Protein 6JKZ (pdb70)

Solvent-accessible surface area: 16838 Å² total; per-residue (Å²): 120,46,12,131,75,10,75,99,77,72,28,155,56,17,37,65,114,110,56,116,0,63,0,2,0,15,42,0,65,12,94,40,38,34,88,3,30,26,63,67,90,29,0,56,50,115,124,37,56,133,18,55,2,94,1,1,60,32,46,80,172,50,6,0,0,2,122,38,42,24,106,58,0,66,82,34,0,82,91,30,31,49,41,138,59,110,24,21,24,19,22,41,33,0,0,74,50,129,202,23,80,8,36,50,5,0,23,11,12,81,120,166,41,61,93,68,2,28,3,0,0,0,1,0,2,3,8,0,0,22,10,53,1,4,42,31,0,98,60,125,2,0,28,42,86,3,3,2,6,0,3,1,0,0,0,15,0,3,1,15,18,1,6,87,58,57,96,22,29,40,2,22,29,0,42,2,6,3,36,22,1,82,136,37,59,80,64,68,15,0,75,47,11,1,40,21,0,16,5,12,9,76,0,9,66,61,40,59,28,49,1,0,0,0,1,2,0,6,0,14,6,3,3,37,49,47,75,67,90,10,99,62,0,55,82,12,2,24,52,1,1,108,49,2,16,114,33,28,1,110,8,0,4,2,4,1,0,5,6,9,7,88,3,4,40,15,118,106,37,87,113,70,66,21,100,94,4,70,59,18,1,79,86,0,6,93,41,0,78,58,26,2,52,98,12,85,144,106,64,64,59,2,8,67,39,66,0,41,19,11,9,44,86,0,27,130,76,22,137,132,39,43,9,52,25,8,67,50,9,0,2,82,13,106,122,51,42,54,33,12,20,69,110,65,38,86,39,25,126,101,0,60,113,89,40,0,61,80,6,0,4,2,3,18,22,6,5,0,0,20,0,1,92,45,3,0,88,84,3,33,42,136,66,38,5,7,115,109,8,79,38,86,178,88,174,166

Secondary structure (DSSP, 8-state):
--GGG--HHHHHHHHT--EEEEEEEEEESSSSTT---EEEEE-B-TTSSBPEEEEEEE----EEEESS-HHHHHHHHHHHH---STT---EEEEESSTTS--BPEEEPPPS---SS--EEEEE-STTT-SSHHHHHTTT-SS-TTTSSTTSSSSS--HHHHHHHHHT--EEE------TTGGGTS----HHHHHHHHHHHHTTSSS--GGGEEEEE---HHHHHTS---HHHHHHHHHHHHHHHHHTT--EEEEEPPP-GGGSGGGGGS-HHHHHHHHHHHHHHHHHHHHHHHHHHHTT-EEEEE-HHHHHHHHHH-GGGGT-SEEEEESBS--S--GGGGGS--PBPHHHHHH-GGGEEESSSSSBPHHHHHHHHHHHHSTTSSGGGS-PPP---

B-factor: mean 29.91, std 10.77, range [15.75, 110.84]

Foldseek 3Di:
DALVVQDPVNLCVQFPAWDKFWKWKKWFPDQALQWQAIDTDIFADPVRHGDMFIAGWDDCLIATEGQDDPVVVVVSSCSNVVDDGHRRQMDMATDRDPPDDGHHYHNFDDLDDDQA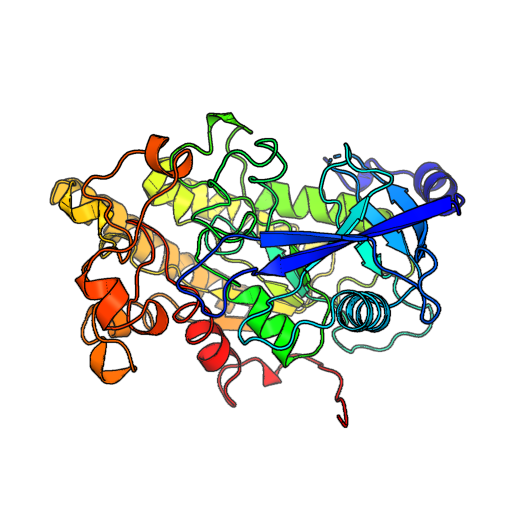AAAEEEEEALLAWPPDLCVLVVNQFQPRRQDHHRHNASHHFQVVLLCVVQVHYYHYLYYYLAQPSCVRDHDDFSLVSLRNVSNVVSSGPNDQQSNYAYEDDYDLSCCPPVVDALVVNLVSVVNSVVSSVVVPHFHYEYEQDALQCLFQQVVAPDPVSSVRSNVSSVVNRVSSVVVQVVVVVVPGQYAYYYVRVVNCCCSVPVVVPQADEERAAQWPDNHDHSCNSSDHTHGDPVCVVVDLLRYQHHHRTHGHVNVSNVSNCCCPDPPSRCVSHRGDDDPD

Nearest PDB structures (foldseek):
  6jkz-assembly1_A  TM=1.003E+00  e=2.327E-88  Vibrio vulnificus
  6jl0-assembly1_A  TM=1.002E+00  e=2.094E-84  Vibrio vulnificus
  6jl1-assembly1_A  TM=1.001E+00  e=1.743E-81  Vibrio vulnificus
  6jl2-assembly1_A  TM=9.863E-01  e=1.367E-78  Vibrio vulnificus
  8h0c-assembly1_A  TM=9.867E-01  e=1.509E-66  Vibrio alginolyticus

Structure (mmCIF, N/CA/C/O backbone):
data_6JKZ
#
_entry.id   6JKZ
#
_cell.length_a   54.158
_cell.length_b   54.158
_cell.length_c   233.143
_cell.angle_alpha   90.00
_cell.angle_beta   90.00
_cell.angle_gamma   120.00
#
_symmetry.space_group_name_H-M   'P 31 2 1'
#
loop_
_entity.id
_entity.type
_entity.pdbx_description
1 polymer 'Thermolabile hemolysin'
2 non-polymer 'CHLORIDE ION'
3 non-polymer 3-PYRIDINIUM-1-YLPROPANE-1-SULFONATE
4 water water
#
loop_
_atom_site.group_PDB
_atom_site.id
_atom_site.type_symbol
_atom_site.label_atom_id
_atom_site.label_alt_id
_atom_site.label_comp_id
_atom_site.label_asym_id
_atom_si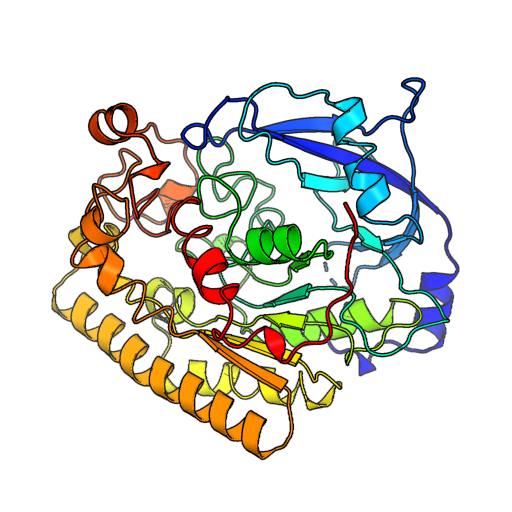te.label_entity_id
_atom_site.label_seq_id
_atom_site.pdbx_PDB_ins_code
_atom_site.Cartn_x
_atom_site.Cartn_y
_atom_site.Cartn_z
_atom_site.occupancy
_atom_site.B_iso_or_equiv
_atom_site.auth_seq_id
_atom_site.auth_comp_id
_atom_site.auth_asym_id
_atom_site.auth_atom_id
_atom_site.pdbx_PDB_model_num
ATOM 1 N N . LEU A 1 25 ? 2.918 2.496 104.484 1.00 69.22 24 LEU A N 1
ATOM 2 C CA . LEU A 1 25 ? 3.708 2.689 103.271 1.00 56.55 24 LEU A CA 1
ATOM 3 C C . LEU A 1 25 ? 5.116 3.181 103.607 1.00 52.33 24 LEU A C 1
ATOM 4 O O . LEU A 1 25 ? 5.313 3.970 104.535 1.00 51.20 24 LEU A O 1
ATOM 9 N N . SER A 1 26 ? 6.104 2.717 102.845 1.00 42.41 25 SER A N 1
ATOM 10 C CA . SER A 1 26 ? 7.473 3.150 103.060 1.00 36.07 25 SER A CA 1
ATOM 11 C C . SER A 1 26 ? 8.178 3.242 101.713 1.00 36.96 25 SER A C 1
ATOM 12 O O . SER A 1 26 ? 8.125 2.271 100.936 1.00 31.96 25 SER A O 1
ATOM 15 N N . PRO A 1 27 ? 8.831 4.366 101.396 1.00 32.02 26 PRO A N 1
ATOM 16 C CA . PRO A 1 27 ? 9.597 4.414 100.140 1.00 39.53 26 PRO A CA 1
ATOM 17 C C . PRO A 1 27 ? 10.723 3.403 100.102 1.00 38.58 26 PRO A C 1
ATOM 18 O O . PRO A 1 27 ? 11.081 2.921 99.020 1.00 35.97 26 PRO A O 1
ATOM 22 N N . GLU A 1 28 ? 11.280 3.048 101.264 1.00 35.41 27 GLU A N 1
ATOM 23 C CA . GLU A 1 28 ? 12.372 2.084 101.309 1.00 39.81 27 GLU A CA 1
ATOM 24 C C . GLU A 1 28 ? 11.937 0.690 100.889 1.00 36.56 27 GLU A C 1
ATOM 25 O O . GLU A 1 28 ? 12.789 -0.130 100.534 1.00 40.21 27 GLU A O 1
ATOM 31 N N . ALA A 1 29 ? 10.645 0.383 100.944 1.00 31.95 28 ALA A N 1
ATOM 32 C CA . ALA A 1 29 ? 10.197 -0.942 100.556 1.00 29.20 28 ALA A CA 1
ATOM 33 C C . ALA A 1 29 ? 10.198 -1.119 99.049 1.00 32.44 28 ALA A C 1
ATOM 34 O O . ALA A 1 29 ? 10.073 -2.250 98.578 1.00 36.22 28 ALA A O 1
ATOM 36 N N . ILE A 1 30 ? 10.343 -0.037 98.296 1.00 30.61 29 ILE A N 1
ATOM 37 C CA . ILE A 1 30 ? 10.327 -0.106 96.843 1.00 34.35 29 ILE A CA 1
ATOM 38 C C . ILE A 1 30 ? 11.741 -0.385 96.361 1.00 28.97 29 ILE A C 1
ATOM 39 O O . ILE A 1 30 ? 12.672 0.379 96.636 1.00 32.89 29 ILE A O 1
ATOM 44 N N . THR A 1 31 ? 11.895 -1.474 95.631 1.00 29.53 30 THR A N 1
ATOM 45 C CA . THR A 1 31 ? 13.204 -1.905 95.170 1.00 29.82 30 THR A CA 1
ATOM 46 C C . THR A 1 31 ? 13.525 -1.324 93.794 1.00 29.57 30 THR A C 1
ATOM 47 O O . THR A 1 31 ? 12.642 -0.896 93.043 1.00 29.32 30 THR A O 1
ATOM 51 N N . SER A 1 32 ? 14.822 -1.304 93.478 1.00 30.97 31 SER A N 1
ATOM 52 C CA . SER A 1 32 ? 15.273 -0.910 92.140 1.00 30.01 31 SER A CA 1
ATOM 53 C C . SER A 1 32 ? 14.582 -1.715 91.060 1.00 33.79 31 SER A C 1
ATOM 54 O O . SER A 1 32 ? 14.216 -1.174 90.013 1.00 31.32 31 SER A O 1
ATOM 57 N N . ALA A 1 33 ? 14.437 -3.020 91.272 1.00 30.72 32 ALA A N 1
ATOM 58 C CA . ALA A 1 33 ? 13.771 -3.858 90.283 1.00 33.86 32 ALA A CA 1
ATOM 59 C C . ALA A 1 33 ? 12.326 -3.426 90.089 1.00 33.68 32 ALA A C 1
ATOM 60 O O . ALA A 1 33 ? 11.822 -3.403 88.960 1.00 31.70 32 ALA A O 1
ATOM 62 N N . GLN A 1 34 ? 11.641 -3.090 91.186 1.00 33.03 33 GLN A N 1
ATOM 63 C CA . GLN A 1 34 ? 10.270 -2.600 91.115 1.00 30.42 33 GLN A CA 1
ATOM 64 C C . GLN A 1 34 ? 10.191 -1.306 90.327 1.00 29.49 33 GLN A C 1
ATOM 65 O O . GLN A 1 34 ? 9.271 -1.113 89.518 1.00 30.75 33 GLN A O 1
ATOM 71 N N . VAL A 1 35 ? 11.120 -0.382 90.585 1.00 29.06 34 VAL A N 1
ATOM 72 C CA . VAL A 1 35 ? 11.130 0.887 89.855 1.00 28.46 34 VAL A CA 1
ATOM 73 C C . VAL A 1 35 ? 11.298 0.633 88.365 1.00 29.77 34 VAL A C 1
ATOM 74 O O . VAL A 1 35 ? 10.564 1.185 87.536 1.00 29.36 34 VAL A O 1
ATOM 78 N N . PHE A 1 36 ? 12.282 -0.190 87.999 1.00 29.13 35 PHE A N 1
ATOM 79 C CA . PHE A 1 36 ? 12.521 -0.461 86.588 1.00 29.36 35 PHE A CA 1
ATOM 80 C C . PHE A 1 36 ? 11.300 -1.102 85.943 1.00 29.66 35 PHE A C 1
ATOM 81 O O . PHE A 1 36 ? 10.910 -0.729 84.831 1.00 29.54 35 PHE A O 1
ATOM 89 N N . SER A 1 37 ? 10.716 -2.103 86.599 1.00 30.10 36 SER A N 1
ATOM 90 C CA . SER A 1 37 ? 9.551 -2.790 86.054 1.00 33.28 36 SER A CA 1
ATOM 91 C C . SER A 1 37 ? 8.381 -1.829 85.857 1.00 29.93 36 SER A C 1
ATOM 92 O O . SER A 1 37 ? 7.727 -1.829 84.804 1.00 30.50 36 SER A O 1
ATOM 95 N N . THR A 1 38 ? 8.127 -0.987 86.847 1.00 29.43 37 THR A N 1
ATOM 96 C CA . THR A 1 38 ? 7.013 -0.048 86.773 1.00 29.58 37 THR A CA 1
ATOM 97 C C . THR A 1 38 ? 7.222 0.967 85.660 1.00 28.51 37 THR A C 1
ATOM 98 O O . THR A 1 38 ? 6.296 1.247 84.885 1.00 28.41 37 THR A O 1
ATOM 102 N N . GLN A 1 39 ? 8.430 1.510 85.542 1.00 28.77 38 GLN A N 1
ATOM 103 C CA . GLN A 1 39 ? 8.714 2.539 84.554 1.00 28.65 38 GLN A CA 1
ATOM 104 C C . GLN A 1 39 ? 8.846 1.987 83.149 1.00 30.86 38 GLN A C 1
ATOM 105 O O . GLN A 1 39 ? 8.801 2.770 82.193 1.00 34.19 38 GLN A O 1
ATOM 111 N N . SER A 1 40 ? 9.000 0.673 83.002 1.00 28.92 39 SER A N 1
ATOM 112 C CA . SER A 1 40 ? 9.151 0.065 81.686 1.00 29.34 39 SER A CA 1
ATOM 113 C C . SER A 1 40 ? 7.832 -0.083 80.960 1.00 37.71 39 SER A C 1
ATOM 114 O O . SER A 1 40 ? 7.835 -0.352 79.757 1.00 31.98 39 SER A O 1
ATOM 117 N N . LYS A 1 41 ? 6.702 0.073 81.634 1.00 35.50 40 LYS A N 1
ATOM 118 C CA . LYS A 1 41 ? 5.461 0.108 80.882 1.00 41.91 40 LYS A CA 1
ATOM 119 C C . LYS A 1 41 ? 5.348 1.419 80.123 1.00 38.49 40 LYS A C 1
ATOM 120 O O . LYS A 1 41 ? 5.745 2.491 80.600 1.00 40.96 40 LYS A O 1
ATOM 126 N N . GLU A 1 42 ? 4.820 1.340 78.953 1.00 38.63 41 GLU A N 1
ATOM 127 C CA . GLU A 1 42 ? 4.494 2.534 78.224 1.00 37.98 41 GLU A CA 1
ATOM 128 C C . GLU A 1 42 ? 3.162 2.252 77.557 1.00 47.69 41 GLU A C 1
ATOM 129 O O . GLU A 1 42 ? 3.054 1.948 76.363 1.00 54.14 41 GLU A O 1
ATOM 135 N N . THR A 1 43 ? 2.142 2.327 78.388 1.00 28.76 42 THR A N 1
ATOM 136 C CA . THR A 1 43 ? 0.767 2.160 77.985 1.00 28.12 42 THR A CA 1
ATOM 137 C C . THR A 1 43 ? 0.216 3.545 77.662 1.00 25.90 42 THR A C 1
ATOM 138 O O . THR A 1 43 ? 0.966 4.517 77.492 1.00 28.26 42 THR A O 1
ATOM 142 N N . TYR A 1 44 ? -1.092 3.633 77.511 1.00 29.45 43 TYR A N 1
ATOM 143 C CA . TYR A 1 44 ? -1.723 4.913 77.273 1.00 25.99 43 TYR A CA 1
ATOM 144 C C . TYR A 1 44 ? -3.026 4.918 78.047 1.00 31.83 43 TYR A C 1
ATOM 145 O O . TYR A 1 44 ? -3.552 3.870 78.429 1.00 28.10 43 TYR A O 1
ATOM 154 N N . THR A 1 45 ? -3.538 6.115 78.293 1.00 26.25 44 THR A N 1
ATOM 155 C CA . THR A 1 45 ? -4.859 6.261 78.881 1.00 26.40 44 THR A CA 1
ATOM 156 C C . THR A 1 45 ? -5.493 7.511 78.300 1.00 22.03 44 THR A C 1
ATOM 157 O O . THR A 1 45 ? -4.906 8.188 77.450 1.00 24.92 44 THR A O 1
ATOM 161 N N . TYR A 1 46 ? -6.733 7.749 78.691 1.00 24.46 45 TYR A N 1
ATOM 162 C CA . TYR A 1 46 ? -7.513 8.897 78.250 1.00 22.25 45 TYR A CA 1
ATOM 163 C C . TYR A 1 46 ? -7.551 9.932 79.353 1.00 20.17 45 TYR A C 1
ATOM 164 O O . TYR A 1 46 ? -7.120 9.682 80.468 1.00 22.30 45 TYR A O 1
ATOM 173 N N . VAL A 1 47 ? -8.082 11.105 79.028 1.00 23.19 46 VAL A N 1
ATOM 174 C CA . VAL A 1 47 ? -8.127 12.229 79.957 1.00 20.33 46 VAL A CA 1
ATOM 175 C C . VAL A 1 47 ? -9.572 12.673 80.097 1.00 20.96 46 VAL A C 1
ATOM 176 O O . VAL A 1 47 ? -10.218 13.050 79.116 1.00 21.58 46 VAL A O 1
ATOM 180 N N . ARG A 1 48 ? -10.071 12.633 81.316 1.00 20.54 47 ARG A N 1
ATOM 181 C CA . ARG A 1 48 ? -11.381 13.164 81.636 1.00 22.58 47 ARG A CA 1
ATOM 182 C C . ARG A 1 48 ? -11.231 14.643 81.994 1.00 19.87 47 ARG A C 1
ATOM 183 O O . ARG A 1 48 ? -10.513 14.986 82.942 1.00 20.42 47 ARG A O 1
ATOM 191 N N . CYS A 1 49 ? -11.916 15.497 81.246 1.00 20.17 48 CYS A N 1
ATOM 192 C CA . CYS A 1 49 ? -11.896 16.946 81.454 1.00 21.02 48 CYS A CA 1
ATOM 193 C C . CYS A 1 49 ? -13.187 17.354 82.155 1.00 19.73 48 CYS A C 1
ATOM 194 O O . CYS A 1 49 ? -14.268 17.219 81.575 1.00 22.61 48 CYS A O 1
ATOM 197 N N . TRP A 1 50 ? -13.078 17.850 83.378 1.00 19.08 49 TRP A N 1
ATOM 198 C CA . TRP A 1 50 ? -14.219 18.326 84.150 1.00 17.61 49 TRP A CA 1
ATOM 199 C C . TRP A 1 50 ? -14.334 19.833 84.043 1.00 17.27 49 TRP A C 1
ATOM 200 O O . TRP A 1 50 ? -13.333 20.544 83.937 1.00 18.79 49 TRP A O 1
ATOM 211 N N . TYR A 1 51 ? -15.567 20.317 84.122 1.00 17.76 50 TYR A N 1
ATOM 212 C CA . TYR A 1 51 ? -15.846 21.748 84.097 1.00 18.14 50 TYR A CA 1
ATOM 213 C C . TYR A 1 51 ? -17.112 22.055 84.887 1.00 18.56 50 TYR A C 1
ATOM 214 O O . TYR A 1 51 ? -18.014 21.219 85.035 1.00 18.54 50 TYR A O 1
ATOM 223 N N . ARG A 1 52 ? -17.183 23.296 85.350 1.00 17.68 51 ARG A N 1
ATOM 224 C CA . ARG A 1 52 ? -18.367 23.809 86.022 1.00 18.69 51 ARG A CA 1
ATOM 225 C C . ARG A 1 52 ? -19.431 24.094 84.974 1.00 18.60 51 ARG A C 1
ATOM 226 O O . ARG A 1 52 ? -19.167 24.786 83.986 1.00 19.52 51 ARG A O 1
ATOM 234 N N . THR A 1 53 ? -20.641 23.559 85.179 1.00 19.09 52 THR A N 1
ATOM 235 C CA . THR A 1 53 ? -21.696 23.730 84.181 1.00 19.92 52 THR A CA 1
ATOM 236 C C . THR A 1 53 ? -22.369 25.087 84.275 1.00 20.63 52 THR A C 1
ATOM 237 O O . THR A 1 53 ? -22.755 25.644 83.235 1.00 22.80 52 THR A O 1
ATOM 241 N N . GLY A 1 54 ? -22.519 25.611 85.481 1.00 19.87 53 GLY A N 1
ATOM 242 C CA . GLY A 1 54 ? -23.102 26.923 85.685 1.00 20.90 53 GLY A CA 1
ATOM 243 C C . GLY A 1 54 ? -22.091 28.040 85.506 1.00 20.90 53 GLY A C 1
ATOM 244 O O . GLY A 1 54 ? -20.897 27.800 85.349 1.00 20.97 53 GLY A O 1
ATOM 245 N N . ASN A 1 55 ? -22.573 29.288 85.574 1.00 23.34 54 ASN A N 1
ATOM 246 C CA . ASN A 1 55 ? -21.751 30.410 85.128 1.00 23.65 54 ASN A CA 1
ATOM 247 C C . ASN A 1 55 ? -21.245 31.280 86.262 1.00 20.74 54 ASN A C 1
ATOM 248 O O . ASN A 1 55 ? -20.778 32.401 86.017 1.00 24.61 54 ASN A O 1
ATOM 253 N N . SER A 1 56 ? -21.297 30.778 87.491 1.00 21.57 55 SER A N 1
ATOM 254 C CA . SER A 1 56 ? -20.741 31.506 88.623 1.00 21.42 55 SER A CA 1
ATOM 255 C C . SER A 1 56 ? -20.372 30.524 89.721 1.00 19.26 55 SER A C 1
ATOM 256 O O . SER A 1 56 ? -20.746 29.346 89.693 1.00 19.39 55 SER A O 1
ATOM 259 N N . HIS A 1 57 ? -19.677 31.044 90.730 1.00 21.07 56 HIS A N 1
ATOM 260 C CA . HIS A 1 57 ? -19.310 30.219 91.873 1.00 21.05 56 HIS A CA 1
ATOM 261 C C . HIS A 1 57 ? -20.504 29.797 92.714 1.00 19.02 56 HIS A C 1
ATOM 262 O O . HIS A 1 57 ? -20.334 28.969 93.617 1.00 19.42 56 HIS A O 1
ATOM 269 N N . ASP A 1 58 ? -21.698 30.347 92.453 1.00 20.64 57 ASP A N 1
ATOM 270 C CA . ASP A 1 58 ? -22.873 29.945 93.232 1.00 19.99 57 ASP A CA 1
ATOM 271 C C . ASP A 1 58 ? -23.303 28.523 92.890 1.00 20.51 57 ASP A C 1
ATOM 272 O O . ASP A 1 58 ? -24.046 27.920 93.680 1.00 21.08 57 ASP A O 1
ATOM 277 N N . GLU A 1 59 ? -22.880 27.990 9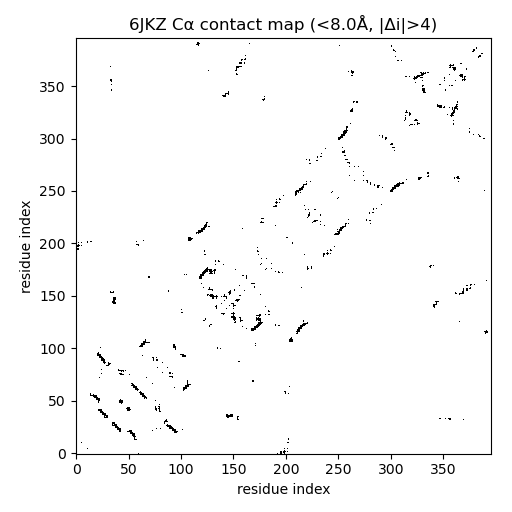1.745 1.00 19.29 58 GLU A N 1
ATOM 278 C CA . GLU A 1 59 ? -23.350 26.705 91.238 1.00 20.88 58 GLU A CA 1
ATOM 279 C C . GLU A 1 59 ? -22.162 25.754 91.144 1.00 19.43 58 GLU A C 1
ATOM 280 O O . GLU A 1 59 ? -21.315 25.884 90.253 1.00 18.81 58 GLU A O 1
ATOM 286 N N . SER A 1 60 ? -22.091 24.804 92.073 1.00 18.89 59 SER A N 1
ATOM 287 C CA . SER A 1 60 ? -20.945 23.907 92.152 1.00 17.38 59 SER A CA 1
ATOM 288 C C . SER A 1 60 ? -20.976 22.727 91.185 1.00 19.59 59 SER A C 1
ATOM 289 O O . SER A 1 60 ? -19.948 22.061 91.031 1.00 20.07 59 SER A O 1
ATOM 292 N N . ALA A 1 61 ? -22.087 22.449 90.515 1.00 20.87 60 ALA A N 1
ATOM 293 C CA . ALA A 1 61 ? -22.203 21.234 89.722 1.00 19.89 60 ALA A CA 1
ATOM 294 C C . ALA A 1 61 ? -21.201 21.223 88.575 1.00 17.13 60 ALA A C 1
ATOM 295 O O . ALA A 1 61 ? -20.883 22.252 87.979 1.00 18.45 60 ALA A O 1
ATOM 297 N N . THR A 1 62 ? -20.750 20.025 88.225 1.00 18.51 61 THR A N 1
ATOM 298 C CA . THR A 1 62 ? -19.748 19.804 87.198 1.00 19.51 61 THR A CA 1
ATOM 299 C C . THR A 1 62 ? -20.201 18.682 86.275 1.00 21.16 61 THR A C 1
ATOM 300 O O . THR A 1 62 ? -21.070 17.874 86.613 1.00 22.70 61 THR A O 1
ATOM 304 N N . ASP A 1 63 ? -19.598 18.652 85.093 1.00 18.58 62 ASP A N 1
ATOM 305 C CA . ASP A 1 63 ? -19.747 17.573 84.131 1.00 18.93 62 ASP A CA 1
ATOM 306 C C . ASP A 1 63 ? -18.395 17.402 83.459 1.00 21.10 62 ASP A C 1
ATOM 307 O O . ASP A 1 63 ? -17.433 18.106 83.777 1.00 18.79 62 ASP A O 1
ATOM 312 N N . TRP A 1 64 ? -18.308 16.476 82.512 1.00 20.51 63 TRP A N 1
ATOM 313 C CA . TRP A 1 64 ? -17.030 16.126 81.918 1.00 20.67 63 TRP A CA 1
ATOM 314 C C . TRP A 1 64 ? -17.226 15.734 80.457 1.00 21.30 63 TRP A C 1
ATOM 315 O O . TRP A 1 64 ? -18.330 15.400 80.029 1.00 23.07 63 TRP A O 1
ATOM 326 N N . GLU A 1 65 ? -16.136 15.793 79.698 1.00 21.81 64 GLU A N 1
ATOM 327 C CA . GLU A 1 65 ? -16.018 15.116 78.414 1.00 21.06 64 GLU A CA 1
ATOM 328 C C . GLU A 1 65 ? -14.603 14.564 78.327 1.00 23.06 64 GLU A C 1
ATOM 329 O O . GLU A 1 65 ? -13.695 15.015 79.033 1.00 21.17 64 GLU A O 1
ATOM 335 N N . TRP A 1 66 ? -14.410 13.579 77.459 1.00 21.57 65 TRP A N 1
ATOM 336 C CA . TRP A 1 66 ? -13.066 13.108 77.187 1.00 21.46 65 TRP A CA 1
ATOM 337 C C . TRP A 1 66 ? -12.303 14.162 76.409 1.00 20.19 65 TRP A C 1
ATOM 338 O O . TRP A 1 66 ? -12.801 14.727 75.433 1.00 21.72 65 TRP A O 1
ATOM 349 N N . ALA A 1 67 ? -11.054 14.375 76.777 1.00 20.09 66 ALA A N 1
ATOM 350 C CA . ALA A 1 67 ? -10.213 15.246 75.981 1.00 21.24 66 ALA A CA 1
ATOM 351 C C . ALA A 1 67 ? -10.087 14.728 74.558 1.00 21.26 66 ALA A C 1
ATOM 352 O O . ALA A 1 67 ? -10.031 13.516 74.310 1.00 24.00 66 ALA A O 1
ATOM 354 N N . GLU A 1 68 ? -9.992 15.670 73.621 1.00 21.04 67 GLU A N 1
ATOM 355 C CA . GLU A 1 68 ? -9.846 15.385 72.205 1.00 22.41 67 GLU A CA 1
ATOM 356 C C . GLU A 1 68 ? -8.571 16.000 71.633 1.00 26.41 67 GLU A C 1
ATOM 357 O O . GLU A 1 68 ? -8.110 17.056 72.083 1.00 23.53 67 GLU A O 1
ATOM 363 N N . ASN A 1 69 ? -8.021 15.336 70.598 1.00 25.86 68 ASN A N 1
ATOM 364 C CA . ASN A 1 69 ? -7.037 15.952 69.735 1.00 30.06 68 ASN A CA 1
ATOM 365 C C . ASN A 1 69 ? -7.689 17.092 68.960 1.00 26.21 68 ASN A C 1
ATOM 366 O O . ASN A 1 69 ? -8.919 17.206 68.919 1.00 27.25 68 ASN A O 1
ATOM 371 N N . PRO A 1 70 ? -6.893 17.932 68.294 1.00 27.55 69 PRO A N 1
ATOM 372 C CA . PRO A 1 70 ? -7.466 19.040 67.514 1.00 29.83 69 PRO A CA 1
ATOM 373 C C . PRO A 1 70 ? -8.534 18.658 66.490 1.00 30.14 69 PRO A C 1
ATOM 374 O O . PRO A 1 70 ? -9.409 19.489 66.221 1.00 31.33 69 PRO A O 1
ATOM 378 N N . ASP A 1 71 ? -8.511 17.442 65.934 1.00 29.21 70 ASP A N 1
ATOM 379 C CA . ASP A 1 71 ? -9.497 17.003 64.952 1.00 29.70 70 ASP A CA 1
ATOM 380 C C . ASP A 1 71 ? -10.724 16.331 65.568 1.00 32.11 70 ASP A C 1
ATOM 381 O O . ASP A 1 71 ? -11.585 15.839 64.835 1.00 34.21 70 ASP A O 1
ATOM 386 N N . GLY A 1 72 ? -10.841 16.319 66.896 1.00 28.80 71 GLY A N 1
ATOM 387 C CA . GLY A 1 72 ? -11.961 15.698 67.561 1.00 28.90 71 GLY A CA 1
ATOM 388 C C . GLY A 1 72 ? -11.786 14.239 67.938 1.00 29.24 71 GLY A C 1
ATOM 389 O O . GLY A 1 72 ? -12.612 13.714 68.695 1.00 31.66 71 GLY A O 1
ATOM 390 N N . SER A 1 73 ? -10.761 13.557 67.427 1.00 30.77 72 SER A N 1
ATOM 391 C CA . SER A 1 73 ? -10.492 12.206 67.897 1.00 29.65 72 SER A CA 1
ATOM 392 C C . SER A 1 73 ? -10.073 12.246 69.363 1.00 28.68 72 SER A C 1
ATOM 393 O O . SER A 1 73 ? -9.626 13.272 69.875 1.00 28.64 72 SER A O 1
ATOM 396 N N . TYR A 1 74 ? -10.245 11.119 70.051 1.00 27.24 73 TYR A N 1
ATOM 397 C CA . TYR A 1 74 ? -9.965 11.092 71.482 1.00 26.71 73 TYR A CA 1
ATOM 398 C C . TYR A 1 74 ? -8.472 11.256 71.726 1.00 28.06 73 TYR A C 1
ATOM 399 O O . TYR A 1 74 ? -7.630 10.673 71.041 1.00 29.69 73 TYR A O 1
ATOM 408 N N . PHE A 1 75 ? -8.151 12.092 72.688 1.00 26.85 74 PHE A N 1
ATOM 409 C CA . PHE A 1 75 ? -6.774 12.341 73.068 1.00 28.90 74 PHE A CA 1
ATOM 410 C C . PHE A 1 75 ? -6.302 11.240 74.004 1.00 28.50 74 PHE A C 1
ATOM 411 O O . PHE A 1 75 ? -7.014 10.833 74.927 1.00 27.64 74 PHE A O 1
ATOM 419 N N . THR A 1 76 ? -5.102 10.749 73.767 1.00 28.43 75 THR A N 1
ATOM 420 C CA . THR A 1 76 ? -4.491 9.812 74.693 1.00 25.76 75 THR A CA 1
ATOM 421 C C . THR A 1 76 ? -3.126 10.326 75.090 1.00 23.20 75 THR A C 1
ATOM 422 O O . THR A 1 76 ? -2.498 11.113 74.377 1.00 27.48 75 THR A O 1
ATOM 426 N N . ILE A 1 77 ? -2.728 9.931 76.282 1.00 21.64 76 ILE A N 1
ATOM 427 C CA . ILE A 1 77 ? -1.398 10.197 76.819 1.00 24.46 76 ILE A CA 1
ATOM 428 C C . ILE A 1 77 ? -0.705 8.869 77.100 1.00 23.80 76 ILE A C 1
ATOM 429 O O . ILE A 1 77 ? -1.340 7.903 77.539 1.00 25.38 76 ILE A O 1
ATOM 434 N N . ASP A 1 78 ? 0.601 8.845 76.845 1.00 23.83 77 ASP A N 1
ATOM 435 C CA . ASP A 1 78 ? 1.455 7.676 77.026 1.00 25.25 77 ASP A CA 1
ATOM 436 C C . ASP A 1 78 ? 2.160 7.762 78.367 1.00 24.72 77 ASP A C 1
ATOM 437 O O . ASP A 1 78 ? 2.525 8.853 78.835 1.00 23.31 77 ASP A O 1
ATOM 442 N N . GLY A 1 79 ? 2.330 6.617 79.012 1.00 23.44 78 GLY A N 1
ATOM 443 C CA . GLY A 1 79 ? 3.009 6.595 80.291 1.00 23.26 78 GLY A CA 1
ATOM 444 C C . GLY A 1 79 ? 2.780 5.284 81.012 1.00 24.47 78 GLY A C 1
ATOM 445 O O . GLY A 1 79 ? 2.465 4.270 80.396 1.00 27.21 78 GLY A O 1
ATOM 446 N N . TYR A 1 80 ? 2.929 5.336 82.329 1.00 22.85 79 TYR A N 1
ATOM 447 C CA . TYR A 1 80 ? 2.813 4.152 83.158 1.00 21.90 79 TYR A CA 1
ATOM 448 C C . TYR A 1 80 ? 2.051 4.474 84.428 1.00 21.76 79 TYR A C 1
ATOM 449 O O . TYR A 1 80 ? 2.051 5.614 84.913 1.00 22.48 79 TYR A O 1
ATOM 458 N N . TRP A 1 81 ? 1.397 3.459 84.964 1.00 22.62 80 TRP A N 1
ATOM 459 C CA . TRP A 1 81 ? 0.629 3.540 86.192 1.00 23.22 80 TRP A CA 1
ATOM 460 C C . TRP A 1 81 ? 1.460 3.067 87.381 1.00 28.95 80 TRP A C 1
ATOM 461 O O . TRP A 1 81 ? 2.307 2.179 87.257 1.00 28.70 80 TRP A O 1
ATOM 472 N N . TRP A 1 82 ? 1.178 3.629 88.548 1.00 22.45 81 TRP A N 1
ATOM 473 C CA . TRP A 1 82 ? 1.604 2.982 89.773 1.00 26.42 81 TRP A CA 1
ATOM 474 C C . TRP A 1 82 ? 0.629 3.310 90.883 1.00 30.66 81 TRP A C 1
ATOM 475 O O . TRP A 1 82 ? 0.155 4.441 90.987 1.00 26.50 81 TRP A O 1
ATOM 486 N N . SER A 1 83 ? 0.386 2.311 91.730 1.00 29.10 82 SER A N 1
ATOM 487 C CA . SER A 1 83 ? -0.476 2.406 92.895 1.00 36.40 82 SER A CA 1
ATOM 488 C C . SER A 1 83 ? 0.138 1.557 93.996 1.00 44.42 82 SER A C 1
ATOM 489 O O . SER A 1 83 ? 0.653 0.468 93.729 1.00 40.06 82 SER A O 1
ATOM 492 N N . SER A 1 84 ? 0.084 2.052 95.228 1.00 45.80 83 SER A N 1
ATOM 493 C CA . SER A 1 84 ? 0.564 1.270 96.362 1.00 54.14 83 SER A CA 1
ATOM 494 C C . SER A 1 84 ? -0.441 0.181 96.719 1.00 56.83 83 SER A C 1
ATOM 495 O O . SER A 1 84 ? -0.405 -0.364 97.822 1.00 60.43 83 SER A O 1
ATOM 498 N N . LYS A 1 88 ? -6.030 3.868 93.961 1.00 46.39 87 LYS A N 1
ATOM 499 C CA . LYS A 1 88 ? -5.272 5.082 94.251 1.00 49.00 87 LYS A CA 1
ATOM 500 C C . LYS A 1 88 ? -4.079 5.149 93.317 1.00 39.27 87 LYS A C 1
ATOM 501 O O . LYS A 1 88 ? -2.937 5.348 93.719 1.00 42.79 87 LYS A O 1
ATOM 507 N N . ASN A 1 89 ? -4.377 4.955 92.048 1.00 35.03 88 ASN A N 1
ATOM 508 C CA . ASN A 1 89 ? -3.383 4.827 91.009 1.00 30.85 88 ASN A CA 1
ATOM 509 C C . ASN A 1 89 ? -3.061 6.205 90.457 1.00 29.47 88 ASN A C 1
ATOM 510 O O . ASN A 1 89 ? -3.956 7.024 90.258 1.00 27.01 88 ASN A O 1
ATOM 515 N N . MET A 1 90 ? -1.785 6.445 90.176 1.00 23.49 89 MET A N 1
ATOM 516 C CA . MET A 1 90 ? -1.331 7.659 89.519 1.00 22.07 89 MET A CA 1
ATOM 517 C C . MET A 1 90 ? -0.739 7.289 88.166 1.00 22.60 89 MET A C 1
ATOM 518 O O . MET A 1 90 ? -0.117 6.234 88.004 1.00 23.46 89 MET A O 1
ATOM 523 N N . PHE A 1 91 ? -0.936 8.144 87.184 1.00 20.69 90 PHE A N 1
ATOM 524 C CA . PHE A 1 91 ? -0.413 7.924 85.842 1.00 19.94 90 PHE A CA 1
ATOM 525 C C . PHE A 1 91 ? 0.751 8.872 85.591 1.00 23.21 90 PHE A C 1
ATOM 526 O O . PHE A 1 91 ? 0.605 10.081 85.785 1.00 23.46 90 PHE A O 1
ATOM 534 N N . TYR A 1 92 ? 1.897 8.327 85.183 1.00 20.40 91 TYR A N 1
ATOM 535 C CA . TYR A 1 92 ? 3.131 9.093 84.999 1.00 19.70 91 TYR A CA 1
ATOM 536 C C . TYR A 1 92 ? 3.427 9.225 83.511 1.00 20.85 91 TYR A C 1
ATOM 537 O O . TYR A 1 92 ? 3.586 8.214 82.829 1.00 24.27 91 TYR A O 1
ATOM 546 N N . THR A 1 93 ? 3.535 10.461 83.008 1.00 19.46 92 THR A N 1
ATOM 547 C CA . THR A 1 93 ? 3.618 10.738 81.584 1.00 20.41 92 THR A CA 1
ATOM 548 C C . THR A 1 93 ? 4.704 11.781 81.314 1.00 24.52 92 THR A C 1
ATOM 549 O O . THR A 1 93 ? 5.048 12.578 82.191 1.00 21.93 92 THR A O 1
ATOM 553 N N . ASN A 1 94 ? 5.188 11.827 80.063 1.00 22.23 93 ASN A N 1
ATOM 554 C CA . ASN A 1 94 ? 6.038 12.930 79.634 1.00 22.70 93 ASN A CA 1
ATOM 555 C C . ASN A 1 94 ? 5.234 14.087 79.048 1.00 20.53 93 ASN A C 1
ATOM 556 O O . ASN A 1 94 ? 5.817 15.142 78.753 1.00 25.75 93 ASN A O 1
ATOM 561 N N . THR A 1 95 ? 3.929 13.912 78.831 1.00 20.65 94 THR A N 1
ATOM 562 C CA . THR A 1 95 ? 3.114 15.010 78.331 1.00 21.33 94 THR A CA 1
ATOM 563 C C . THR A 1 95 ? 2.975 16.057 79.426 1.00 18.49 94 THR A C 1
ATOM 564 O O . THR A 1 95 ? 2.676 15.738 80.575 1.00 19.98 94 THR A O 1
ATOM 568 N N . SER A 1 96 ? 3.186 17.316 79.061 1.00 21.28 95 SER A N 1
ATOM 569 C CA . SER A 1 96 ? 3.129 18.379 80.044 1.00 23.45 95 SER A CA 1
ATOM 570 C C . SER A 1 96 ? 1.700 18.657 80.514 1.00 20.41 95 SER A C 1
ATOM 571 O O . SER A 1 96 ? 0.711 18.470 79.791 1.00 22.55 95 SER A O 1
ATOM 574 N N . GLN A 1 97 ? 1.603 19.136 81.749 1.00 19.89 96 GLN A N 1
ATOM 575 C CA . GLN A 1 97 ? 0.327 19.575 82.282 1.00 20.97 96 GLN A CA 1
ATOM 576 C C . GLN A 1 97 ? -0.274 20.677 81.425 1.00 21.74 96 GLN A C 1
ATOM 577 O O . GLN A 1 97 ? -1.494 20.726 81.242 1.00 20.57 96 GLN A O 1
ATOM 583 N N . ASN A 1 98 ? 0.555 21.581 80.908 1.00 20.30 97 ASN A N 1
ATOM 584 C CA . ASN A 1 98 ? 0.038 22.686 80.105 1.00 21.30 97 ASN A CA 1
ATOM 585 C C . ASN A 1 98 ? -0.638 22.184 78.836 1.00 22.02 97 ASN A C 1
ATOM 586 O O . ASN A 1 98 ? -1.663 22.727 78.412 1.00 23.62 97 ASN A O 1
ATOM 591 N N . VAL A 1 99 ? -0.081 21.152 78.222 1.00 21.81 98 VAL A N 1
ATOM 592 C CA . VAL A 1 99 ? -0.668 20.610 77.000 1.00 20.65 98 VAL A CA 1
ATOM 593 C C . VAL A 1 99 ? -1.972 19.888 77.315 1.00 21.28 98 VAL A C 1
ATOM 594 O O . VAL A 1 99 ? -2.969 20.042 76.603 1.00 20.66 98 VAL A O 1
ATOM 598 N N . ILE A 1 100 ? -2.011 19.136 78.420 1.00 21.20 99 ILE A N 1
ATOM 599 C CA . ILE A 1 100 ? -3.247 18.454 78.787 1.00 20.67 99 ILE A CA 1
ATOM 600 C C . ILE A 1 100 ? -4.351 19.478 79.044 1.00 20.27 99 ILE A C 1
ATOM 601 O O . ILE A 1 100 ? -5.483 19.350 78.553 1.00 20.50 99 ILE A O 1
ATOM 606 N N . LYS A 1 101 ? -4.039 20.519 79.815 1.00 19.43 100 LYS A N 1
ATOM 607 C CA . LYS A 1 101 ? -5.002 21.582 80.073 1.00 19.55 100 LYS A CA 1
ATOM 608 C C . LYS A 1 101 ? -5.490 22.192 78.764 1.00 21.77 100 LYS A C 1
ATOM 609 O O . LYS A 1 101 ? -6.691 22.405 78.584 1.00 20.96 100 LYS A O 1
ATOM 615 N N . GLN A 1 102 ? -4.561 22.513 77.863 1.00 19.89 101 GLN A N 1
ATOM 616 C CA . GLN A 1 102 ? -4.921 23.087 76.568 1.00 22.15 101 GLN A CA 1
ATOM 617 C C . GLN A 1 102 ? -5.879 22.176 75.809 1.00 20.32 101 GLN A C 1
ATOM 618 O O . GLN A 1 102 ? -6.888 22.641 75.261 1.00 21.94 101 GLN A O 1
ATOM 624 N N . ARG A 1 103 ? -5.578 20.882 75.742 1.00 21.02 102 ARG A N 1
ATOM 625 C CA A ARG A 1 103 ? -6.485 19.951 75.082 0.49 22.59 102 ARG A CA 1
ATOM 626 C CA B ARG A 1 103 ? -6.487 19.956 75.080 0.51 22.60 102 ARG A CA 1
ATOM 627 C C . ARG A 1 103 ? -7.869 19.992 75.723 1.00 21.76 102 ARG A C 1
ATOM 628 O O . ARG A 1 103 ? -8.887 20.003 75.023 1.00 22.47 102 ARG A O 1
ATOM 643 N N . CYS A 1 104 ? -7.933 20.023 77.058 1.00 20.39 103 CYS A N 1
ATOM 644 C CA . CYS A 1 104 ? -9.236 20.092 77.703 1.00 19.61 103 CYS A CA 1
ATOM 645 C C . CYS A 1 104 ? -9.965 21.377 77.350 1.00 19.38 103 CYS A C 1
ATOM 646 O O . CYS A 1 104 ? -11.165 21.360 77.089 1.00 20.58 103 CYS A O 1
ATOM 649 N N . GLU A 1 105 ? -9.266 22.504 77.374 1.00 19.97 104 GLU A N 1
ATOM 650 C CA . GLU A 1 105 ? -9.913 23.774 77.077 1.00 19.50 104 GLU A CA 1
ATOM 651 C C . GLU A 1 105 ? -10.418 23.795 75.642 1.00 23.85 104 GLU A C 1
ATOM 652 O O . GLU A 1 105 ? -11.536 24.257 75.370 1.00 25.92 104 GLU A O 1
ATOM 658 N N . GLU A 1 106 ? -9.610 23.305 74.707 1.00 22.04 105 GLU A N 1
ATOM 659 C CA . GLU A 1 106 ? -10.022 23.249 73.309 1.00 23.34 105 GLU A CA 1
ATOM 660 C C . GLU A 1 106 ? -11.198 22.312 73.102 1.00 24.51 105 GLU A C 1
ATOM 661 O O . GLU A 1 106 ? -12.056 22.558 72.236 1.00 27.90 105 GLU A O 1
ATOM 667 N N . THR A 1 107 ? -11.229 21.205 73.837 1.00 20.54 106 THR A N 1
ATOM 668 C CA . THR A 1 107 ? -12.291 20.228 73.684 1.00 21.99 106 THR A CA 1
ATOM 669 C C . THR A 1 107 ? -13.609 20.787 74.180 1.00 23.90 106 THR A C 1
ATOM 670 O O . THR A 1 107 ? -14.645 20.670 73.512 1.00 25.16 106 THR A O 1
ATOM 674 N N . LEU A 1 108 ? -13.590 21.371 75.384 1.00 21.86 107 LEU A N 1
ATOM 675 C CA . LEU A 1 108 ? -14.831 21.788 76.006 1.00 22.96 107 LEU A CA 1
ATOM 676 C C . LEU A 1 108 ? -15.347 23.108 75.456 1.00 23.54 107 LEU A C 1
ATOM 677 O O . LEU A 1 108 ? -16.562 23.317 75.411 1.00 25.96 107 LEU A O 1
ATOM 682 N N . GLY A 1 109 ? -14.464 24.027 75.088 1.00 23.45 108 GLY A N 1
ATOM 683 C CA . GLY A 1 109 ? -14.885 25.307 74.542 1.00 22.70 108 GLY A CA 1
ATOM 684 C C . GLY A 1 109 ? -15.835 26.090 75.417 1.00 25.88 108 GLY A C 1
ATOM 685 O O . GLY A 1 109 ? -16.775 26.721 74.906 1.00 27.55 108 GLY A O 1
ATOM 686 N N . VAL A 1 110 ? -15.591 26.095 76.723 1.00 23.82 109 VAL A N 1
ATOM 687 C CA . VAL A 1 110 ? -16.459 26.804 77.654 1.00 23.83 109 VAL A CA 1
ATOM 688 C C . VAL A 1 110 ? -16.282 28.298 77.449 1.00 26.40 109 VAL A C 1
ATOM 689 O O . VAL A 1 110 ? -15.158 28.809 77.467 1.00 28.84 109 VAL A O 1
ATOM 693 N N . THR A 1 111 ? -17.391 29.015 77.304 1.00 24.71 110 THR A N 1
ATOM 694 C CA . THR A 1 111 ? -17.346 30.458 77.142 1.00 25.55 110 THR A CA 1
ATOM 695 C C . THR A 1 111 ? -17.915 31.203 78.338 1.00 27.40 110 THR A C 1
ATOM 696 O O . THR A 1 111 ? -17.770 32.424 78.396 1.00 28.29 110 THR A O 1
ATOM 700 N N . HIS A 1 112 ? -18.541 30.512 79.294 1.00 24.40 111 HIS A N 1
ATOM 701 C CA . HIS A 1 112 ? -19.023 31.195 80.484 1.00 26.44 111 HIS A CA 1
ATOM 702 C C . HIS A 1 112 ? -17.890 31.374 81.488 1.00 27.34 111 HIS A C 1
ATOM 703 O O . HIS A 1 112 ? -16.813 30.775 81.381 1.00 28.03 111 HIS A O 1
ATOM 710 N N . ASP A 1 113 ? -18.149 32.222 82.483 1.00 28.25 112 ASP A N 1
ATOM 711 C CA . ASP A 1 113 ? -17.184 32.453 83.544 1.00 30.30 112 ASP A CA 1
ATOM 712 C C . ASP A 1 113 ? -17.077 31.237 84.463 1.00 24.00 112 ASP A C 1
ATOM 713 O O . ASP A 1 113 ? -17.987 30.413 84.576 1.00 25.51 112 ASP A O 1
ATOM 718 N N . ALA A 1 114 ? -15.945 31.146 85.130 1.00 25.08 113 ALA A N 1
ATOM 719 C CA . ALA A 1 114 ? -15.739 30.165 86.195 1.00 21.90 113 ALA A CA 1
ATOM 720 C C . ALA A 1 114 ? -15.817 28.726 85.681 1.00 21.20 113 ALA A C 1
ATOM 721 O O . ALA A 1 114 ? -16.240 27.819 86.391 1.00 20.82 113 ALA A O 1
ATOM 723 N N . ALA A 1 115 ? -15.299 28.495 84.475 1.00 22.06 114 ALA A N 1
ATOM 724 C CA . ALA A 1 115 ? -15.251 27.132 83.947 1.00 22.64 114 ALA A CA 1
ATOM 725 C C . ALA A 1 115 ? -14.521 26.199 84.896 1.00 19.97 114 ALA A C 1
ATOM 726 O O . ALA A 1 115 ? -14.899 25.026 85.061 1.00 20.49 114 ALA A O 1
ATOM 728 N N . ASP A 1 116 ? -13.425 26.677 85.472 1.00 19.89 115 ASP A N 1
ATOM 729 C CA . ASP A 1 116 ? -12.722 25.988 86.544 1.00 18.47 115 ASP A CA 1
ATOM 730 C C . ASP A 1 116 ? -12.399 24.547 86.162 1.00 18.77 115 ASP A C 1
ATOM 731 O O . ASP A 1 116 ? -12.704 23.589 86.880 1.00 18.42 115 ASP A O 1
ATOM 736 N N . ILE A 1 117 ? -11.747 24.403 85.002 1.00 18.03 116 ILE A N 1
ATOM 737 C CA . ILE A 1 117 ? -11.481 23.093 84.435 1.00 19.17 116 ILE A CA 1
ATOM 738 C C . ILE A 1 117 ? -10.435 22.358 85.256 1.00 17.16 116 ILE A C 1
ATOM 739 O O . ILE A 1 117 ? -9.405 22.926 85.637 1.00 19.48 116 ILE A O 1
ATOM 744 N N . THR A 1 118 ? -10.667 21.059 85.477 1.00 17.50 117 THR A N 1
ATOM 745 C CA . THR A 1 118 ? -9.690 20.145 86.041 1.00 19.92 117 THR A CA 1
ATOM 746 C C . THR A 1 118 ? -9.710 18.866 85.216 1.00 19.71 117 THR A C 1
ATOM 747 O O . THR A 1 118 ? -10.633 18.631 84.429 1.00 22.52 117 THR A O 1
ATOM 751 N N . TYR A 1 119 ? -8.667 18.054 85.352 1.00 19.20 118 TYR A N 1
ATOM 752 C CA . TYR A 1 119 ? -8.546 16.890 84.501 1.00 20.05 118 TYR A CA 1
ATOM 753 C C . TYR A 1 119 ? -7.822 15.764 85.214 1.00 18.91 118 TYR A C 1
ATOM 754 O O . TYR A 1 119 ? -7.034 15.975 86.139 1.00 19.46 118 TYR A O 1
ATOM 763 N N . PHE A 1 120 ? -8.116 14.548 84.762 1.00 18.37 119 PHE A N 1
ATOM 764 C CA . PHE A 1 120 ? -7.628 13.325 85.375 1.00 18.79 119 PHE A CA 1
ATOM 765 C C . PHE A 1 120 ? -7.454 12.272 84.294 1.00 20.72 119 PHE A C 1
ATOM 766 O O . PHE A 1 120 ? -8.023 12.359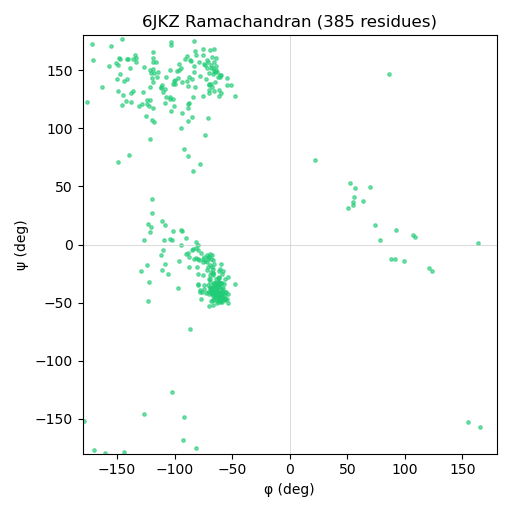 83.197 1.00 21.27 119 PHE A O 1
ATOM 774 N N . ALA A 1 121 ? -6.662 11.255 84.609 1.00 19.27 120 ALA A N 1
ATOM 775 C CA . ALA A 1 121 ? -6.516 10.090 83.753 1.00 20.96 120 ALA A CA 1
ATOM 776 C C . ALA A 1 121 ? -7.632 9.104 84.064 1.00 23.68 120 ALA A C 1
ATOM 777 O O . ALA A 1 121 ? -8.011 8.927 85.221 1.00 24.39 120 ALA A O 1
ATOM 779 N N . ALA A 1 122 ? -8.138 8.442 83.024 1.00 22.85 121 ALA A N 1
ATOM 780 C CA . ALA A 1 122 ? -9.163 7.422 83.187 1.00 25.91 121 ALA A CA 1
ATOM 781 C C . ALA A 1 122 ? -9.202 6.595 81.914 1.00 24.05 121 ALA A C 1
ATOM 782 O O . ALA A 1 122 ? -9.186 7.148 80.812 1.00 25.23 121 ALA A O 1
ATOM 784 N N . ASP A 1 123 ? -9.278 5.271 82.078 1.00 27.32 122 ASP A N 1
ATOM 785 C CA . ASP A 1 123 ? -9.383 4.378 80.925 1.00 25.68 122 ASP A CA 1
ATOM 786 C C . ASP A 1 123 ? -10.780 4.413 80.315 1.00 28.46 122 ASP A C 1
ATOM 787 O O . ASP A 1 123 ? -10.926 4.259 79.091 1.00 29.91 122 ASP A O 1
ATOM 792 N N . ASN A 1 124 ? -11.816 4.567 81.143 1.00 25.78 123 ASN A N 1
ATOM 793 C CA . ASN A 1 124 ? -13.202 4.470 80.684 1.00 27.32 123 ASN A CA 1
ATOM 794 C C . ASN A 1 124 ? -14.107 5.142 81.704 1.00 31.70 123 ASN A C 1
ATOM 795 O O . ASN A 1 124 ? -13.653 5.653 82.730 1.00 28.67 123 ASN A O 1
ATOM 800 N N . ARG A 1 125 ? -15.411 5.120 81.423 1.00 31.93 124 ARG A N 1
ATOM 801 C CA . ARG A 1 125 ? -16.346 5.885 82.243 1.00 36.32 124 ARG A CA 1
ATOM 802 C C . ARG A 1 125 ? -16.501 5.328 83.651 1.00 37.43 124 ARG A C 1
ATOM 803 O O . ARG A 1 125 ? -16.981 6.048 84.535 1.00 41.83 124 ARG A O 1
ATOM 811 N N . TRP A 1 126 ? -16.103 4.083 83.891 1.00 35.08 125 TRP A N 1
ATOM 812 C CA . TRP A 1 126 ? -16.223 3.504 85.219 1.00 43.09 125 TRP A CA 1
ATOM 813 C C . TRP A 1 126 ? -15.017 3.772 86.104 1.00 37.08 125 TRP A C 1
ATOM 814 O O . TRP A 1 126 ? -15.077 3.484 87.304 1.00 41.59 125 TRP A O 1
ATOM 825 N N . SER A 1 127 ? -13.950 4.344 85.556 1.00 33.89 126 SER A N 1
ATOM 826 C CA A SER A 1 127 ? -12.761 4.652 86.334 0.60 33.22 126 SER A CA 1
ATOM 827 C CA B SER A 1 127 ? -12.765 4.649 86.338 0.40 33.27 126 SER A CA 1
ATOM 828 C C . SER A 1 127 ? -13.006 5.872 87.213 1.00 29.59 126 SER A C 1
ATOM 829 O O . SER A 1 127 ? -13.774 6.772 86.865 1.00 31.82 126 SER A O 1
ATOM 834 N N . TYR A 1 128 ? -12.337 5.901 88.352 1.00 33.64 127 TYR A N 1
ATOM 835 C CA . TYR A 1 128 ? -12.382 7.104 89.163 1.00 42.60 127 TYR A CA 1
ATOM 836 C C . TYR A 1 128 ? -11.377 8.120 88.612 1.00 31.20 127 TYR A C 1
ATOM 837 O O . TYR A 1 128 ? -10.779 7.927 87.549 1.00 29.14 127 TYR A O 1
ATOM 846 N N . ASN A 1 129 ? -11.228 9.244 89.305 1.00 27.61 128 ASN A N 1
ATOM 847 C CA . ASN A 1 129 ? -10.387 10.342 88.827 1.00 24.76 128 ASN A CA 1
ATOM 848 C C . ASN A 1 129 ? -8.956 10.144 89.313 1.00 23.57 128 ASN A C 1
ATOM 849 O O . ASN A 1 129 ? -8.652 10.395 90.484 1.00 27.89 128 ASN A O 1
ATOM 854 N N . HIS A 1 130 ? -8.058 9.751 88.414 1.00 22.15 129 HIS A N 1
ATOM 855 C CA . HIS A 1 130 ? -6.668 9.513 88.792 1.00 20.43 129 HIS A CA 1
ATOM 856 C C . HIS A 1 130 ? -5.788 10.702 88.435 1.00 18.72 129 HIS A C 1
ATOM 857 O O . HIS A 1 130 ? -5.883 11.243 87.334 1.00 19.52 129 HIS A O 1
ATOM 864 N N . THR A 1 131 ? -4.883 11.047 89.336 1.00 19.46 130 THR A N 1
ATOM 865 C CA . THR A 1 131 ? -3.953 12.140 89.086 1.00 18.97 130 THR A CA 1
ATOM 866 C C . THR A 1 131 ? -2.965 11.790 87.984 1.00 18.62 130 THR A C 1
ATOM 867 O O . THR A 1 131 ? -2.439 10.668 87.919 1.00 20.33 130 THR A O 1
ATOM 871 N N . ILE A 1 132 ? -2.698 12.756 87.115 1.00 19.20 131 ILE A N 1
ATOM 872 C CA . ILE A 1 132 ? -1.675 12.655 86.082 1.00 18.67 131 ILE A CA 1
ATOM 873 C C . ILE A 1 132 ? -0.443 13.405 86.559 1.00 19.80 131 ILE A C 1
ATOM 874 O O . ILE A 1 132 ? -0.492 14.615 86.796 1.00 19.71 131 ILE A O 1
ATOM 879 N N . TRP A 1 133 ? 0.662 12.690 86.687 1.00 20.09 132 TRP A N 1
ATOM 880 C CA . TRP A 1 133 ? 1.957 13.243 87.062 1.00 18.60 132 TRP A CA 1
ATOM 881 C C . TRP A 1 133 ? 2.813 13.399 85.821 1.00 17.83 132 TRP A C 1
ATOM 882 O O . TRP A 1 133 ? 3.033 12.426 85.110 1.00 20.08 132 TRP A O 1
ATOM 893 N N . THR A 1 134 ? 3.324 14.605 85.572 1.00 18.57 133 THR A N 1
ATOM 894 C CA . THR A 1 134 ? 4.287 14.812 84.495 1.00 18.97 133 THR A CA 1
ATOM 895 C C . THR A 1 134 ? 5.692 14.576 85.043 1.00 21.30 133 THR A C 1
ATOM 896 O O . THR A 1 134 ? 6.119 15.247 85.989 1.00 21.56 133 THR A O 1
ATOM 900 N N . ASN A 1 135 ? 6.372 13.582 84.501 1.00 20.33 134 ASN A N 1
ATOM 901 C CA . ASN A 1 135 ? 7.737 13.309 84.919 1.00 21.28 134 ASN A CA 1
ATOM 902 C C . ASN A 1 135 ? 8.648 14.476 84.555 1.00 21.70 134 ASN A C 1
ATOM 903 O O . ASN A 1 135 ? 8.441 15.183 83.563 1.00 23.91 134 ASN A O 1
ATOM 908 N N . ASP A 1 136 ? 9.647 14.680 85.369 1.00 21.95 135 ASP A N 1
ATOM 909 C CA . ASP A 1 136 ? 10.621 15.723 85.138 1.00 21.52 135 ASP A CA 1
ATOM 910 C C . ASP A 1 136 ? 11.654 15.302 84.089 1.00 22.67 135 ASP A C 1
ATOM 911 O O . ASP A 1 136 ? 11.879 14.110 83.864 1.00 25.40 135 ASP A O 1
ATOM 916 N N . PRO A 1 137 ? 12.300 16.270 83.439 1.00 23.61 136 PRO A N 1
ATOM 917 C CA . PRO A 1 137 ? 13.367 15.960 82.484 1.00 26.26 136 PRO A CA 1
ATOM 918 C C . PRO A 1 137 ? 14.687 15.701 83.187 1.00 28.61 136 PRO A C 1
ATOM 919 O O . PRO A 1 137 ? 14.896 16.061 84.344 1.00 26.72 136 PRO A O 1
ATOM 923 N N . VAL A 1 138 ? 15.601 15.073 82.448 1.00 28.00 137 VAL A N 1
ATOM 924 C CA . VAL A 1 138 ? 16.945 14.837 82.962 1.00 30.75 137 VAL A CA 1
ATOM 925 C C . VAL A 1 138 ? 17.662 16.155 83.211 1.00 30.36 137 VAL A C 1
ATOM 926 O O . VAL A 1 138 ? 18.382 16.305 84.201 1.00 35.46 137 VAL A O 1
ATOM 930 N N . MET A 1 139 ? 17.492 17.118 82.308 1.00 32.62 138 MET A N 1
ATOM 931 C CA . MET A 1 139 ? 18.171 18.411 82.403 1.00 30.18 138 MET A CA 1
ATOM 932 C C . MET A 1 139 ? 17.355 19.322 83.311 1.00 33.00 138 MET A C 1
ATOM 933 O O . MET A 1 139 ? 16.276 19.794 82.935 1.00 30.52 138 MET A O 1
ATOM 938 N N . GLN A 1 140 ? 17.886 19.590 84.494 1.00 31.73 139 GLN A N 1
ATOM 939 C CA . GLN A 1 140 ? 17.130 20.260 85.531 1.00 32.17 139 GLN A CA 1
ATOM 940 C C . GLN A 1 140 ? 18.116 21.069 86.352 1.00 29.22 139 GLN A C 1
ATOM 941 O O . GLN A 1 140 ? 19.161 20.540 86.745 1.00 33.07 139 GLN A O 1
ATOM 947 N N . ALA A 1 141 ? 17.795 22.327 86.611 1.00 26.56 140 ALA A N 1
ATOM 948 C CA . ALA A 1 141 ? 18.580 23.166 87.514 1.00 26.28 140 ALA A CA 1
ATOM 949 C C . ALA A 1 141 ? 17.866 23.253 88.864 1.00 22.80 140 ALA A C 1
ATOM 950 O O . ALA A 1 141 ? 17.526 22.205 89.410 1.00 26.40 140 ALA A O 1
ATOM 952 N N . ASP A 1 142 ? 17.597 24.441 89.400 1.00 22.79 141 ASP A N 1
ATOM 953 C CA . ASP A 1 142 ? 17.087 24.606 90.762 1.00 23.96 141 ASP A CA 1
ATOM 954 C C . ASP A 1 142 ? 15.742 25.317 90.827 1.00 24.49 141 ASP A C 1
ATOM 955 O O . ASP A 1 142 ? 15.323 25.732 91.911 1.00 24.43 141 ASP A O 1
ATOM 960 N N . GLN A 1 143 ? 15.034 25.440 89.711 1.00 25.36 142 GLN A N 1
ATOM 961 C CA . GLN A 1 143 ? 13.737 26.091 89.713 1.00 24.08 142 GLN A CA 1
ATOM 962 C C . GLN A 1 143 ? 12.664 25.158 90.250 1.00 22.14 142 GLN A C 1
ATOM 963 O O . GLN A 1 143 ? 12.704 23.943 90.028 1.00 21.65 142 GLN A O 1
ATOM 969 N N . ILE A 1 144 ? 11.702 25.742 90.966 1.00 22.87 143 ILE A N 1
ATOM 970 C CA . ILE A 1 144 ? 10.532 24.979 91.386 1.00 20.24 143 ILE A CA 1
ATOM 971 C C . ILE A 1 144 ? 9.775 24.485 90.157 1.00 19.60 143 ILE A C 1
ATOM 972 O O . ILE A 1 144 ? 9.499 25.253 89.228 1.00 21.15 143 ILE A O 1
ATOM 977 N N . ASN A 1 145 ? 9.411 23.200 90.153 1.00 19.39 144 ASN A N 1
ATOM 978 C CA . ASN A 1 145 ? 8.738 22.614 89.008 1.00 18.62 144 ASN A CA 1
ATOM 979 C C . ASN A 1 145 ? 7.439 21.912 89.363 1.00 18.74 144 ASN A C 1
ATOM 980 O O . ASN A 1 145 ? 6.784 21.368 88.463 1.00 19.82 144 ASN A O 1
ATOM 985 N N . LYS A 1 146 ? 7.003 21.968 90.621 1.00 18.11 145 LYS A N 1
ATOM 986 C CA . LYS A 1 146 ? 5.709 21.437 91.005 1.00 17.58 145 LYS A CA 1
ATOM 987 C C . LYS A 1 146 ? 5.433 21.862 92.432 1.00 18.40 145 LYS A C 1
ATOM 988 O O . LYS A 1 146 ? 6.356 22.209 93.174 1.00 17.47 145 LYS A O 1
ATOM 994 N N . ILE A 1 147 ? 4.151 21.842 92.782 1.00 17.70 146 ILE A N 1
ATOM 995 C CA . ILE A 1 147 ? 3.685 22.030 94.147 1.00 17.20 146 ILE A CA 1
ATOM 996 C C . ILE A 1 147 ? 3.103 20.709 94.615 1.00 16.29 146 ILE A C 1
ATOM 997 O O . ILE A 1 147 ? 2.317 20.084 93.893 1.00 18.59 146 ILE A O 1
ATOM 1002 N N . VAL A 1 148 ? 3.445 20.306 95.831 1.00 17.52 147 VAL A N 1
ATOM 1003 C CA . VAL A 1 148 ? 2.892 19.113 96.456 1.00 17.96 147 VAL A CA 1
ATOM 1004 C C . VAL A 1 148 ? 2.279 19.519 97.790 1.00 19.67 147 VAL A C 1
ATOM 1005 O O . VAL A 1 148 ? 2.953 20.139 98.615 1.00 19.67 147 VAL A O 1
ATOM 1009 N N . ALA A 1 149 ? 1.001 19.212 97.980 1.00 17.94 148 ALA A N 1
ATOM 1010 C CA . ALA A 1 149 ? 0.237 19.731 99.111 1.00 19.68 148 ALA A CA 1
ATOM 1011 C C . ALA A 1 149 ? -0.130 18.642 100.100 1.00 17.62 148 ALA A C 1
ATOM 1012 O O . ALA A 1 149 ? -0.604 17.564 99.715 1.00 18.79 148 ALA A O 1
ATOM 1014 N N . PHE A 1 150 ? 0.067 18.941 101.375 1.00 17.77 149 PHE A N 1
ATOM 1015 C CA . PHE A 1 150 ? -0.356 18.094 102.471 1.00 18.01 149 PHE A CA 1
ATOM 1016 C C . PHE A 1 150 ? -1.362 18.863 103.309 1.00 18.66 149 PHE A C 1
ATOM 1017 O O . PHE A 1 150 ? -1.241 20.086 103.503 1.00 18.98 149 PHE A O 1
ATOM 1025 N N . GLY A 1 151 ? -2.314 18.152 103.891 1.00 19.26 150 GLY A N 1
ATOM 1026 C CA . GLY A 1 151 ? -3.250 18.848 104.773 1.00 20.83 150 GLY A CA 1
ATOM 1027 C C . GLY A 1 151 ? -4.582 18.133 104.872 1.00 19.27 150 GLY A C 1
ATOM 1028 O O . GLY A 1 151 ? -4.659 16.907 104.748 1.00 20.19 150 GLY A O 1
ATOM 1029 N N . ASP A 1 152 ? -5.602 18.928 105.154 1.00 19.41 151 ASP A N 1
ATOM 1030 C CA . ASP A 1 152 ? -6.905 18.382 105.488 1.00 20.41 151 ASP A CA 1
ATOM 1031 C C . ASP A 1 152 ? -7.960 19.009 104.593 1.00 20.26 151 ASP A C 1
ATOM 1032 O O . ASP A 1 152 ? -7.683 19.290 103.432 1.00 19.94 151 ASP A O 1
ATOM 1037 N N . SER A 1 153 ? -9.171 19.218 105.091 1.00 21.43 152 SER A N 1
ATOM 1038 C CA . SER A 1 153 ? -10.225 19.673 104.196 1.00 21.01 152 SER A CA 1
ATOM 1039 C C . SER A 1 153 ? -10.057 21.112 103.740 1.00 22.14 152 SER A C 1
ATOM 1040 O O . SER A 1 153 ? -10.736 21.506 102.781 1.00 22.80 152 SER A O 1
ATOM 1043 N N . LEU A 1 154 ? -9.145 21.888 104.323 1.00 22.09 153 LEU A N 1
ATOM 1044 C CA . LEU A 1 154 ? -8.829 23.193 103.758 1.00 23.43 153 LEU A CA 1
ATOM 1045 C C . LEU A 1 154 ? -7.998 23.103 102.479 1.00 26.70 153 LEU A C 1
ATOM 1046 O O . LEU A 1 154 ? -7.834 24.109 101.767 1.00 26.27 153 LEU A O 1
ATOM 1051 N N . SER A 1 155 ? -7.425 21.943 102.181 1.00 22.00 154 SER A N 1
ATOM 1052 C CA . SER A 1 155 ? -6.606 21.788 100.991 1.00 21.45 154 SER A CA 1
ATOM 1053 C C . SER A 1 155 ? -7.057 20.671 100.056 1.00 20.00 154 SER A C 1
ATOM 1054 O O . SER A 1 155 ? -6.657 20.672 98.894 1.00 20.16 154 SER A O 1
ATOM 1057 N N . ASP A 1 156 ? -7.879 19.725 100.507 1.00 19.18 155 ASP A N 1
ATOM 1058 C CA . ASP A 1 156 ? -8.124 18.554 99.672 1.00 19.11 155 ASP A CA 1
ATOM 1059 C C . ASP A 1 156 ? -8.863 18.952 98.389 1.00 20.40 155 ASP A C 1
ATOM 1060 O O . ASP A 1 156 ? -9.843 19.713 98.412 1.00 20.14 155 ASP A O 1
ATOM 1065 N N . THR A 1 157 ? -8.367 18.462 97.255 1.00 18.58 156 THR A N 1
ATOM 1066 C CA . THR A 1 157 ? -8.980 18.663 95.950 1.00 19.78 156 THR A CA 1
ATOM 1067 C C . THR A 1 157 ? -9.606 17.404 95.358 1.00 19.18 156 THR A C 1
ATOM 1068 O O . THR A 1 157 ? -10.057 17.454 94.200 1.00 20.36 156 THR A O 1
ATOM 1072 N N . GLY A 1 158 ? -9.627 16.287 96.078 1.00 19.95 157 GLY A N 1
ATOM 1073 C CA . GLY A 1 158 ? -10.326 15.119 95.587 1.00 20.96 157 GLY A CA 1
ATOM 1074 C C . GLY A 1 158 ? -10.028 13.786 96.230 1.00 20.48 157 GLY A C 1
ATOM 1075 O O . GLY A 1 158 ? -10.630 12.793 95.820 1.00 22.72 157 GLY A O 1
ATOM 1076 N N . ASN A 1 159 ? -9.163 13.713 97.240 1.00 18.97 158 ASN A N 1
ATOM 1077 C CA . ASN A 1 159 ? -8.813 12.400 97.787 1.00 21.12 158 ASN A CA 1
ATOM 1078 C C . ASN A 1 159 ? -9.952 11.742 98.557 1.00 22.61 158 ASN A C 1
ATOM 1079 O O . ASN A 1 159 ? -10.272 10.573 98.305 1.00 24.87 158 ASN A O 1
ATOM 1084 N N . ILE A 1 160 ? -10.549 12.440 99.529 1.00 20.85 159 ILE A N 1
ATOM 1085 C CA . ILE A 1 160 ? -11.644 11.809 100.257 1.00 23.25 159 ILE A CA 1
ATOM 1086 C C . ILE A 1 160 ? -12.824 11.569 99.318 1.00 22.16 159 ILE A C 1
ATOM 1087 O O . ILE A 1 160 ? -13.520 10.553 99.424 1.00 24.44 159 ILE A O 1
ATOM 1092 N N . PHE A 1 161 ? -13.017 12.458 98.336 1.00 20.56 160 PHE A N 1
ATOM 1093 C CA . PHE A 1 161 ? -14.069 12.299 97.336 1.00 20.84 160 PHE A CA 1
ATOM 1094 C C . PHE A 1 161 ? -13.905 11.002 96.551 1.00 24.19 160 PHE A C 1
ATOM 1095 O O . PHE A 1 161 ? -14.879 10.270 96.341 1.00 25.41 160 PHE A O 1
ATOM 1103 N N . ASN A 1 162 ? -12.684 10.706 96.082 1.00 25.17 161 ASN A N 1
ATOM 1104 C CA A ASN A 1 162 ? -12.469 9.423 95.411 0.57 22.61 161 ASN A CA 1
ATOM 1105 C CA B ASN A 1 162 ? -12.414 9.423 95.434 0.43 22.69 161 ASN A CA 1
ATOM 1106 C C . ASN A 1 162 ? -12.685 8.260 96.381 1.00 22.92 161 ASN A C 1
ATOM 1107 O O . ASN A 1 162 ? -13.329 7.269 96.013 1.00 28.08 161 ASN A O 1
ATOM 1116 N N . ALA A 1 163 ? -12.196 8.366 97.623 1.00 24.91 162 ALA A N 1
ATOM 1117 C CA . ALA A 1 163 ? -12.382 7.295 98.600 1.00 24.11 162 ALA A CA 1
ATOM 1118 C C . ALA A 1 163 ? -13.859 7.051 98.895 1.00 32.10 162 ALA A C 1
ATOM 1119 O O . ALA A 1 163 ? -14.240 5.932 99.260 1.00 34.49 162 ALA A O 1
ATOM 1121 N N . ALA A 1 164 ? -14.696 8.080 98.758 1.00 26.28 163 ALA A N 1
ATOM 1122 C CA . ALA A 1 164 ? -16.126 7.980 99.007 1.00 29.86 163 ALA A CA 1
ATOM 1123 C C . ALA A 1 164 ? -16.920 7.674 97.749 1.00 27.07 163 ALA A C 1
ATOM 1124 O O . ALA A 1 164 ? -18.151 7.789 97.769 1.00 30.96 163 ALA A O 1
ATOM 1126 N N . GLN A 1 165 ? -16.251 7.305 96.657 1.00 26.99 164 GLN A N 1
ATOM 1127 C CA . GLN A 1 165 ? -16.901 6.993 95.378 1.00 32.35 164 GLN A CA 1
ATOM 1128 C C . GLN A 1 165 ? -17.797 8.133 94.895 1.00 30.39 164 GLN A C 1
ATOM 1129 O O . GLN A 1 165 ? -18.871 7.919 94.324 1.00 30.99 164 GLN A O 1
ATOM 1135 N N . TRP A 1 166 ? -17.345 9.358 95.141 1.00 29.58 165 TRP A N 1
ATOM 1136 C CA . TRP A 1 166 ? -17.945 10.591 94.654 1.00 29.47 165 TRP A CA 1
ATOM 1137 C C . TRP A 1 166 ? -19.234 10.944 95.386 1.00 26.15 165 TRP A C 1
ATOM 1138 O O . TRP A 1 166 ? -19.985 11.803 94.905 1.00 28.51 165 TRP A O 1
ATOM 1149 N N . ARG A 1 167 ? -19.498 10.353 96.547 1.00 26.25 166 ARG A N 1
ATOM 1150 C CA . ARG A 1 167 ? -20.717 10.645 97.288 1.00 27.03 166 ARG A CA 1
ATOM 1151 C C . ARG A 1 167 ? -20.522 11.698 98.373 1.00 29.52 166 ARG A C 1
ATOM 1152 O O . ARG A 1 167 ? -21.517 12.236 98.865 1.00 28.75 166 ARG A O 1
ATOM 1160 N N . PHE A 1 168 ? -19.280 12.022 98.726 1.00 23.99 167 PHE A N 1
ATOM 1161 C CA . PHE A 1 168 ? -18.964 12.873 99.867 1.00 23.88 167 PHE A CA 1
ATOM 1162 C C . PHE A 1 168 ? -17.733 13.702 99.528 1.00 22.68 167 PHE A C 1
ATOM 1163 O O . PHE A 1 168 ? -16.684 13.145 99.214 1.00 24.15 167 PHE A O 1
ATOM 1171 N N . PRO A 1 169 ? -17.836 15.028 99.528 1.00 20.81 168 PRO A N 1
ATOM 1172 C CA . PRO A 1 169 ? -19.035 15.844 99.668 1.00 22.33 168 PRO A CA 1
ATOM 1173 C C . PRO A 1 169 ? -19.856 15.807 98.383 1.00 21.98 168 PRO A C 1
ATOM 1174 O O . PRO A 1 169 ? -19.324 15.585 97.294 1.00 21.37 168 PRO A O 1
ATOM 1178 N N . ASN A 1 170 ? -21.151 16.056 98.510 1.00 23.19 169 ASN A N 1
ATOM 1179 C CA . ASN A 1 170 ? -22.053 15.889 97.387 1.00 22.38 169 ASN A CA 1
ATOM 1180 C C . ASN A 1 170 ? -21.644 16.832 96.254 1.00 20.88 169 ASN A C 1
ATOM 1181 O O . ASN A 1 170 ? -21.576 18.056 96.468 1.00 20.65 169 ASN A O 1
ATOM 1186 N N . PRO A 1 171 ? -21.459 16.331 95.029 1.00 20.88 170 PRO A N 1
ATOM 1187 C CA . PRO A 1 171 ? -20.914 17.173 93.959 1.00 20.75 170 PRO A CA 1
ATOM 1188 C C . PRO A 1 171 ? -21.930 18.071 93.275 1.00 22.81 170 PRO A C 1
ATOM 1189 O O . PRO A 1 171 ? -21.563 18.798 92.345 1.00 22.23 170 PRO A O 1
ATOM 1193 N N . ASP A 1 172 ? -23.194 18.075 93.698 1.00 23.54 171 ASP A N 1
ATOM 1194 C CA . ASP A 1 172 ? -24.078 19.140 93.245 1.00 22.09 171 ASP A CA 1
ATOM 1195 C C . ASP A 1 172 ? -23.885 20.416 94.047 1.00 22.66 171 ASP A C 1
ATOM 1196 O O . ASP A 1 172 ? -24.243 21.504 93.572 1.00 23.43 171 ASP A O 1
ATOM 1201 N N . THR A 1 173 ? -23.292 20.321 95.241 1.00 21.62 172 THR A N 1
ATOM 1202 C CA . THR A 1 173 ? -23.215 21.451 96.150 1.00 21.33 172 THR A CA 1
ATOM 1203 C C . THR A 1 173 ? -21.790 21.826 96.551 1.00 19.66 172 THR A C 1
ATOM 1204 O O . THR A 1 173 ? -21.515 23.006 96.756 1.00 19.32 172 THR A O 1
ATOM 1208 N N . TRP A 1 174 ? -20.887 20.864 96.645 1.00 19.90 173 TRP A N 1
ATOM 1209 C CA . TRP A 1 174 ? -19.468 21.108 96.844 1.00 18.11 173 TRP A CA 1
ATOM 1210 C C . TRP A 1 174 ? -18.777 20.768 95.532 1.00 18.36 173 TRP A C 1
ATOM 1211 O O . TRP A 1 174 ? -19.064 19.735 94.907 1.00 19.89 173 TRP A O 1
ATOM 1222 N N . PHE A 1 175 ? -17.887 21.649 95.098 1.00 18.28 174 PHE A N 1
ATOM 1223 C CA . PHE A 1 175 ? -17.291 21.591 93.760 1.00 17.64 174 PHE A CA 1
ATOM 1224 C C . PHE A 1 175 ? -16.331 20.411 93.649 1.00 18.88 174 PHE A C 1
ATOM 1225 O O . PHE A 1 175 ? -15.246 20.442 94.232 1.00 19.27 174 PHE A O 1
ATOM 1233 N N . LEU A 1 176 ? -16.741 19.385 92.889 1.00 17.89 175 LEU A N 1
ATOM 1234 C CA . LEU A 1 176 ? -16.004 18.163 92.577 1.00 17.48 175 LEU A CA 1
ATOM 1235 C C . LEU A 1 176 ? -14.893 17.814 93.569 1.00 18.51 175 LEU A C 1
ATOM 1236 O O . LEU A 1 176 ? -13.695 17.965 93.272 1.00 19.85 175 LEU A O 1
ATOM 1241 N N . GLY A 1 177 ? -15.280 17.358 94.762 1.00 20.52 176 GLY A N 1
ATOM 1242 C CA . GLY A 1 177 ? -14.344 16.859 95.747 1.00 20.80 176 GLY A CA 1
ATOM 1243 C C . GLY A 1 177 ? -13.589 17.901 96.534 1.00 21.56 176 GLY A C 1
ATOM 1244 O O . GLY A 1 177 ? -12.710 17.524 97.324 1.00 22.71 176 GLY A O 1
ATOM 1245 N N . HIS A 1 178 ? -13.869 19.176 96.342 1.00 18.21 177 HIS A N 1
ATOM 1246 C CA . HIS A 1 178 ? -13.311 20.248 97.136 1.00 18.74 177 HIS A CA 1
ATOM 1247 C C . HIS A 1 178 ? -14.376 20.644 98.158 1.00 18.65 177 HIS A C 1
ATOM 1248 O O . HIS A 1 178 ? -15.572 20.731 97.839 1.00 18.44 177 HIS A O 1
ATOM 1255 N N . PHE A 1 179 ? -13.954 20.930 99.387 1.00 19.17 178 PHE A N 1
ATOM 1256 C CA . PHE A 1 179 ? -14.885 21.391 100.419 1.00 16.96 178 PHE A CA 1
ATOM 1257 C C . PHE A 1 179 ? -15.098 22.899 100.301 1.00 18.60 178 PHE A C 1
ATOM 1258 O O . PHE A 1 179 ? -14.744 23.687 101.181 1.00 18.30 178 PHE A O 1
ATOM 1266 N N . SER A 1 180 ? -15.669 23.279 99.158 1.00 18.12 179 SER A N 1
ATOM 1267 C CA . SER A 1 180 ? -15.932 24.672 98.832 1.00 17.29 179 SER A CA 1
ATOM 1268 C C . SER A 1 180 ? -16.799 24.690 97.574 1.00 17.12 179 SER A C 1
ATOM 1269 O O . SER A 1 180 ? -17.215 23.643 97.069 1.00 18.45 179 SER A O 1
ATOM 1272 N N . ASN A 1 181 ? -17.087 25.896 97.088 1.00 18.54 180 ASN A N 1
ATOM 1273 C CA . ASN A 1 181 ? -17.806 26.095 95.830 1.00 17.42 180 ASN A CA 1
ATOM 1274 C C . ASN A 1 181 ? -16.870 26.298 94.647 1.00 19.22 180 ASN A C 1
ATOM 1275 O O . ASN A 1 181 ? -17.318 26.701 93.577 1.00 17.86 180 ASN A O 1
ATOM 1280 N N . GLY A 1 182 ? -15.575 26.017 94.812 1.00 17.82 181 GLY A N 1
ATOM 1281 C CA . GLY A 1 182 ? -14.609 26.122 93.737 1.00 17.93 181 GLY A CA 1
ATOM 1282 C C . GLY A 1 182 ? -13.237 25.712 94.212 1.00 17.28 181 GLY A C 1
ATOM 1283 O O . GLY A 1 182 ? -13.113 24.951 95.186 1.00 18.11 181 GLY A O 1
ATOM 1284 N N . PHE A 1 183 ? -12.225 26.298 93.571 1.00 16.74 182 PHE A N 1
ATOM 1285 C CA . PHE A 1 183 ? -10.829 26.004 93.872 1.00 17.63 182 PHE A CA 1
ATOM 1286 C C . PHE A 1 183 ? -10.455 26.409 95.287 1.00 17.41 182 PHE A C 1
ATOM 1287 O O . PHE A 1 183 ? -11.019 27.346 95.869 1.00 17.88 182 PHE A O 1
ATOM 1295 N N . VAL A 1 184 ? -9.453 25.723 95.815 1.00 17.10 183 VAL A N 1
ATOM 1296 C CA . VAL A 1 184 ? -8.904 26.046 97.120 1.00 17.94 183 VAL A CA 1
ATOM 1297 C C . VAL A 1 184 ? -7.585 26.796 96.940 1.00 16.32 183 VAL A C 1
ATOM 1298 O O . VAL A 1 184 ? -7.065 26.940 95.832 1.00 16.72 183 VAL A O 1
ATOM 1302 N N . TRP A 1 185 ? -7.033 27.265 98.053 1.00 16.76 184 TRP A N 1
ATOM 1303 C CA . TRP A 1 185 ? -5.917 28.213 97.992 1.00 16.67 184 TRP A CA 1
ATOM 1304 C C . TRP A 1 185 ? -4.713 27.650 97.249 1.00 17.41 184 TRP A C 1
ATOM 1305 O O . TRP A 1 185 ? -4.065 28.376 96.488 1.00 17.64 184 TRP A O 1
ATOM 1316 N N . THR A 1 186 ? -4.415 26.366 97.425 1.00 18.07 185 THR A N 1
ATOM 1317 C CA . THR A 1 186 ? -3.245 25.792 96.768 1.00 16.91 185 THR A CA 1
ATOM 1318 C C . THR A 1 186 ? -3.398 25.834 95.249 1.00 17.42 185 THR A C 1
ATOM 1319 O O . THR A 1 186 ? -2.415 26.036 94.524 1.00 17.76 185 THR A O 1
ATOM 1323 N N . GLU A 1 187 ? -4.615 25.628 94.752 1.00 15.97 186 GLU A N 1
ATOM 1324 C CA . GLU A 1 187 ? -4.872 25.670 93.315 1.00 17.31 186 GLU A CA 1
ATOM 1325 C C . GLU A 1 187 ? -4.696 27.074 92.767 1.00 17.06 186 GLU A C 1
ATOM 1326 O O . GLU A 1 187 ? -4.206 27.260 91.647 1.00 18.10 186 GLU A O 1
ATOM 1332 N N . TYR A 1 188 ? -5.092 28.086 93.538 1.00 16.43 187 TYR A N 1
ATOM 1333 C CA . TYR A 1 188 ? -4.906 29.450 93.080 1.00 16.79 187 TYR A CA 1
ATOM 1334 C C . TYR A 1 188 ? -3.426 29.820 93.059 1.00 17.85 187 TYR A C 1
ATOM 1335 O O . TYR A 1 188 ? -2.989 30.528 92.153 1.00 19.08 187 TYR A O 1
ATOM 1344 N N . ILE A 1 189 ? -2.643 29.334 94.024 1.00 17.83 188 ILE A N 1
ATOM 1345 C CA . ILE A 1 189 ? -1.190 29.547 93.976 1.00 18.53 188 ILE A CA 1
ATOM 1346 C C . ILE A 1 189 ? -0.601 28.862 92.756 1.00 17.57 188 ILE A C 1
ATOM 1347 O O . ILE A 1 189 ? 0.188 29.448 92.014 1.00 19.79 188 ILE A O 1
ATOM 1352 N N . ALA A 1 190 ? -0.964 27.596 92.543 1.00 18.45 189 ALA A N 1
ATOM 1353 C CA . ALA A 1 190 ? -0.434 26.854 91.406 1.00 18.35 189 ALA A CA 1
ATOM 1354 C C . ALA A 1 190 ? -0.773 27.565 90.104 1.00 19.58 189 ALA A C 1
ATOM 1355 O O . ALA A 1 190 ? 0.061 27.669 89.199 1.00 19.83 189 ALA A O 1
ATOM 1357 N N . GLN A 1 191 ? -2.005 28.049 89.967 1.00 19.41 190 GLN A N 1
ATOM 1358 C CA . GLN A 1 191 ? -2.380 28.754 88.749 1.00 20.01 190 GLN A CA 1
ATOM 1359 C C . GLN A 1 191 ? -1.550 30.019 88.571 1.00 20.43 190 GLN A C 1
ATOM 1360 O O . GLN A 1 191 ? -1.085 30.320 87.457 1.00 21.32 190 GLN A O 1
ATOM 1366 N N . ALA A 1 192 ? -1.349 30.775 89.646 1.00 19.73 191 ALA A N 1
ATOM 1367 C CA . ALA A 1 192 ? -0.608 32.024 89.535 1.00 22.25 191 ALA A CA 1
ATOM 1368 C C . ALA A 1 192 ? 0.831 31.776 89.111 1.00 23.14 191 ALA A C 1
ATOM 1369 O O . ALA A 1 192 ? 1.401 32.565 88.350 1.00 24.88 191 ALA A O 1
ATOM 1371 N N . LYS A 1 193 ? 1.432 30.681 89.575 1.00 20.13 192 LYS A N 1
ATOM 1372 C CA . LYS A 1 193 ? 2.825 30.386 89.271 1.00 20.68 192 LYS A CA 1
ATOM 1373 C C . LYS A 1 193 ? 2.979 29.480 88.058 1.00 24.69 192 LYS A C 1
ATOM 1374 O O . LYS A 1 193 ? 4.117 29.161 87.684 1.00 23.68 192 LYS A O 1
ATOM 1380 N N . LYS A 1 194 ? 1.875 29.065 87.438 1.00 19.76 193 LYS A N 1
ATOM 1381 C CA . LYS A 1 194 ? 1.889 28.175 86.280 1.00 22.08 193 LYS A CA 1
ATOM 1382 C C . LYS A 1 194 ? 2.624 26.874 86.600 1.00 20.59 193 LYS A C 1
ATOM 1383 O O . LYS A 1 194 ? 3.525 26.426 85.873 1.00 23.36 193 LYS A O 1
ATOM 1389 N N . LEU A 1 195 ? 2.260 26.274 87.731 1.00 18.60 194 LEU A N 1
ATOM 1390 C CA . LEU A 1 195 ? 2.872 25.050 88.212 1.00 18.40 194 LEU A CA 1
ATOM 1391 C C . LEU A 1 195 ? 1.849 23.938 88.353 1.00 18.89 194 LEU A C 1
ATOM 1392 O O . LEU A 1 195 ? 0.709 24.178 88.757 1.00 20.17 194 LEU A O 1
ATOM 1397 N N . PRO A 1 196 ? 2.275 22.698 88.126 1.00 19.25 195 PRO A N 1
ATOM 1398 C CA . PRO A 1 196 ? 1.465 21.544 88.500 1.00 20.91 195 PRO A CA 1
ATOM 1399 C C . PRO A 1 196 ? 1.256 21.498 90.004 1.00 20.61 195 PRO A C 1
ATOM 1400 O O . PRO A 1 196 ? 2.164 21.830 90.770 1.00 19.62 195 PRO A O 1
ATOM 1404 N N . LEU A 1 197 ? 0.075 21.054 90.417 1.00 20.38 196 LEU A N 1
ATOM 1405 C CA . LEU A 1 197 ? -0.259 20.831 91.822 1.00 19.01 196 LEU A CA 1
ATOM 1406 C C . LEU A 1 197 ? -0.641 19.370 91.988 1.00 19.47 196 LEU A C 1
ATOM 1407 O O . LEU A 1 197 ? -1.555 18.883 91.292 1.00 22.45 196 LEU A O 1
ATOM 1412 N N . TYR A 1 198 ? 0.042 18.678 92.899 1.00 17.14 197 TYR A N 1
ATOM 1413 C CA . TYR A 1 198 ? -0.221 17.278 93.206 1.00 18.40 197 TYR A CA 1
ATOM 1414 C C . TYR A 1 198 ? -0.631 17.210 94.666 1.00 18.82 197 TYR A C 1
ATOM 1415 O O . TYR A 1 198 ? 0.119 17.623 95.558 1.00 19.55 197 TYR A O 1
ATOM 1424 N N . ASN A 1 199 ? -1.857 16.772 94.909 1.00 19.42 198 ASN A N 1
ATOM 1425 C CA . ASN A 1 199 ? -2.487 16.924 96.209 1.00 17.54 198 ASN A CA 1
ATOM 1426 C C . ASN A 1 199 ? -2.493 15.608 96.974 1.00 20.19 198 ASN A C 1
ATOM 1427 O O . ASN A 1 199 ? -3.072 14.616 96.510 1.00 20.41 198 ASN A O 1
ATOM 1432 N N . TRP A 1 200 ? -1.947 15.637 98.183 1.00 17.27 199 TRP A N 1
ATOM 1433 C CA . TRP A 1 200 ? -2.017 14.526 99.110 1.00 19.96 199 TRP A CA 1
ATOM 1434 C C . TRP A 1 200 ? -2.904 14.821 100.301 1.00 20.24 199 TRP A C 1
ATOM 1435 O O . TRP A 1 200 ? -3.104 13.937 101.138 1.00 22.28 199 TRP A O 1
ATOM 1446 N N . ALA A 1 201 ? -3.421 16.049 100.425 1.00 18.59 200 ALA A N 1
ATOM 1447 C CA . ALA A 1 201 ? -4.310 16.386 101.523 1.00 19.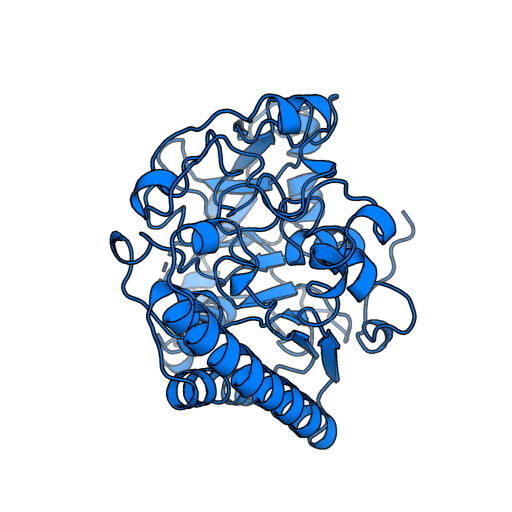07 200 ALA A CA 1
ATOM 1448 C C . ALA A 1 201 ? -5.576 15.530 101.501 1.00 20.59 200 ALA A C 1
ATOM 1449 O O . ALA A 1 201 ? -6.062 15.126 100.446 1.00 21.14 200 ALA A O 1
ATOM 1451 N N . VAL A 1 202 ? -6.080 15.221 102.689 1.00 20.82 201 VAL A N 1
ATOM 1452 C CA . VAL A 1 202 ? -7.223 14.342 102.837 1.00 21.30 201 VAL A CA 1
ATOM 1453 C C . VAL A 1 202 ? -8.229 15.052 103.711 1.00 23.23 201 VAL A C 1
ATOM 1454 O O . VAL A 1 202 ? -7.933 15.398 104.856 1.00 23.37 201 VAL A O 1
ATOM 1458 N N . GLY A 1 203 ? -9.417 15.262 103.180 1.00 20.39 202 GLY A N 1
ATOM 1459 C CA . GLY A 1 203 ? -10.455 15.881 103.976 1.00 24.87 202 GLY A CA 1
ATOM 1460 C C . GLY A 1 203 ? -10.770 15.059 105.217 1.00 27.68 202 GLY A C 1
ATOM 1461 O O . GLY A 1 203 ? -10.931 13.836 105.134 1.00 31.65 202 GLY A O 1
ATOM 1462 N N . GLY A 1 204 ? -10.803 15.704 106.378 1.00 26.30 203 GLY A N 1
ATOM 1463 C CA . GLY A 1 204 ? -11.230 15.046 107.596 1.00 29.16 203 GLY A CA 1
ATOM 1464 C C . GLY A 1 204 ? -12.440 15.706 108.225 1.00 31.02 203 GLY A C 1
ATOM 1465 O O . GLY A 1 204 ? -12.616 15.635 109.449 1.00 32.50 203 GLY A O 1
ATOM 1466 N N . ALA A 1 205 ? -13.267 16.353 107.407 1.00 30.53 204 ALA A N 1
ATOM 1467 C CA . ALA A 1 205 ? -14.476 16.993 107.899 1.00 32.85 204 ALA A CA 1
ATOM 1468 C C . ALA A 1 205 ? -15.436 15.948 108.454 1.00 31.31 204 ALA A C 1
ATOM 1469 O O . ALA A 1 205 ? -15.338 14.756 108.154 1.00 28.54 204 ALA A O 1
ATOM 1471 N N . ALA A 1 206 ? -16.371 16.417 109.285 1.00 30.74 205 ALA A N 1
ATOM 1472 C CA . ALA A 1 206 ? -17.374 15.550 109.881 1.00 30.78 205 ALA A CA 1
ATOM 1473 C C . ALA A 1 206 ? -18.000 14.648 108.827 1.00 26.59 205 ALA A C 1
ATOM 1474 O O . ALA A 1 206 ? -18.453 15.112 107.775 1.00 30.49 205 ALA A O 1
ATOM 1476 N N . GLY A 1 207 ? -18.001 13.343 109.100 1.00 34.34 206 GLY A N 1
ATOM 1477 C CA . GLY A 1 207 ? -18.500 12.360 108.160 1.00 33.13 206 GLY A CA 1
ATOM 1478 C C . GLY A 1 207 ? -17.424 11.651 107.361 1.00 38.57 206 GLY A C 1
ATOM 1479 O O . GLY A 1 207 ? -17.712 10.619 106.742 1.00 38.35 206 GLY A O 1
ATOM 1480 N N . SER A 1 208 ? -16.196 12.170 107.368 1.00 28.35 207 SER A N 1
ATOM 1481 C CA A SER A 1 208 ? -15.129 11.537 106.604 0.49 37.71 207 SER A CA 1
ATOM 1482 C CA B SER A 1 208 ? -15.116 11.545 106.613 0.51 37.70 207 SER A CA 1
ATOM 1483 C C . SER A 1 208 ? -14.737 10.190 107.194 1.00 44.15 207 SER A C 1
ATOM 1484 O O . SER A 1 208 ? -14.244 9.324 106.460 1.00 33.00 207 SER A O 1
ATOM 1489 N N . ASN A 1 209 ? -14.951 10.003 108.503 1.00 48.64 208 ASN A N 1
ATOM 1490 C CA . ASN A 1 209 ? -14.555 8.778 109.192 1.00 47.17 208 ASN A CA 1
ATOM 1491 C C . ASN A 1 209 ? -14.991 7.534 108.428 1.00 47.53 208 ASN A C 1
ATOM 1492 O O . ASN A 1 209 ? -14.297 6.512 108.442 1.00 56.47 208 ASN A O 1
ATOM 1497 N N . GLN A 1 210 ? -16.143 7.604 107.763 1.00 41.98 209 GLN A N 1
ATOM 1498 C CA . GLN A 1 210 ? -16.781 6.431 107.187 1.00 52.45 209 GLN A CA 1
ATOM 1499 C C . GLN A 1 210 ? -16.063 5.889 105.955 1.00 55.77 209 GLN A C 1
ATOM 1500 O O . GLN A 1 210 ? -16.340 4.753 105.546 1.00 58.04 209 GLN A O 1
ATOM 1506 N N . TYR A 1 211 ? -15.153 6.650 105.347 1.00 46.45 210 TYR A N 1
ATOM 1507 C CA . TYR A 1 211 ? -14.508 6.205 104.116 1.00 47.11 210 TYR A CA 1
ATOM 1508 C C . TYR A 1 211 ? -13.051 5.822 104.285 1.00 52.18 210 TYR A C 1
ATOM 1509 O O . TYR A 1 211 ? -12.504 5.134 103.417 1.00 48.25 210 TYR A O 1
ATOM 1518 N N . VAL A 1 212 ? -12.419 6.223 105.379 1.00 53.22 211 VAL A N 1
ATOM 1519 C CA . VAL A 1 212 ? -11.004 5.943 105.547 1.00 71.89 211 VAL A CA 1
ATOM 1520 C C . VAL A 1 212 ? -10.585 6.440 106.927 1.00 68.00 211 VAL A C 1
ATOM 1521 O O . VAL A 1 212 ? -10.801 7.607 107.270 1.00 65.35 211 VAL A O 1
ATOM 1525 N N . ALA A 1 213 ? -10.048 5.533 107.747 1.00 64.59 212 ALA A N 1
ATOM 1526 C CA . ALA A 1 213 ? -9.710 5.855 109.130 1.00 59.56 212 ALA A CA 1
ATOM 1527 C C . ALA A 1 213 ? -8.805 7.076 109.183 1.00 61.26 212 ALA A C 1
ATOM 1528 O O . ALA A 1 213 ? -7.948 7.266 108.317 1.00 62.98 212 ALA A O 1
ATOM 1530 N N . LEU A 1 214 ? -9.004 7.915 110.202 1.00 67.54 213 LEU A N 1
ATOM 1531 C CA . LEU A 1 214 ? -8.146 9.081 110.362 1.00 66.63 213 LEU A CA 1
ATOM 1532 C C . LEU A 1 214 ? -6.688 8.652 110.319 1.00 65.68 213 LEU A C 1
ATOM 1533 O O . LEU A 1 214 ? -6.300 7.634 110.900 1.00 58.85 213 LEU A O 1
ATOM 1538 N N . THR A 1 215 ? -5.887 9.432 109.608 1.00 62.85 214 THR A N 1
ATOM 1539 C CA . THR A 1 215 ? -4.451 9.243 109.557 1.00 57.35 214 THR A CA 1
ATOM 1540 C C . THR A 1 215 ? -3.791 10.596 109.752 1.00 46.61 214 THR A C 1
ATOM 1541 O O . THR A 1 215 ? -4.397 11.647 109.537 1.00 47.62 214 THR A O 1
ATOM 1545 N N . GLY A 1 216 ? -2.552 10.561 110.194 1.00 48.19 215 GLY A N 1
ATOM 1546 C CA . GLY A 1 216 ? -1.826 11.789 110.387 1.00 42.92 215 GLY A CA 1
ATOM 1547 C C . GLY A 1 216 ? -1.377 12.389 109.073 1.00 36.47 215 GLY A C 1
ATOM 1548 O O . GLY A 1 216 ? -1.425 11.786 107.995 1.00 38.22 215 GLY A O 1
ATOM 1549 N N . VAL A 1 217 ? -0.926 13.633 109.172 1.00 25.64 216 VAL A N 1
ATOM 1550 C CA . VAL A 1 217 ? -0.243 14.242 108.051 1.00 23.81 216 VAL A CA 1
ATOM 1551 C C . VAL A 1 217 ? 1.099 13.538 107.786 1.00 25.34 216 VAL A C 1
ATOM 1552 O O . VAL A 1 217 ? 1.581 13.493 106.647 1.00 23.50 216 VAL A O 1
ATOM 1556 N N . LYS A 1 218 ? 1.701 12.923 108.801 1.00 24.32 217 LYS A N 1
ATOM 1557 C CA . LYS A 1 218 ? 2.926 12.178 108.506 1.00 25.40 217 LYS A CA 1
ATOM 1558 C C . LYS A 1 218 ? 2.669 10.993 107.569 1.00 25.50 217 LYS A C 1
ATOM 1559 O O . LYS A 1 218 ? 3.543 10.641 106.769 1.00 26.40 217 LYS A O 1
ATOM 1565 N N . ASP A 1 219 ? 1.474 10.398 107.607 1.00 25.54 218 ASP A N 1
ATOM 1566 C CA . ASP A 1 219 ? 1.155 9.320 106.681 1.00 25.54 218 ASP A CA 1
ATOM 1567 C C . ASP A 1 219 ? 0.987 9.827 105.251 1.00 25.65 218 ASP A C 1
ATOM 1568 O O . ASP A 1 219 ? 1.240 9.079 104.295 1.00 25.12 218 ASP A O 1
ATOM 1573 N N . GLN A 1 220 ? 0.548 11.081 105.074 1.00 22.05 219 GLN A N 1
ATOM 1574 C CA . GLN A 1 220 ? 0.519 11.671 103.738 1.00 21.23 219 GLN A CA 1
ATOM 1575 C C . GLN A 1 220 ? 1.926 11.853 103.190 1.00 21.00 219 GLN A C 1
ATOM 1576 O O . GLN A 1 220 ? 2.179 11.603 102.011 1.00 20.77 219 GLN A O 1
ATOM 1582 N N . VAL A 1 221 ? 2.856 12.287 104.036 1.00 20.89 220 VAL A N 1
ATOM 1583 C CA . VAL A 1 221 ? 4.237 12.431 103.591 1.00 22.23 220 VAL A CA 1
ATOM 1584 C C . VAL A 1 221 ? 4.813 11.084 103.170 1.00 21.41 220 VAL A C 1
ATOM 1585 O O . VAL A 1 221 ?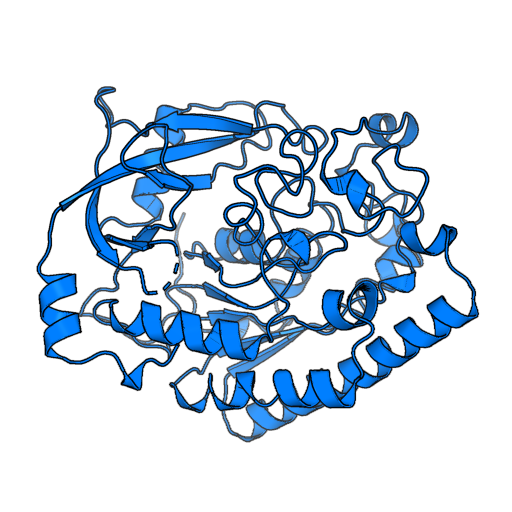 5.454 10.974 102.120 1.00 20.70 220 VAL A O 1
ATOM 1589 N N . LEU A 1 222 ? 4.575 10.049 103.967 1.00 21.76 221 LEU A N 1
ATOM 1590 C CA . LEU A 1 222 ? 5.082 8.719 103.644 1.00 23.56 221 LEU A CA 1
ATOM 1591 C C . LEU A 1 222 ? 4.499 8.216 102.337 1.00 25.38 221 LEU A C 1
ATOM 1592 O O . LEU A 1 222 ? 5.213 7.673 101.492 1.00 24.51 221 LEU A O 1
ATOM 1597 N N . SER A 1 223 ? 3.195 8.377 102.159 1.00 24.46 222 SER A N 1
ATOM 1598 C CA . SER A 1 223 ? 2.569 7.986 100.906 1.00 21.97 222 SER A CA 1
ATOM 1599 C C . SER A 1 223 ? 3.182 8.734 99.725 1.00 23.13 222 SER A C 1
ATOM 1600 O O . SER A 1 223 ? 3.541 8.135 98.701 1.00 22.85 222 SER A O 1
ATOM 1603 N N . TYR A 1 224 ? 3.290 10.051 99.835 1.00 22.39 223 TYR A N 1
ATOM 1604 C CA . TYR A 1 224 ? 3.857 10.823 98.738 1.00 20.68 223 TYR A CA 1
ATOM 1605 C C . TYR A 1 224 ? 5.252 10.319 98.370 1.00 23.02 223 TYR A C 1
ATOM 1606 O O . TYR A 1 224 ? 5.584 10.188 97.189 1.00 21.96 223 TYR A O 1
ATOM 1615 N N . LEU A 1 225 ? 6.104 10.096 99.366 1.00 21.03 224 LEU A N 1
ATOM 1616 C CA . LEU A 1 225 ? 7.463 9.651 99.077 1.00 23.05 224 LEU A CA 1
ATOM 1617 C C . LEU A 1 225 ? 7.466 8.308 98.372 1.00 22.63 224 LEU A C 1
ATOM 1618 O O . LEU A 1 225 ? 8.355 8.042 97.548 1.00 24.07 224 LEU A O 1
ATOM 1623 N N . THR A 1 226 ? 6.459 7.477 98.617 1.00 22.98 225 THR A N 1
ATOM 1624 C CA . THR A 1 226 ? 6.422 6.192 97.937 1.00 24.28 225 THR A CA 1
ATOM 1625 C C . THR A 1 226 ? 6.063 6.381 96.458 1.00 26.20 225 THR A C 1
ATOM 1626 O O . THR A 1 226 ? 6.688 5.769 95.581 1.00 28.65 225 THR A O 1
ATOM 1630 N N . TYR A 1 227 ? 5.093 7.257 96.149 1.00 24.16 226 TYR A N 1
ATOM 1631 C CA . TYR A 1 227 ? 4.780 7.589 94.760 1.00 22.83 226 TYR A CA 1
ATOM 1632 C C . TYR A 1 227 ? 5.936 8.307 94.081 1.00 21.80 226 TYR A C 1
ATOM 1633 O O . TYR A 1 227 ? 6.187 8.091 92.887 1.00 22.46 226 TYR A O 1
ATOM 1642 N N . ALA A 1 228 ? 6.660 9.158 94.813 1.00 21.43 227 ALA A N 1
ATOM 1643 C CA . ALA A 1 228 ? 7.768 9.883 94.195 1.00 22.16 227 ALA A CA 1
ATOM 1644 C C . ALA A 1 228 ? 8.894 8.946 93.787 1.00 22.22 227 ALA A C 1
ATOM 1645 O O . ALA A 1 228 ? 9.659 9.266 92.870 1.00 23.42 227 ALA A O 1
ATOM 1647 N N . LYS A 1 229 ? 9.010 7.790 94.434 1.00 21.71 228 LYS A N 1
ATOM 1648 C CA . LYS A 1 229 ? 10.051 6.847 94.068 1.00 23.05 228 LYS A CA 1
ATOM 1649 C C . LYS A 1 229 ? 9.824 6.278 92.672 1.00 25.32 228 LYS A C 1
ATOM 1650 O O . LYS A 1 229 ? 10.779 5.822 92.032 1.00 25.56 228 LYS A O 1
ATOM 1656 N N . MET A 1 230 ? 8.590 6.277 92.192 1.00 22.16 229 MET A N 1
ATOM 1657 C CA . MET A 1 230 ? 8.311 5.816 90.849 1.00 21.81 229 MET A CA 1
ATOM 1658 C C . MET A 1 230 ? 8.434 6.901 89.807 1.00 24.00 229 MET A C 1
ATOM 1659 O O . MET A 1 230 ? 8.394 6.577 88.619 1.00 23.95 229 MET A O 1
ATOM 1664 N N . ALA A 1 231 ? 8.553 8.161 90.208 1.00 22.61 230 ALA A N 1
ATOM 1665 C CA . ALA A 1 231 ? 8.746 9.234 89.252 1.00 23.55 230 ALA A CA 1
ATOM 1666 C C . ALA A 1 231 ? 10.152 9.157 88.675 1.00 23.78 230 ALA A C 1
ATOM 1667 O O . ALA A 1 231 ? 11.068 8.573 89.267 1.00 24.37 230 ALA A O 1
ATOM 1669 N N . LYS A 1 232 ? 10.325 9.775 87.510 1.00 23.30 231 LYS A N 1
ATOM 1670 C CA . LYS A 1 232 ? 11.634 9.871 86.879 1.00 22.74 231 LYS A CA 1
ATOM 1671 C C . LYS A 1 232 ? 12.286 11.221 87.124 1.00 25.98 231 LYS A C 1
ATOM 1672 O O . LYS A 1 232 ? 11.628 12.263 87.082 1.00 23.99 231 LYS A O 1
ATOM 1678 N N . ASN A 1 233 ? 13.600 11.191 87.334 1.00 24.19 232 ASN A N 1
ATOM 1679 C CA . ASN A 1 233 ? 14.419 12.398 87.464 1.00 24.54 232 ASN A CA 1
ATOM 1680 C C . ASN A 1 233 ? 13.901 13.332 88.551 1.00 22.51 232 ASN A C 1
ATOM 1681 O O . ASN A 1 233 ? 13.971 14.558 88.412 1.00 23.14 232 ASN A O 1
ATOM 1686 N N . TYR A 1 234 ? 13.352 12.764 89.618 1.00 24.79 233 TYR A N 1
ATOM 1687 C CA . TYR A 1 234 ? 12.688 13.567 90.635 1.00 22.74 233 TYR A CA 1
ATOM 1688 C C . TYR A 1 234 ? 13.716 14.099 91.629 1.00 24.28 233 TYR A C 1
ATOM 1689 O O . TYR A 1 234 ? 14.524 13.341 92.180 1.00 27.12 233 TYR A O 1
ATOM 1698 N N . LYS A 1 235 ? 13.697 15.403 91.818 1.00 22.79 234 LYS A N 1
ATOM 1699 C CA . LYS A 1 235 ? 14.576 16.082 92.765 1.00 22.89 234 LYS A CA 1
ATOM 1700 C C . LYS A 1 235 ? 13.693 16.772 93.790 1.00 22.67 234 LYS A C 1
ATOM 1701 O O . LYS A 1 235 ? 13.072 17.798 93.468 1.00 22.71 234 LYS A O 1
ATOM 1707 N N . PRO A 1 236 ? 13.607 16.277 95.022 1.00 22.19 235 PRO A N 1
ATOM 1708 C CA . PRO A 1 236 ? 12.696 16.896 95.990 1.00 21.84 235 PRO A CA 1
ATOM 1709 C C . PRO A 1 236 ? 13.031 18.345 96.296 1.00 21.71 235 PRO A C 1
ATOM 1710 O O . PRO A 1 236 ? 12.141 19.092 96.709 1.00 21.65 235 PRO A O 1
ATOM 1714 N N . GLU A 1 237 ? 14.272 18.782 96.082 1.00 22.54 236 GLU A N 1
ATOM 1715 C CA . GLU A 1 237 ? 14.624 20.182 96.295 1.00 22.12 236 GLU A CA 1
ATOM 1716 C C . GLU A 1 237 ? 13.977 21.140 95.293 1.00 19.89 236 GLU A C 1
ATOM 1717 O O . GLU A 1 237 ? 14.001 22.355 95.510 1.00 22.91 236 GLU A O 1
ATOM 1723 N N . ASN A 1 238 ? 13.389 20.629 94.208 1.00 20.61 237 ASN A N 1
ATOM 1724 C CA . ASN A 1 238 ? 12.679 21.455 93.232 1.00 19.66 237 ASN A CA 1
ATOM 1725 C C . ASN A 1 238 ? 11.163 21.400 93.392 1.00 19.76 237 ASN A C 1
ATOM 1726 O O . ASN A 1 238 ? 10.436 21.894 92.516 1.00 19.92 237 ASN A O 1
ATOM 1731 N N . THR A 1 239 ? 10.672 20.838 94.495 1.00 20.75 238 THR A N 1
ATOM 1732 C CA . THR A 1 239 ? 9.250 20.835 94.809 1.00 18.62 238 THR A CA 1
ATOM 1733 C C . THR A 1 239 ? 8.972 21.917 95.834 1.00 19.04 238 THR A C 1
ATOM 1734 O O . THR A 1 239 ? 9.700 22.066 96.826 1.00 21.20 238 THR A O 1
ATOM 1738 N N . LEU A 1 240 ? 7.875 22.646 95.639 1.00 18.68 239 LEU A N 1
ATOM 1739 C CA . LEU A 1 240 ? 7.355 23.521 96.678 1.00 20.72 239 LEU A CA 1
ATOM 1740 C C . LEU A 1 240 ? 6.304 22.736 97.450 1.00 17.40 239 LEU A C 1
ATOM 1741 O O . LEU A 1 240 ? 5.250 22.384 96.903 1.00 18.20 239 LEU A O 1
ATOM 1746 N N . PHE A 1 241 ? 6.590 22.445 98.717 1.00 17.66 240 PHE A N 1
ATOM 1747 C CA . PHE A 1 241 ? 5.670 21.703 99.562 1.00 18.21 240 PHE A CA 1
ATOM 1748 C C . PHE A 1 241 ? 4.830 22.701 100.323 1.00 18.30 240 PHE A C 1
ATOM 1749 O O . PHE A 1 241 ? 5.332 23.739 100.765 1.00 19.13 240 PHE A O 1
ATOM 1757 N N . THR A 1 242 ? 3.541 22.397 100.459 1.00 20.31 241 THR A N 1
ATOM 1758 C CA . THR A 1 242 ? 2.624 23.157 101.312 1.00 19.52 241 THR A CA 1
ATOM 1759 C C . THR A 1 242 ? 2.083 22.241 102.398 1.00 19.30 241 THR A C 1
ATOM 1760 O O . THR A 1 242 ? 1.830 21.051 102.162 1.00 21.15 241 THR A O 1
ATOM 1764 N N . LEU A 1 243 ? 1.978 22.775 103.616 1.00 19.85 242 LEU A N 1
ATOM 1765 C CA A LEU A 1 243 ? 1.528 21.991 104.755 0.70 22.91 242 LEU A CA 1
ATOM 1766 C CA B LEU A 1 243 ? 1.535 21.991 104.759 0.30 22.94 242 LEU A CA 1
ATOM 1767 C C . LEU A 1 243 ? 0.608 22.842 105.614 1.00 22.83 242 LEU A C 1
ATOM 1768 O O . LEU A 1 243 ? 1.013 23.892 106.115 1.00 25.66 242 LEU A O 1
ATOM 1777 N N . GLU A 1 244 ? -0.644 22.415 105.744 1.00 25.65 243 GLU A N 1
ATOM 1778 C CA . GLU A 1 244 ? -1.534 22.953 106.767 1.00 27.12 243 GLU A CA 1
ATOM 1779 C C . GLU A 1 244 ? -2.283 21.773 107.343 1.00 28.73 243 GLU A C 1
ATOM 1780 O O . GLU A 1 244 ? -2.827 20.957 106.602 1.00 33.42 243 GLU A O 1
ATOM 1786 N N . PHE A 1 245 ? -2.318 21.669 108.657 1.00 25.81 244 PHE A N 1
ATOM 1787 C CA . PHE A 1 245 ? -2.983 20.523 109.233 1.00 26.26 244 PHE A CA 1
ATOM 1788 C C . PHE A 1 245 ? -3.391 20.875 110.639 1.00 25.97 244 PHE A C 1
ATOM 1789 O O . PHE A 1 245 ? -2.789 21.726 111.291 1.00 27.66 244 PHE A O 1
ATOM 1797 N N . GLY A 1 246 ? -4.429 20.201 111.095 1.00 26.46 245 GLY A N 1
ATOM 1798 C CA . GLY A 1 246 ? -4.848 20.263 112.473 1.00 27.04 245 GLY A CA 1
ATOM 1799 C C . GLY A 1 246 ? -6.280 20.692 112.657 1.00 28.28 245 GLY A C 1
ATOM 1800 O O . GLY A 1 246 ? -6.868 20.394 113.704 1.00 29.89 245 GLY A O 1
ATOM 1801 N N . LEU A 1 247 ? -6.874 21.386 111.689 1.00 26.60 246 LEU A N 1
ATOM 1802 C CA . LEU A 1 247 ? -8.203 21.934 111.913 1.00 29.91 246 LEU A CA 1
ATOM 1803 C C . LEU A 1 247 ? -9.241 20.831 112.057 1.00 31.49 246 LEU A C 1
ATOM 1804 O O . LEU A 1 247 ? -10.007 20.816 113.029 1.00 29.46 246 LEU A O 1
ATOM 1809 N N . ASN A 1 248 ? -9.296 19.900 111.100 1.00 26.90 247 ASN A N 1
ATOM 1810 C CA . ASN A 1 248 ? -10.232 18.787 111.235 1.00 28.96 247 ASN A CA 1
ATOM 1811 C C . ASN A 1 248 ? -9.909 17.942 112.456 1.00 33.82 247 ASN A C 1
ATOM 1812 O O . ASN A 1 248 ? -10.822 17.384 113.071 1.00 33.82 247 ASN A O 1
ATOM 1817 N N . ASP A 1 249 ? -8.623 17.819 112.811 1.00 29.59 248 ASP A N 1
ATOM 1818 C CA . ASP A 1 249 ? -8.233 17.037 113.986 1.00 28.33 248 ASP A CA 1
ATOM 1819 C C . ASP A 1 249 ? -8.810 17.629 115.264 1.00 31.54 248 ASP A C 1
ATOM 1820 O O . ASP A 1 249 ? -9.327 16.891 116.110 1.00 34.25 248 ASP A O 1
ATOM 1825 N N . PHE A 1 250 ? -8.761 18.955 115.412 1.00 30.60 249 PHE A N 1
ATOM 1826 C CA . PHE A 1 250 ? -9.313 19.585 116.611 1.00 29.22 249 PHE A CA 1
ATOM 1827 C C . PHE A 1 250 ? -10.826 19.674 116.558 1.00 37.61 249 PHE A C 1
ATOM 1828 O O . PHE A 1 250 ? -11.493 19.433 117.572 1.00 40.73 249 PHE A O 1
ATOM 1836 N N . MET A 1 251 ? -11.391 20.011 115.401 1.00 30.11 250 MET A N 1
ATOM 1837 C CA . MET A 1 251 ? -12.831 20.222 115.346 1.00 35.18 250 MET A CA 1
ATOM 1838 C C . MET A 1 251 ? -13.595 18.908 115.333 1.00 41.79 250 MET A C 1
ATOM 1839 O O . MET A 1 251 ? -14.577 18.744 116.064 1.00 55.47 250 MET A O 1
ATOM 1844 N N . ASN A 1 252 ? -13.172 17.969 114.501 1.00 39.25 251 ASN A N 1
ATOM 1845 C CA . ASN A 1 252 ? -13.927 16.753 114.254 1.00 34.80 251 ASN A CA 1
ATOM 1846 C C . ASN A 1 252 ? -13.461 15.573 115.092 1.00 43.57 251 ASN A C 1
ATOM 1847 O O . ASN A 1 252 ? -14.295 14.793 115.561 1.00 47.35 251 ASN A O 1
ATOM 1852 N N . TYR A 1 253 ? -12.156 15.429 115.319 1.00 45.40 252 TYR A N 1
ATOM 1853 C CA . TYR A 1 253 ? -11.614 14.264 116.011 1.00 47.44 252 TYR A CA 1
ATOM 1854 C C . TYR A 1 253 ? -11.210 14.547 117.454 1.00 39.27 252 TYR A C 1
ATOM 1855 O O . TYR A 1 253 ? -10.655 13.662 118.111 1.00 45.51 252 TYR A O 1
ATOM 1864 N N . ASN A 1 254 ? -11.471 15.753 117.960 1.00 36.72 253 ASN A N 1
ATOM 1865 C CA . ASN A 1 254 ? -11.185 16.119 119.351 1.00 36.65 253 ASN A CA 1
ATOM 1866 C C . ASN A 1 254 ? -9.751 15.781 119.763 1.00 39.16 253 ASN A C 1
ATOM 1867 O O . ASN A 1 254 ? -9.476 15.494 120.928 1.00 36.49 253 ASN A O 1
ATOM 1872 N N . ARG A 1 255 ? -8.813 15.834 118.826 1.00 34.87 254 ARG A N 1
ATOM 1873 C CA . ARG A 1 255 ? -7.448 15.430 119.126 1.00 34.65 254 ARG A CA 1
ATOM 1874 C C . ARG A 1 255 ? -6.805 16.389 120.123 1.00 30.11 254 ARG A C 1
ATOM 1875 O O . ARG A 1 255 ? -7.145 17.570 120.201 1.00 31.17 254 ARG A O 1
ATOM 1883 N N . GLU A 1 256 ? -5.854 15.871 120.891 1.00 32.64 255 GLU A N 1
ATOM 1884 C CA . GLU A 1 256 ? -5.110 16.721 121.807 1.00 31.63 255 GLU A CA 1
ATOM 1885 C C . GLU A 1 256 ? -3.969 17.410 121.076 1.00 27.19 255 GLU A C 1
ATOM 1886 O O . GLU A 1 256 ? -3.379 16.860 120.145 1.00 27.65 255 GLU A O 1
ATOM 1892 N N . VAL A 1 257 ? -3.649 18.623 121.532 1.00 28.50 256 VAL A N 1
ATOM 1893 C CA . VAL A 1 257 ? -2.586 19.402 120.907 1.00 28.63 256 VAL A CA 1
ATOM 1894 C C . VAL A 1 257 ? -1.273 18.631 120.892 1.00 28.26 256 VAL A C 1
ATOM 1895 O O . VAL A 1 257 ? -0.557 18.652 119.894 1.00 28.32 256 VAL A O 1
ATOM 1899 N N . VAL A 1 258 ? -0.911 17.974 121.997 1.00 27.83 257 VAL A N 1
ATOM 1900 C CA . VAL A 1 258 ? 0.388 17.301 122.042 1.00 28.22 257 VAL A CA 1
ATOM 1901 C C . VAL A 1 258 ? 0.486 16.231 120.954 1.00 29.76 257 VAL A C 1
ATOM 1902 O O . VAL A 1 258 ? 1.556 16.021 120.368 1.00 29.62 257 VAL A O 1
ATOM 1906 N N . ASP A 1 259 ? -0.625 15.580 120.615 1.00 28.21 258 ASP A N 1
ATOM 1907 C CA . ASP A 1 259 ? -0.599 14.561 119.565 1.00 31.18 258 ASP A CA 1
ATOM 1908 C C . ASP A 1 259 ? -0.501 15.176 118.173 1.00 29.62 258 ASP A C 1
ATOM 1909 O O . ASP A 1 259 ? 0.154 14.619 117.282 1.00 29.56 258 ASP A O 1
ATOM 1914 N N . VAL A 1 260 ? -1.177 16.299 117.946 1.00 28.37 259 VAL A N 1
ATOM 1915 C CA . VAL A 1 260 ? -1.071 16.968 116.662 1.00 25.20 259 VAL A CA 1
ATOM 1916 C C . VAL A 1 260 ? 0.331 17.551 116.494 1.00 28.38 259 VAL A C 1
ATOM 1917 O O . VAL A 1 260 ? 0.911 17.476 115.411 1.00 25.95 259 VAL A O 1
ATOM 1921 N N . LYS A 1 261 ? 0.913 18.087 117.580 1.00 25.42 260 LYS A N 1
ATOM 1922 C CA . LYS A 1 261 ? 2.318 18.506 117.555 1.00 25.26 260 LYS A CA 1
ATOM 1923 C C . LYS A 1 261 ? 3.229 17.362 117.144 1.00 28.14 260 LYS A C 1
ATOM 1924 O O . LYS A 1 261 ? 4.123 17.539 116.313 1.00 27.47 260 LYS A O 1
ATOM 1930 N N . THR A 1 262 ? 3.036 16.186 117.734 1.00 26.63 261 THR A N 1
ATOM 1931 C CA . THR A 1 262 ? 3.904 15.057 117.423 1.00 28.33 261 THR A CA 1
ATOM 1932 C C . THR A 1 262 ? 3.764 14.654 115.954 1.00 26.80 261 THR A C 1
ATOM 1933 O O . THR A 1 262 ? 4.767 14.456 115.259 1.00 26.31 261 THR A O 1
ATOM 1937 N N . ASP A 1 263 ? 2.524 14.576 115.444 1.00 25.86 262 ASP A N 1
ATOM 1938 C CA . ASP A 1 263 ? 2.280 14.236 114.041 1.00 26.89 262 ASP A CA 1
ATOM 1939 C C . ASP A 1 263 ? 2.927 15.253 113.100 1.00 29.41 262 ASP A C 1
ATOM 1940 O O . ASP A 1 263 ? 3.592 14.882 112.123 1.00 26.11 262 ASP A O 1
ATOM 1945 N N . PHE A 1 264 ? 2.756 16.544 113.404 1.00 27.69 263 PHE A N 1
ATOM 1946 C CA . PHE A 1 264 ? 3.257 17.628 112.562 1.00 27.17 263 PHE A CA 1
ATOM 1947 C C . PHE A 1 264 ? 4.778 17.652 112.548 1.00 23.32 263 PHE A C 1
ATOM 1948 O O . PHE A 1 264 ? 5.403 17.755 111.486 1.00 24.21 263 PHE A O 1
ATOM 1956 N N . SER A 1 265 ? 5.388 17.572 113.731 1.00 24.85 264 SER A N 1
ATOM 1957 C CA A SER A 1 265 ? 6.841 17.514 113.812 0.46 23.84 264 SER A CA 1
ATOM 1958 C CA B SER A 1 265 ? 6.845 17.509 113.823 0.54 23.81 264 SER A CA 1
ATOM 1959 C C . SER A 1 265 ? 7.393 16.300 113.073 1.00 22.73 264 SER A C 1
ATOM 1960 O O . SER A 1 265 ? 8.411 16.401 112.386 1.00 23.60 264 SER A O 1
ATOM 1965 N N . THR A 1 266 ? 6.753 15.141 113.229 1.00 23.60 265 THR A N 1
ATOM 1966 C CA . THR A 1 266 ? 7.233 13.941 112.556 1.00 23.42 265 THR A CA 1
ATOM 1967 C C . THR A 1 266 ? 7.159 14.114 111.048 1.00 25.45 265 THR A C 1
ATOM 1968 O O . THR A 1 266 ? 8.083 13.738 110.322 1.00 25.07 265 THR A O 1
ATOM 1972 N N . ALA A 1 267 ? 6.074 14.705 110.552 1.00 24.96 266 ALA A N 1
ATOM 1973 C CA . ALA A 1 267 ? 5.955 14.938 109.118 1.00 20.58 266 ALA A CA 1
ATOM 1974 C C . ALA A 1 267 ? 7.091 15.814 108.606 1.00 22.04 266 ALA A C 1
ATOM 1975 O O . ALA A 1 267 ? 7.666 15.540 107.540 1.00 22.19 266 ALA A O 1
ATOM 1977 N N . LEU A 1 268 ? 7.421 16.878 109.342 1.00 22.16 267 LEU A N 1
ATOM 1978 C CA . LEU A 1 268 ? 8.484 17.761 108.889 1.00 23.30 267 LEU A CA 1
ATOM 1979 C C . LEU A 1 268 ? 9.838 17.097 108.965 1.00 21.21 267 LEU A C 1
ATOM 1980 O O . LEU A 1 268 ? 10.666 17.300 108.079 1.00 22.46 267 LEU A O 1
ATOM 1985 N N . ILE A 1 269 ? 10.075 16.286 110.006 1.00 22.93 268 ILE A N 1
ATOM 1986 C CA . ILE A 1 269 ? 11.314 15.510 110.078 1.00 22.65 268 ILE A CA 1
ATOM 1987 C C . ILE A 1 269 ? 11.431 14.594 108.865 1.00 21.49 268 ILE A C 1
ATOM 1988 O O . ILE A 1 269 ? 12.479 14.526 108.230 1.00 22.46 268 ILE A O 1
ATOM 1993 N N . LYS A 1 270 ? 10.350 13.887 108.520 1.00 22.07 269 LYS A N 1
ATOM 1994 C CA . LYS A 1 270 ? 10.425 12.957 107.399 1.00 23.69 269 LYS A CA 1
ATOM 1995 C C . LYS A 1 270 ? 10.598 13.690 106.078 1.00 24.63 269 LYS A C 1
ATOM 1996 O O . LYS A 1 270 ? 11.360 13.241 105.214 1.00 24.83 269 LYS A O 1
ATOM 2002 N N . LEU A 1 271 ? 9.891 14.808 105.896 1.00 23.55 270 LEU A N 1
ATOM 2003 C CA A LEU A 1 271 ? 9.965 15.543 104.644 0.58 21.20 270 LEU A CA 1
ATOM 2004 C CA B LEU A 1 271 ? 9.970 15.549 104.642 0.42 21.22 270 LEU A CA 1
ATOM 2005 C C . LEU A 1 271 ? 11.358 16.120 104.425 1.00 22.18 270 LEU A C 1
ATOM 2006 O O . LEU A 1 271 ? 11.910 16.038 103.326 1.00 21.77 270 LEU A O 1
ATOM 2015 N N . THR A 1 272 ? 11.918 16.744 105.455 1.00 22.62 271 THR A N 1
ATOM 2016 C CA . THR A 1 272 ? 13.244 17.311 105.297 1.00 23.09 271 THR A CA 1
ATOM 2017 C C . THR A 1 272 ? 14.294 16.215 105.210 1.00 24.42 271 THR A C 1
ATOM 2018 O O . THR A 1 272 ? 15.256 16.356 104.460 1.00 25.12 271 THR A O 1
ATOM 2022 N N . ASP A 1 273 ? 14.111 15.103 105.931 1.00 23.03 272 ASP A N 1
ATOM 2023 C CA . ASP A 1 273 ? 15.039 13.977 105.805 1.00 25.97 272 ASP A CA 1
ATOM 2024 C C . ASP A 1 273 ? 15.073 13.449 104.370 1.00 27.28 272 ASP A C 1
ATOM 2025 O O . ASP A 1 273 ? 16.114 12.960 103.906 1.00 27.11 272 ASP A O 1
ATOM 2030 N N . ALA A 1 274 ? 13.948 13.513 103.658 1.00 24.05 273 ALA A N 1
ATOM 2031 C CA . ALA A 1 274 ? 13.852 13.030 102.292 1.00 24.33 273 ALA A CA 1
ATOM 2032 C C . ALA A 1 274 ? 14.383 14.031 101.278 1.00 25.70 273 ALA A C 1
ATOM 2033 O O . ALA A 1 274 ? 14.406 13.722 100.081 1.00 27.47 273 ALA A O 1
ATOM 2035 N N . GLY A 1 275 ? 14.806 15.212 101.697 1.00 24.00 274 GLY A N 1
ATOM 2036 C CA . GLY A 1 275 ? 15.429 16.173 100.813 1.00 25.42 274 GLY A CA 1
ATOM 2037 C C . GLY A 1 275 ? 14.608 17.402 100.487 1.00 21.14 274 GLY A C 1
ATOM 2038 O O . GLY A 1 275 ? 15.031 18.204 99.644 1.00 24.05 274 GLY A O 1
ATOM 2039 N N . ALA A 1 276 ? 13.469 17.578 101.110 1.00 23.21 275 ALA A N 1
ATOM 2040 C CA . ALA A 1 276 ? 12.725 18.802 100.905 1.00 23.17 275 ALA A CA 1
ATOM 2041 C C . ALA A 1 276 ? 13.553 19.992 101.348 1.00 23.54 275 ALA A C 1
ATOM 2042 O O . ALA A 1 276 ? 14.271 19.933 102.360 1.00 25.33 275 ALA A O 1
ATOM 2044 N N . LYS A 1 277 ? 13.404 21.095 100.626 1.00 21.88 276 LYS A N 1
ATOM 2045 C CA . LYS A 1 277 ? 14.066 22.355 100.942 1.00 21.70 276 LYS A CA 1
ATOM 2046 C C . LYS A 1 277 ? 13.134 23.544 100.994 1.00 22.32 276 LYS A C 1
ATOM 2047 O O . LYS A 1 277 ? 13.437 24.512 101.680 1.00 23.59 276 LYS A O 1
ATOM 2053 N N . ASN A 1 278 ? 11.981 23.485 100.342 1.00 19.52 277 ASN A N 1
ATOM 2054 C CA . ASN A 1 278 ? 11.088 24.614 100.126 1.00 19.27 277 ASN A CA 1
ATOM 2055 C C . ASN A 1 278 ? 9.728 24.226 100.670 1.00 19.19 277 ASN A C 1
ATOM 2056 O O . ASN A 1 278 ? 9.071 23.337 100.117 1.00 19.88 277 ASN A O 1
ATOM 2061 N N . ILE A 1 279 ? 9.314 24.856 101.763 1.00 18.16 278 ILE A N 1
ATOM 2062 C CA . ILE A 1 279 ? 8.076 24.477 102.443 1.00 19.12 278 ILE A CA 1
ATOM 2063 C C . ILE A 1 279 ? 7.303 25.726 102.828 1.00 20.49 278 ILE A C 1
ATOM 2064 O O . ILE A 1 279 ? 7.872 26.650 103.412 1.00 20.73 278 ILE A O 1
ATOM 2069 N N . MET A 1 280 ? 6.009 25.730 102.528 1.00 19.23 279 MET A N 1
ATOM 2070 C CA . MET A 1 280 ? 5.089 26.770 102.969 1.00 22.57 279 MET A CA 1
ATOM 2071 C C . MET A 1 280 ? 4.244 26.217 104.105 1.00 19.46 279 MET A C 1
ATOM 2072 O O . MET A 1 280 ? 3.585 25.175 103.949 1.00 20.48 279 MET A O 1
ATOM 2077 N N . LEU A 1 281 ? 4.235 26.937 105.210 1.00 21.34 280 LEU A N 1
ATOM 2078 C CA . LEU A 1 281 ? 3.462 26.594 106.388 1.00 21.63 280 LEU A CA 1
ATOM 2079 C C . LEU A 1 281 ? 2.425 27.681 106.629 1.00 27.25 280 LEU A C 1
ATOM 2080 O O . LEU A 1 281 ? 2.535 28.807 106.127 1.00 28.83 280 LEU A O 1
ATOM 2085 N N . MET A 1 282 ? 1.366 27.319 107.334 1.00 24.75 281 MET A N 1
ATOM 2086 C CA . MET A 1 282 ? 0.380 28.336 107.675 1.00 23.53 281 MET A CA 1
ATOM 2087 C C . MET A 1 282 ? -0.258 28.028 109.019 1.00 21.91 281 MET A C 1
ATOM 2088 O O . MET A 1 282 ? -0.432 26.863 109.401 1.00 23.16 281 MET A O 1
ATOM 2093 N N . THR A 1 283 ? -0.603 29.081 109.737 1.00 21.87 282 THR A N 1
ATOM 2094 C CA . THR A 1 283 ? -1.369 28.890 110.944 1.00 23.45 282 THR A CA 1
ATOM 2095 C C . THR A 1 283 ? -2.819 28.564 110.590 1.00 21.47 282 THR A C 1
ATOM 2096 O O . THR A 1 283 ? -3.273 28.759 109.462 1.00 22.32 282 THR A O 1
ATOM 2100 N N . LEU A 1 284 ? -3.513 28.038 111.548 1.00 23.67 283 LEU A N 1
ATOM 2101 C CA . LEU A 1 284 ? -4.901 27.609 111.371 1.00 23.62 283 LEU A CA 1
ATOM 2102 C C . LEU A 1 284 ? -5.875 28.759 111.642 1.00 24.17 283 LEU A C 1
ATOM 2103 O O . LEU A 1 284 ? -5.747 29.443 112.665 1.00 25.54 283 LEU A O 1
ATOM 2108 N N . PRO A 1 285 ? -6.895 28.929 110.797 1.00 26.05 284 PRO A N 1
ATOM 2109 C CA . PRO A 1 285 ? -7.961 29.876 111.125 1.00 27.02 284 PRO A CA 1
ATOM 2110 C C . PRO A 1 285 ? -8.706 29.424 112.371 1.00 27.58 284 PRO A C 1
ATOM 2111 O O . PRO A 1 285 ? -8.795 28.231 112.675 1.00 30.50 284 PRO A O 1
ATOM 2115 N N . ASP A 1 286 ? -9.234 30.401 113.117 1.00 28.70 285 ASP A N 1
ATOM 2116 C CA . ASP A 1 286 ? -10.090 30.080 114.246 1.00 29.51 285 ASP A CA 1
ATOM 2117 C C . ASP A 1 286 ? -11.438 29.607 113.740 1.00 35.94 285 ASP A C 1
ATOM 2118 O O . ASP A 1 286 ? -12.349 30.412 113.501 1.00 35.61 285 ASP A O 1
ATOM 2123 N N . ALA A 1 287 ? -11.583 28.294 113.615 1.00 36.55 286 ALA A N 1
ATOM 2124 C CA . ALA A 1 287 ? -12.777 27.740 113.007 1.00 44.03 286 ALA A CA 1
ATOM 2125 C C . ALA A 1 287 ? -13.999 27.867 113.897 1.00 30.46 286 ALA A C 1
ATOM 2126 O O . ALA A 1 287 ? -15.105 27.591 113.424 1.00 28.47 286 ALA A O 1
ATOM 2128 N N . THR A 1 288 ? -13.834 28.275 115.158 1.00 29.31 287 THR A N 1
ATOM 2129 C CA . THR A 1 288 ? -14.989 28.477 116.027 1.00 27.90 287 THR A CA 1
ATOM 2130 C C . THR A 1 288 ? -15.827 29.679 115.600 1.00 32.44 287 THR A C 1
ATOM 2131 O O . THR A 1 288 ? -16.923 29.869 116.135 1.00 32.30 287 THR A O 1
ATOM 2135 N N . LYS A 1 289 ? -15.350 30.475 114.641 1.00 29.83 288 LYS A N 1
ATOM 2136 C CA . LYS A 1 289 ? -16.166 31.532 114.052 1.00 32.29 288 LYS A CA 1
ATOM 2137 C C . LYS A 1 289 ? -17.073 31.021 112.932 1.00 31.38 288 LYS A C 1
ATOM 2138 O O . LYS A 1 289 ? -17.891 31.788 112.408 1.00 30.96 288 LYS A O 1
ATOM 2144 N N . ALA A 1 290 ? -16.966 29.740 112.570 1.00 26.53 289 ALA A N 1
ATOM 2145 C CA . ALA A 1 290 ? -17.763 29.200 111.486 1.00 29.32 289 ALA A CA 1
ATOM 2146 C C . ALA A 1 290 ? -19.221 29.024 111.920 1.00 26.97 289 ALA A C 1
ATOM 2147 O O . ALA A 1 290 ? -19.516 28.874 113.110 1.00 26.80 289 ALA A O 1
ATOM 2149 N N . PRO A 1 291 ? -20.148 29.047 110.973 1.00 24.77 290 PRO A N 1
ATOM 2150 C CA . PRO A 1 291 ? -21.570 28.938 111.331 1.00 26.05 290 PRO A CA 1
ATOM 2151 C C . PRO A 1 291 ? -21.922 27.700 112.125 1.00 29.81 290 PRO A C 1
ATOM 2152 O O . PRO A 1 291 ? -22.876 27.748 112.912 1.00 27.94 290 PRO A O 1
ATOM 2156 N N . GLN A 1 292 ? -21.210 26.586 111.949 1.00 24.95 291 GLN A N 1
ATOM 2157 C CA . GLN A 1 292 ? -21.586 25.393 112.700 1.00 27.60 291 GLN A CA 1
ATOM 2158 C C . GLN A 1 292 ? -21.542 25.616 114.211 1.00 27.45 291 GLN A C 1
ATOM 2159 O O . GLN A 1 292 ? -22.239 24.906 114.945 1.00 32.38 291 GLN A O 1
ATOM 2165 N N . PHE A 1 293 ? -20.743 26.566 114.694 1.00 24.60 292 PHE A N 1
ATOM 2166 C CA . PHE A 1 293 ? -20.675 26.816 116.129 1.00 25.41 292 PHE A CA 1
ATOM 2167 C C . PHE A 1 293 ? -21.833 27.647 116.663 1.00 31.19 292 PHE A C 1
ATOM 2168 O O . PHE A 1 293 ? -21.882 27.889 117.875 1.00 31.30 292 PHE A O 1
ATOM 2176 N N . LYS A 1 294 ? -22.774 28.062 115.817 1.00 28.82 293 LYS A N 1
ATOM 2177 C CA . LYS A 1 294 ? -24.070 28.534 116.302 1.00 27.58 293 LYS A CA 1
ATOM 2178 C C . LYS A 1 294 ? -24.795 27.441 117.070 1.00 34.80 293 LYS A C 1
ATOM 2179 O O . LYS A 1 294 ? -25.693 27.741 117.869 1.00 34.68 293 LYS A O 1
ATOM 2185 N N . TYR A 1 295 ? -24.422 26.181 116.846 1.00 30.88 294 TYR A N 1
ATOM 2186 C CA . TYR A 1 295 ? -25.095 25.022 117.408 1.00 31.08 294 TYR A CA 1
ATOM 2187 C C . TYR A 1 295 ? -24.223 24.336 118.445 1.00 35.55 294 TYR A C 1
ATOM 2188 O O . TYR A 1 295 ? -24.432 23.162 118.758 1.00 45.71 294 TYR A O 1
ATOM 2197 N N . SER A 1 296 ? -23.252 25.066 118.981 1.00 30.62 295 SER A N 1
ATOM 2198 C CA . SER A 1 296 ? -22.287 24.561 119.938 1.00 35.12 295 SER A CA 1
ATOM 2199 C C . SER A 1 296 ? -22.416 25.323 121.249 1.00 36.12 295 SER A C 1
ATOM 2200 O O . SER A 1 296 ? -23.016 26.398 121.319 1.00 43.62 295 SER A O 1
ATOM 2203 N N . THR A 1 297 ? -21.812 24.764 122.284 1.00 36.56 296 THR A N 1
ATOM 2204 C CA . THR A 1 297 ? -21.780 25.431 123.572 1.00 39.63 296 THR A CA 1
ATOM 2205 C C . THR A 1 297 ? -20.592 26.384 123.644 1.00 41.86 296 THR A C 1
ATOM 2206 O O . THR A 1 297 ? -19.597 26.238 122.934 1.00 30.92 296 THR A O 1
ATOM 2210 N N . GLN A 1 298 ? -20.684 27.350 124.555 1.00 35.87 297 GLN A N 1
ATOM 2211 C CA . GLN A 1 298 ? -19.543 28.226 124.774 1.00 37.27 297 GLN A CA 1
ATOM 2212 C C . GLN A 1 298 ? -18.336 27.436 125.264 1.00 42.52 297 GLN A C 1
ATOM 2213 O O . GLN A 1 298 ? -17.200 27.743 124.880 1.00 34.33 297 GLN A O 1
ATOM 2219 N N . ALA A 1 299 ? -18.558 26.387 126.063 1.00 35.67 298 ALA A N 1
ATOM 2220 C CA . ALA A 1 299 ? -17.443 25.580 126.546 1.00 37.72 298 ALA A CA 1
ATOM 2221 C C . ALA A 1 299 ? -16.706 24.914 125.391 1.00 39.59 298 ALA A C 1
ATOM 2222 O O . ALA A 1 299 ? -15.473 24.872 125.377 1.00 31.77 298 ALA A O 1
ATOM 2224 N N . GLU A 1 300 ? -17.441 24.360 124.423 1.00 35.11 299 GLU A N 1
ATOM 2225 C CA . GLU A 1 300 ? -16.787 23.727 123.278 1.00 35.61 299 GLU A CA 1
ATOM 2226 C C . GLU A 1 300 ? -16.060 24.753 122.413 1.00 33.64 299 GLU A C 1
ATOM 2227 O O . GLU A 1 300 ? -14.948 24.494 121.934 1.00 30.96 299 GLU A O 1
ATOM 2233 N N . ILE A 1 301 ? -16.681 25.911 122.187 1.00 29.44 300 ILE A N 1
ATOM 2234 C CA . ILE A 1 301 ? -16.018 27.001 121.477 1.00 31.83 300 ILE A CA 1
ATOM 2235 C C . ILE A 1 301 ? -14.687 27.324 122.137 1.00 31.07 300 ILE A C 1
ATOM 2236 O O . ILE A 1 301 ? -13.639 27.375 121.474 1.00 30.55 300 ILE A O 1
ATOM 2241 N N . GLU A 1 302 ? -14.700 27.516 123.456 1.00 30.21 301 GLU A N 1
ATOM 2242 C CA . GLU A 1 302 ? -13.468 27.859 124.165 1.00 29.71 301 GLU A CA 1
ATOM 2243 C C . GLU A 1 302 ? -12.438 26.732 124.076 1.00 29.11 301 GLU A C 1
ATOM 2244 O O . GLU A 1 302 ? -11.235 26.986 123.930 1.00 31.56 301 GLU A O 1
ATOM 2250 N N . LYS A 1 303 ? -12.887 25.481 124.173 1.00 29.15 302 LYS A N 1
ATOM 2251 C CA . LYS A 1 303 ? -11.970 24.348 124.123 1.00 32.23 302 LYS A CA 1
ATOM 2252 C C . LYS A 1 303 ? -11.266 24.265 122.769 1.00 32.76 302 LYS A C 1
ATOM 2253 O O . LYS A 1 303 ? -10.037 24.154 122.702 1.00 29.85 302 LYS A O 1
ATOM 2259 N N . VAL A 1 304 ? -12.030 24.310 121.674 1.00 28.50 303 VAL A N 1
ATOM 2260 C CA . VAL A 1 304 ? -11.442 24.204 120.345 1.00 28.20 303 VAL A CA 1
ATOM 2261 C C . VAL A 1 304 ? -10.550 25.400 120.078 1.00 29.61 303 VAL A C 1
ATOM 2262 O O . VAL A 1 304 ? -9.442 25.265 119.540 1.00 27.27 303 VAL A O 1
ATOM 2266 N N . ARG A 1 305 ? -11.014 26.591 120.458 1.00 28.02 304 ARG A N 1
ATOM 2267 C CA . ARG A 1 305 ? -10.232 27.793 120.206 1.00 26.64 304 ARG A CA 1
ATOM 2268 C C . ARG A 1 305 ? -8.883 27.720 120.906 1.00 27.22 304 ARG A C 1
ATOM 2269 O O . ARG A 1 305 ? -7.855 28.090 120.325 1.00 28.21 304 ARG A O 1
ATOM 2277 N N . ALA A 1 306 ? -8.861 27.243 122.157 1.00 28.89 305 ALA A N 1
ATOM 2278 C CA . ALA A 1 306 ? -7.609 27.178 122.902 1.00 27.26 305 ALA A CA 1
ATOM 2279 C C . ALA A 1 306 ? -6.626 26.227 122.236 1.00 28.51 305 ALA A C 1
ATOM 2280 O O . ALA A 1 306 ? -5.412 26.473 122.226 1.00 28.68 305 ALA A O 1
ATOM 2282 N N . LYS A 1 307 ? -7.125 25.124 121.670 1.00 27.03 306 LYS A N 1
ATOM 2283 C CA . LYS A 1 307 ? -6.253 24.186 120.980 1.00 26.31 306 LYS A CA 1
ATOM 2284 C C . LYS A 1 307 ? -5.625 24.840 119.752 1.00 28.25 306 LYS A C 1
ATOM 2285 O O . LYS A 1 307 ? -4.428 24.666 119.489 1.00 26.40 306 LYS A O 1
ATOM 2291 N N . ILE A 1 308 ? -6.417 25.607 118.993 1.00 25.10 307 ILE A N 1
ATOM 2292 C CA . ILE A 1 308 ? -5.917 26.277 117.798 1.00 23.64 307 ILE A CA 1
ATOM 2293 C C . ILE A 1 308 ? -4.854 27.290 118.179 1.00 23.78 307 ILE A C 1
ATOM 2294 O O . ILE A 1 308 ? -3.802 27.378 117.532 1.00 24.69 307 ILE A O 1
ATOM 2299 N N . VAL A 1 309 ? -5.111 28.055 119.250 1.00 26.93 308 VAL A N 1
ATOM 2300 C CA . VAL A 1 309 ? -4.161 29.062 119.715 1.00 27.13 308 VAL A CA 1
ATOM 2301 C C . VAL A 1 309 ? -2.844 28.398 120.095 1.00 26.33 308 VAL A C 1
ATOM 2302 O O . VAL A 1 309 ? -1.760 28.837 119.684 1.00 29.35 308 VAL A O 1
ATOM 2306 N N . GLU A 1 310 ? -2.919 27.312 120.856 1.00 26.35 309 GLU A N 1
ATOM 2307 C CA . GLU A 1 310 ? -1.706 26.632 121.281 1.00 25.88 309 GLU A CA 1
ATOM 2308 C C . GLU A 1 310 ? -0.985 26.007 120.093 1.00 25.43 309 GLU A C 1
ATOM 2309 O O . GLU A 1 310 ? 0.240 26.143 119.941 1.00 26.30 309 GLU A O 1
ATOM 2315 N N . PHE A 1 311 ? -1.723 25.347 119.198 1.00 25.00 310 PHE A N 1
ATOM 2316 C CA . PHE A 1 311 ? -1.067 24.687 118.081 1.00 23.87 310 PHE A CA 1
ATOM 2317 C C . PHE A 1 311 ? -0.433 25.695 117.124 1.00 25.39 310 PHE A C 1
ATOM 2318 O O . PHE A 1 311 ? 0.636 25.436 116.557 1.00 24.86 310 PHE A O 1
ATOM 2326 N N . ASN A 1 312 ? -1.068 26.856 116.940 1.00 23.42 311 ASN A N 1
ATOM 2327 C CA . ASN A 1 312 ? -0.492 27.859 116.054 1.00 22.87 311 ASN A CA 1
ATOM 2328 C C . ASN A 1 312 ? 0.886 28.305 116.536 1.00 21.32 311 ASN A C 1
ATOM 2329 O O . ASN A 1 312 ? 1.747 28.627 115.715 1.00 23.54 311 ASN A O 1
ATOM 2334 N N . GLU A 1 313 ? 1.090 28.401 117.856 1.00 24.41 312 GLU A N 1
ATOM 2335 C CA . GLU A 1 313 ? 2.426 28.752 118.338 1.00 22.95 312 GLU A CA 1
ATOM 2336 C C . GLU A 1 313 ? 3.434 27.673 118.024 1.00 21.66 312 GLU A C 1
ATOM 2337 O O . GLU A 1 313 ? 4.602 27.972 117.755 1.00 24.70 312 GLU A O 1
ATOM 2343 N N . PHE A 1 314 ? 3.014 26.419 118.020 1.00 23.06 313 PHE A N 1
ATOM 2344 C CA . PHE A 1 314 ? 3.926 25.356 117.646 1.00 23.18 313 PHE A CA 1
ATOM 2345 C C . PHE A 1 314 ? 4.300 25.442 116.166 1.00 24.12 313 PHE A C 1
ATOM 2346 O O . PHE A 1 314 ? 5.470 25.244 115.804 1.00 24.56 313 PHE A O 1
ATOM 2354 N N . ILE A 1 315 ? 3.324 25.706 115.291 1.00 24.01 314 ILE A N 1
ATOM 2355 C CA . ILE A 1 315 ? 3.625 25.899 113.875 1.00 21.97 314 ILE A CA 1
ATOM 2356 C C . ILE A 1 315 ? 4.684 26.985 113.716 1.00 22.38 314 ILE A C 1
ATOM 2357 O O . ILE A 1 315 ? 5.651 26.836 112.954 1.00 23.08 314 ILE A O 1
ATOM 2362 N N . LYS A 1 316 ? 4.497 28.115 114.414 1.00 22.42 315 LYS A N 1
ATOM 2363 C CA . LYS A 1 316 ? 5.441 29.220 114.286 1.00 23.19 315 LYS A CA 1
ATOM 2364 C C . LYS A 1 316 ? 6.822 28.805 114.764 1.00 23.36 315 LYS A C 1
ATOM 2365 O O . LYS A 1 316 ? 7.844 29.162 114.159 1.00 24.57 315 LYS A O 1
ATOM 2371 N N . ALA A 1 317 ? 6.879 28.068 115.869 1.00 24.00 316 ALA A N 1
ATOM 2372 C CA . ALA A 1 317 ? 8.182 27.648 116.374 1.00 24.50 316 ALA A CA 1
ATOM 2373 C C . ALA A 1 317 ? 8.871 26.680 115.420 1.00 24.63 316 ALA A C 1
ATOM 2374 O O . ALA A 1 317 ? 10.096 26.751 115.221 1.00 25.44 316 ALA A O 1
ATOM 2376 N N . GLN A 1 318 ? 8.108 25.778 114.807 1.00 25.59 317 GLN A N 1
ATOM 2377 C CA . GLN A 1 318 ? 8.686 24.868 113.829 1.00 25.36 317 GLN A CA 1
ATOM 2378 C C . GLN A 1 318 ? 9.250 25.636 112.635 1.00 26.74 317 GLN A C 1
ATOM 2379 O O . GLN A 1 318 ? 10.346 25.328 112.152 1.00 24.28 317 GLN A O 1
ATOM 2385 N N . ALA A 1 319 ? 8.537 26.643 112.150 1.00 22.49 318 ALA A N 1
ATOM 2386 C CA . ALA A 1 319 ? 9.030 27.425 111.021 1.00 22.90 318 ALA A CA 1
ATOM 2387 C C . ALA A 1 319 ? 10.348 28.088 111.374 1.00 27.58 318 ALA A C 1
ATOM 2388 O O . ALA A 1 319 ? 11.304 28.036 110.595 1.00 26.64 318 ALA A O 1
ATOM 2390 N N . ALA A 1 320 ? 10.410 28.740 112.543 1.00 26.98 319 ALA A N 1
ATOM 2391 C CA . ALA A 1 320 ? 11.649 29.393 112.949 1.00 28.44 319 ALA A CA 1
ATOM 2392 C C . ALA A 1 320 ? 12.792 28.396 113.042 1.00 27.97 319 ALA A C 1
ATOM 2393 O O . ALA A 1 320 ? 13.920 28.689 112.624 1.00 30.29 319 ALA A O 1
ATOM 2395 N N . PHE A 1 321 ? 12.519 27.202 113.562 1.00 24.11 320 PHE A N 1
ATOM 2396 C CA . PHE A 1 321 ? 13.538 26.168 113.697 1.00 29.36 320 PHE A CA 1
ATOM 2397 C C . PHE A 1 321 ? 14.073 25.752 112.341 1.00 29.52 320 PHE A C 1
ATOM 2398 O O . PHE A 1 321 ? 15.288 25.618 112.158 1.00 28.83 320 PHE A O 1
ATOM 2406 N N . TYR A 1 322 ? 13.177 25.497 111.390 1.00 25.45 321 TYR A N 1
ATOM 2407 C CA . TYR A 1 322 ? 13.646 25.043 110.092 1.00 23.74 321 TYR A CA 1
ATOM 2408 C C . TYR A 1 322 ? 14.387 26.155 109.348 1.00 29.19 321 TYR A C 1
ATOM 2409 O O . TYR A 1 322 ? 15.339 25.861 108.610 1.00 25.34 321 TYR A O 1
ATOM 2418 N N . ILE A 1 323 ? 14.036 27.428 109.588 1.00 23.36 322 ILE A N 1
ATOM 2419 C CA . ILE A 1 323 ? 14.798 28.528 108.997 1.00 26.51 322 ILE A CA 1
ATOM 2420 C C . ILE A 1 323 ? 16.223 28.539 109.547 1.00 26.29 322 ILE A C 1
ATOM 2421 O O . ILE A 1 323 ? 17.189 28.718 108.803 1.00 28.80 322 ILE A O 1
ATOM 2426 N N . ILE A 1 324 ? 16.372 28.389 110.865 1.00 26.99 323 ILE A N 1
ATOM 2427 C CA . ILE A 1 324 ? 17.708 28.365 111.466 1.00 30.68 323 ILE A CA 1
ATOM 2428 C C . ILE A 1 324 ? 18.526 27.193 110.950 1.00 30.80 323 ILE A C 1
ATOM 2429 O O . ILE A 1 324 ? 19.751 27.295 110.814 1.00 32.57 323 ILE A O 1
ATOM 2434 N N . GLN A 1 325 ? 17.878 26.071 110.644 1.00 27.30 324 GLN A N 1
ATOM 2435 C CA . GLN A 1 325 ? 18.561 24.893 110.139 1.00 27.38 324 GLN A CA 1
ATOM 2436 C C . GLN A 1 325 ? 18.939 25.028 108.671 1.00 28.96 324 GLN A C 1
ATOM 2437 O O . GLN A 1 325 ? 19.611 24.143 108.135 1.00 29.19 324 GLN A O 1
ATOM 2443 N N . GLY A 1 326 ? 18.499 26.084 107.996 1.00 25.49 325 GLY A N 1
ATOM 2444 C CA . GLY A 1 326 ? 18.919 26.387 106.643 1.00 23.97 325 GLY A CA 1
ATOM 2445 C C . GLY A 1 326 ? 17.910 26.155 105.533 1.00 24.75 325 GLY A C 1
ATOM 2446 O O . GLY A 1 326 ? 18.260 26.317 104.369 1.00 24.87 325 GLY A O 1
ATOM 2447 N N . TYR A 1 327 ? 16.654 25.854 105.852 1.00 23.42 326 TYR A N 1
ATOM 2448 C CA . TYR A 1 327 ? 15.663 25.517 104.852 1.00 22.42 326 TYR A CA 1
ATOM 2449 C C . TYR A 1 327 ? 14.963 26.795 104.380 1.00 23.57 326 TYR A C 1
ATOM 2450 O O . TYR A 1 327 ? 15.005 27.827 105.060 1.00 23.82 326 TYR A O 1
ATOM 2459 N N . ASN A 1 328 ? 14.302 26.708 103.226 1.00 21.80 327 ASN A N 1
ATOM 2460 C CA . ASN A 1 328 ? 13.543 27.821 102.654 1.00 20.82 327 ASN A CA 1
ATOM 2461 C C . ASN A 1 328 ? 12.100 27.644 103.097 1.00 22.37 327 ASN A C 1
ATOM 2462 O O . ASN A 1 328 ? 11.363 26.839 102.532 1.00 21.95 327 ASN A O 1
ATOM 2467 N N . ILE A 1 329 ? 11.704 28.388 104.116 1.00 23.85 328 ILE A N 1
ATOM 2468 C CA . ILE A 1 329 ? 10.405 28.231 104.749 1.00 22.24 328 ILE A CA 1
ATOM 2469 C C . ILE A 1 329 ? 9.673 29.557 104.648 1.00 24.25 328 ILE A C 1
ATOM 2470 O O . ILE A 1 329 ? 10.261 30.609 104.921 1.00 27.17 328 ILE A O 1
ATOM 2475 N N . THR A 1 330 ? 8.396 29.506 104.281 1.00 24.42 329 THR A N 1
ATOM 2476 C CA . THR A 1 330 ? 7.490 30.629 104.468 1.00 25.16 329 THR A CA 1
ATOM 2477 C C . THR A 1 330 ? 6.423 30.232 105.471 1.00 22.76 329 THR A C 1
ATOM 2478 O O . THR A 1 330 ? 6.003 29.077 105.567 1.00 24.03 329 THR A O 1
ATOM 2482 N N . LEU A 1 331 ? 5.971 31.226 106.210 1.00 27.47 330 LEU A N 1
ATOM 2483 C CA . LEU A 1 331 ? 4.929 31.047 107.203 1.00 29.05 330 LEU A CA 1
ATOM 2484 C C . LEU A 1 331 ? 3.911 32.142 106.963 1.00 27.66 330 LEU A C 1
ATOM 2485 O O . LEU A 1 331 ? 4.256 33.325 107.008 1.00 31.95 330 LEU A O 1
ATOM 2490 N N . TYR A 1 332 ? 2.683 31.758 106.660 1.00 23.24 331 TYR A N 1
ATOM 2491 C CA . TYR A 1 332 ? 1.624 32.727 106.463 1.00 25.02 331 TYR A CA 1
ATOM 2492 C C . TYR A 1 332 ? 0.643 32.633 107.620 1.00 25.55 331 TYR A C 1
ATOM 2493 O O . TYR A 1 332 ? 0.201 31.542 107.990 1.00 25.19 331 TYR A O 1
ATOM 2502 N N . ASP A 1 333 ? 0.306 33.780 108.192 1.00 25.01 332 ASP A N 1
ATOM 2503 C CA . ASP A 1 333 ? -0.587 33.794 109.343 1.00 25.47 332 ASP A CA 1
ATOM 2504 C C . ASP A 1 333 ? -2.041 33.856 108.872 1.00 28.05 332 ASP A C 1
ATOM 2505 O O . ASP A 1 333 ? -2.736 34.876 108.978 1.00 27.99 332 ASP A O 1
ATOM 2510 N N . THR A 1 334 ? -2.514 32.703 108.404 1.00 24.35 333 THR A N 1
ATOM 2511 C CA . THR A 1 334 ? -3.911 32.579 108.009 1.00 26.46 333 THR A CA 1
ATOM 2512 C C . THR A 1 334 ? -4.832 32.834 109.179 1.00 30.18 333 THR A C 1
ATOM 2513 O O . THR A 1 334 ? -5.939 33.357 108.999 1.00 26.67 333 THR A O 1
ATOM 2517 N N . HIS A 1 335 ? -4.407 32.485 110.388 1.00 26.31 334 HIS A N 1
ATOM 2518 C CA . HIS A 1 335 ? -5.249 32.747 111.541 1.00 23.02 334 HIS A CA 1
ATOM 2519 C C . HIS A 1 335 ? -5.576 34.231 111.645 1.00 26.17 334 HIS A C 1
ATOM 2520 O O . HIS A 1 335 ? -6.734 34.617 111.852 1.00 28.19 334 HIS A O 1
ATOM 2527 N N . GLY A 1 336 ? -4.561 35.080 111.505 1.00 25.13 335 GLY A N 1
ATOM 2528 C CA . GLY A 1 336 ? -4.770 36.514 111.607 1.00 27.59 335 GLY A CA 1
ATOM 2529 C C . GLY A 1 336 ? -5.604 37.063 110.467 1.00 29.27 335 GLY A C 1
ATOM 2530 O O . GLY A 1 336 ? -6.469 37.918 110.673 1.00 27.67 335 GLY A O 1
ATOM 2531 N N . LEU A 1 337 ? -5.345 36.596 109.247 1.00 26.99 336 LEU A N 1
ATOM 2532 C CA . LEU A 1 337 ? -6.151 37.035 108.123 1.00 28.15 336 LEU A CA 1
ATOM 2533 C C . LEU A 1 337 ? -7.607 36.669 108.342 1.00 30.10 336 LEU A C 1
ATOM 2534 O O . LEU A 1 337 ? -8.513 37.478 108.104 1.00 28.37 336 LEU A O 1
ATOM 2539 N N . PHE A 1 338 ? -7.857 35.467 108.830 1.00 30.82 337 PHE A N 1
ATOM 2540 C CA A PHE A 1 338 ? -9.230 35.009 109.010 0.47 31.16 337 PHE A CA 1
ATOM 2541 C CA B PHE A 1 338 ? -9.231 35.014 109.005 0.53 31.18 337 PHE A CA 1
ATOM 2542 C C . PHE A 1 338 ? -9.925 35.756 110.142 1.00 35.25 337 PHE A C 1
ATOM 2543 O O . PHE A 1 338 ? -11.129 36.023 110.072 1.00 34.95 337 PHE A O 1
ATOM 2558 N N . GLU A 1 339 ? -9.187 36.109 111.198 1.00 30.60 338 GLU A N 1
ATOM 2559 C CA . GLU A 1 339 ? -9.754 36.915 112.268 1.00 35.09 338 GLU A CA 1
ATOM 2560 C C . GLU A 1 339 ? -10.230 38.255 111.729 1.00 29.03 338 GLU A C 1
ATOM 2561 O O . GLU A 1 339 ? -11.295 38.750 112.113 1.00 33.33 338 GLU A O 1
ATOM 2567 N N . GLN A 1 340 ? -9.447 38.850 110.829 1.00 29.37 339 GLN A N 1
ATOM 2568 C CA . GLN A 1 340 ? -9.847 40.111 110.226 1.00 29.40 339 GLN A CA 1
ATOM 2569 C C . GLN A 1 340 ? -11.108 39.943 109.388 1.00 34.87 339 GLN A C 1
ATOM 2570 O O . GLN A 1 340 ? -12.012 40.782 109.442 1.00 30.19 339 GLN A O 1
ATOM 2576 N N . LEU A 1 341 ? -11.189 38.861 108.615 1.00 28.67 340 LEU A N 1
ATOM 2577 C CA . LEU A 1 341 ? -12.341 38.639 107.745 1.00 28.69 340 LEU A CA 1
ATOM 2578 C C . LEU A 1 341 ? -13.610 38.440 108.543 1.00 33.22 340 LEU A C 1
ATOM 2579 O O . LEU A 1 341 ? -14.685 38.909 108.149 1.00 31.08 340 LEU A O 1
ATOM 2584 N N . THR A 1 342 ? -13.531 37.698 109.637 1.00 31.46 341 THR A N 1
ATOM 2585 C CA . THR A 1 342 ? -14.725 37.439 110.414 1.00 32.70 341 THR A CA 1
ATOM 2586 C C . THR A 1 342 ? -15.076 38.619 111.309 1.00 33.77 341 THR A C 1
ATOM 2587 O O . THR A 1 342 ? -16.251 38.811 111.636 1.00 38.63 341 THR A O 1
ATOM 2591 N N . GLN A 1 343 ? -14.086 39.440 111.671 1.00 30.47 342 GLN A N 1
ATOM 2592 C CA . GLN A 1 343 ? -14.334 40.611 112.506 1.00 36.62 342 GLN A CA 1
ATOM 2593 C C . GLN A 1 343 ? -14.965 41.743 111.711 1.00 30.52 342 GLN A C 1
ATOM 2594 O O . GLN A 1 343 ? -15.873 42.423 112.202 1.00 37.60 342 GLN A O 1
ATOM 2600 N N . ASN A 1 344 ? -14.492 41.956 110.482 1.00 28.97 343 ASN A N 1
ATOM 2601 C CA . ASN A 1 344 ? -14.903 43.108 109.676 1.00 30.82 343 ASN A CA 1
ATOM 2602 C C . ASN A 1 344 ? -14.854 42.710 108.207 1.00 25.29 343 ASN A C 1
ATOM 2603 O O . ASN A 1 344 ? -13.993 43.166 107.442 1.00 28.48 343 ASN A O 1
ATOM 2608 N N . PRO A 1 345 ? -15.779 41.852 107.775 1.00 26.34 344 PRO A N 1
ATOM 2609 C CA . PRO A 1 345 ? -15.727 41.358 106.396 1.00 23.27 344 PRO A CA 1
ATOM 2610 C C . PRO A 1 345 ? -15.793 42.448 105.357 1.00 25.57 344 PRO A C 1
ATOM 2611 O O . PRO A 1 345 ? -15.174 42.315 104.292 1.00 26.46 344 PRO A O 1
ATOM 2615 N N . GLN A 1 346 ? -16.520 43.530 105.622 1.00 28.96 345 GLN A N 1
ATOM 2616 C CA . GLN A 1 346 ? -16.677 44.560 104.601 1.00 27.52 345 GLN A CA 1
ATOM 2617 C C . GLN A 1 346 ? -15.351 45.229 104.286 1.00 34.66 345 GLN A C 1
ATOM 2618 O O . GLN A 1 346 ? -15.101 45.597 103.130 1.00 34.61 345 GLN A O 1
ATOM 2624 N N . GLN A 1 347 ? -14.469 45.356 105.274 1.00 29.58 346 GLN A N 1
ATOM 2625 C CA . GLN A 1 347 ? -13.160 45.935 105.008 1.00 31.08 346 GLN A CA 1
ATOM 2626 C C . GLN A 1 347 ? -12.376 45.137 103.974 1.00 34.29 346 GLN A C 1
ATOM 2627 O O . GLN A 1 347 ? -11.404 45.654 103.408 1.00 36.40 346 GLN A O 1
ATOM 2633 N N . HIS A 1 348 ? -12.773 43.894 103.691 1.00 28.27 347 HIS A N 1
ATOM 2634 C CA . HIS A 1 348 ? -11.986 43.021 102.833 1.00 28.30 347 HIS A CA 1
ATOM 2635 C C . HIS A 1 348 ? -12.769 42.523 101.632 1.00 29.35 347 HIS A C 1
ATOM 2636 O O . HIS A 1 348 ? -12.370 41.532 101.005 1.00 27.62 347 HIS A O 1
ATOM 2643 N N . GLY A 1 349 ? -13.877 43.181 101.308 1.00 26.81 348 GLY A N 1
ATOM 2644 C CA . GLY A 1 349 ? -14.618 42.869 100.107 1.00 25.60 348 GLY A CA 1
ATOM 2645 C C . GLY A 1 349 ? -15.724 41.860 100.282 1.00 21.39 348 GLY A C 1
ATOM 2646 O O . GLY A 1 349 ? -16.239 41.360 99.274 1.00 25.33 348 GLY A O 1
ATOM 2647 N N . PHE A 1 350 ? -16.094 41.529 101.518 1.00 23.53 349 PHE A N 1
ATOM 2648 C CA . PHE A 1 350 ? -17.147 40.565 101.783 1.00 22.05 349 PHE A CA 1
ATOM 2649 C C . PHE A 1 350 ? -18.269 41.239 102.547 1.00 28.01 349 PHE A C 1
ATOM 2650 O O . PHE A 1 350 ? -18.062 42.249 103.216 1.00 31.96 349 PHE A O 1
ATOM 2658 N N . VAL A 1 351 ? -19.463 40.672 102.451 1.00 25.04 350 VAL A N 1
ATOM 2659 C CA . VAL A 1 351 ? -20.611 41.257 103.127 1.00 27.09 350 VAL A CA 1
ATOM 2660 C C . VAL A 1 351 ? -21.038 40.470 104.356 1.00 29.71 350 VAL A C 1
ATOM 2661 O O . VAL A 1 351 ? -21.653 41.052 105.259 1.00 32.24 350 VAL A O 1
ATOM 2665 N N . ASN A 1 352 ? -20.752 39.177 104.421 1.00 23.14 351 ASN A N 1
ATOM 2666 C CA . ASN A 1 352 ? -21.267 38.326 105.479 1.00 23.92 351 ASN A CA 1
ATOM 2667 C C . ASN A 1 352 ? -20.198 37.327 105.870 1.00 23.85 351 ASN A C 1
ATOM 2668 O O . ASN A 1 352 ? -19.707 36.555 105.031 1.00 23.84 351 ASN A O 1
ATOM 2673 N N . ALA A 1 353 ? -19.842 37.328 107.148 1.00 23.88 352 ALA A N 1
ATOM 2674 C CA . ALA A 1 353 ? -18.906 36.353 107.686 1.00 25.62 352 ALA A CA 1
ATOM 2675 C C . ALA A 1 353 ? -19.501 35.525 108.813 1.00 27.19 352 ALA A C 1
ATOM 2676 O O . ALA A 1 353 ? -18.760 34.797 109.480 1.00 31.06 352 ALA A O 1
ATOM 2678 N N . SER A 1 354 ? -20.808 35.602 109.037 1.00 28.86 353 SER A N 1
ATOM 2679 C CA . SER A 1 354 ? -21.424 34.890 110.150 1.00 29.85 353 SER A CA 1
ATOM 2680 C C . SER A 1 354 ? -22.329 33.736 109.731 1.00 31.90 353 SER A C 1
ATOM 2681 O O . SER A 1 354 ? -22.536 32.819 110.535 1.00 31.62 353 SER A O 1
ATOM 2684 N N . ASP A 1 355 ? -22.848 33.728 108.502 1.00 25.39 354 ASP A N 1
ATOM 2685 C CA . ASP A 1 355 ? -23.852 32.751 108.107 1.00 28.44 354 ASP A CA 1
ATOM 2686 C C . ASP A 1 355 ? -23.334 31.895 106.966 1.00 23.67 354 ASP A C 1
ATOM 2687 O O . ASP A 1 355 ? -22.514 32.334 106.148 1.00 24.78 354 ASP A O 1
ATOM 2692 N N . ALA A 1 356 ? -23.818 30.661 106.907 1.00 23.19 355 ALA A N 1
ATOM 2693 C CA . ALA A 1 356 ? -23.592 29.848 105.732 1.00 22.44 355 ALA A CA 1
ATOM 2694 C C . ALA A 1 356 ? -24.296 30.473 104.538 1.00 22.67 355 ALA A C 1
ATOM 2695 O O . ALA A 1 356 ? -25.430 30.951 104.637 1.00 25.77 355 ALA A O 1
ATOM 2697 N N . CYS A 1 357 ? -23.638 30.447 103.394 1.00 21.79 356 CYS A N 1
ATOM 2698 C CA . CYS A 1 357 ? -24.292 30.800 102.150 1.00 21.71 356 CYS A CA 1
ATOM 2699 C C . CYS A 1 357 ? -25.372 29.788 101.807 1.00 23.82 356 CYS A C 1
ATOM 2700 O O . CYS A 1 357 ? -26.464 30.155 101.339 1.00 23.19 356 CYS A O 1
ATOM 2703 N N . LEU A 1 358 ? -25.075 28.512 101.999 1.00 21.73 357 LEU A N 1
ATOM 2704 C CA . LEU A 1 358 ? -26.049 27.449 101.810 1.00 21.47 357 LEU A CA 1
ATOM 2705 C C . LEU A 1 358 ? -27.117 27.468 102.896 1.00 22.60 357 LEU A C 1
ATOM 2706 O O . LEU A 1 358 ? -26.856 27.819 104.055 1.00 23.37 357 LEU A O 1
ATOM 2711 N N . ASN A 1 359 ? -28.333 27.064 102.515 1.00 21.82 358 ASN A N 1
ATO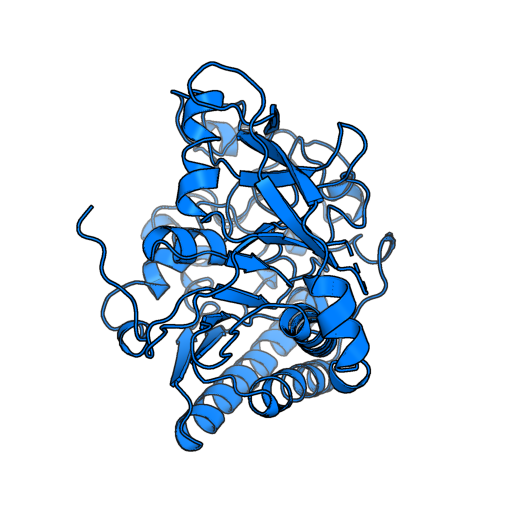M 2712 C CA . ASN A 1 359 ? -29.461 27.008 103.445 1.00 24.31 358 ASN A CA 1
ATOM 2713 C C . ASN A 1 359 ? -29.353 25.766 104.339 1.00 26.11 358 ASN A C 1
ATOM 2714 O O . ASN A 1 359 ? -30.123 24.808 104.243 1.00 27.12 358 ASN A O 1
ATOM 2719 N N . ILE A 1 360 ? -28.359 25.806 105.224 1.00 26.54 359 ILE A N 1
ATOM 2720 C CA . ILE A 1 360 ? -28.070 24.726 106.169 1.00 26.03 359 ILE A CA 1
ATOM 2721 C C . ILE A 1 360 ? -28.150 25.328 107.558 1.00 24.51 359 ILE A C 1
ATOM 2722 O O . ILE A 1 360 ? -27.394 26.253 107.873 1.00 27.44 359 ILE A O 1
ATOM 2727 N N . ASN A 1 361 ? -29.067 24.808 108.385 1.00 25.88 360 ASN A N 1
ATOM 2728 C CA . ASN A 1 361 ? -29.438 25.425 109.659 1.00 26.73 360 ASN A CA 1
ATOM 2729 C C . ASN A 1 361 ? -29.157 24.518 110.850 1.00 31.37 360 ASN A C 1
ATOM 2730 O O . ASN A 1 361 ? -29.904 24.491 111.842 1.00 31.27 360 ASN A O 1
ATOM 2735 N N . ARG A 1 362 ? -28.034 23.815 110.785 1.00 27.35 361 ARG A N 1
ATOM 2736 C CA . ARG A 1 362 ? -27.626 22.848 111.793 1.00 25.41 361 ARG A CA 1
ATOM 2737 C C . ARG A 1 362 ? -26.210 22.425 111.455 1.00 29.79 361 ARG A C 1
ATOM 2738 O O . ARG A 1 362 ? -25.678 22.763 110.390 1.00 26.84 361 ARG A O 1
ATOM 2746 N N . ALA A 1 363 ? -25.611 21.656 112.354 1.00 28.05 362 ALA A N 1
ATOM 2747 C CA . ALA A 1 363 ? -24.262 21.130 112.181 1.00 27.20 362 ALA A CA 1
ATOM 2748 C C . ALA A 1 363 ? -24.342 19.605 112.246 1.00 27.11 362 ALA A C 1
ATOM 2749 O O . ALA A 1 363 ? -24.271 19.000 113.321 1.00 34.04 362 ALA A O 1
ATOM 2751 N N . SER A 1 364 ? -24.523 18.983 111.093 1.00 28.77 363 SER A N 1
ATOM 2752 C CA . SER A 1 364 ? -24.686 17.539 110.997 1.00 31.12 363 SER A CA 1
ATOM 2753 C C . SER A 1 364 ? -23.700 16.988 109.993 1.00 35.92 363 SER A C 1
ATOM 2754 O O . SER A 1 364 ? -23.600 17.496 108.870 1.00 36.05 363 SER A O 1
ATOM 2757 N N . SER A 1 365 ? -22.984 15.934 110.387 1.00 38.06 364 SER A N 1
ATOM 2758 C CA . SER A 1 365 ? -22.074 15.307 109.439 1.00 40.49 364 SER A CA 1
ATOM 2759 C C . SER A 1 365 ? -22.811 14.849 108.187 1.00 40.02 364 SER A C 1
ATOM 2760 O O . SER A 1 365 ? -22.258 14.912 107.080 1.00 40.86 364 SER A O 1
ATOM 2763 N N . ALA A 1 366 ? -24.066 14.420 108.323 1.00 33.89 365 ALA A N 1
ATOM 2764 C CA . ALA A 1 366 ? -24.767 13.877 107.169 1.00 30.80 365 ALA A CA 1
ATOM 2765 C C . ALA A 1 366 ? -25.024 14.918 106.084 1.00 30.71 365 ALA A C 1
ATOM 2766 O O . ALA A 1 366 ? -25.366 14.547 104.956 1.00 29.46 365 ALA A O 1
ATOM 2768 N N . ASP A 1 367 ? -24.928 16.209 106.395 1.00 31.14 366 ASP A N 1
ATOM 2769 C CA . ASP A 1 367 ? -25.334 17.198 105.406 1.00 28.63 366 ASP A CA 1
ATOM 2770 C C . ASP A 1 367 ? -24.405 17.237 104.193 1.00 25.59 366 ASP A C 1
ATOM 2771 O O . ASP A 1 367 ? -24.839 17.649 103.120 1.00 25.07 366 ASP A O 1
ATOM 2776 N N . TYR A 1 368 ? -23.156 16.797 104.322 1.00 24.85 367 TYR A N 1
ATOM 2777 C CA . TYR A 1 368 ? -22.289 16.707 103.146 1.00 25.50 367 TYR A CA 1
ATOM 2778 C C . TYR A 1 368 ? -22.763 15.663 102.145 1.00 27.33 367 TYR A C 1
ATOM 2779 O O . TYR A 1 368 ? -22.276 15.650 101.007 1.00 25.80 367 TYR A O 1
ATOM 2788 N N . LEU A 1 369 ? -23.692 14.784 102.517 1.00 26.65 368 LEU A N 1
ATOM 2789 C CA . LEU A 1 369 ? -24.189 13.793 101.571 1.00 24.14 368 LEU A CA 1
ATOM 2790 C C . LEU A 1 369 ? -25.287 14.325 100.668 1.00 25.25 368 LEU A C 1
ATOM 2791 O O . LEU A 1 369 ? -25.615 13.683 99.661 1.00 27.47 368 LEU A O 1
ATOM 2796 N N . TYR A 1 370 ? -25.853 15.485 100.972 1.00 28.07 369 TYR A N 1
ATOM 2797 C CA . TYR A 1 370 ? -27.053 15.929 100.287 1.00 29.90 369 TYR A CA 1
ATOM 2798 C C . TYR A 1 370 ? -26.783 17.229 99.554 1.00 28.16 369 TYR A C 1
ATOM 2799 O O . TYR A 1 370 ? -25.833 17.952 99.862 1.00 24.54 369 TYR A O 1
ATOM 2808 N N . SER A 1 371 ? -27.642 17.533 98.587 1.00 28.99 370 SER A N 1
ATOM 2809 C CA . SER A 1 371 ? -27.558 18.829 97.938 1.00 26.75 370 SER A CA 1
ATOM 2810 C C . SER A 1 371 ? -28.285 19.870 98.773 1.00 29.34 370 SER A C 1
ATOM 2811 O O . SER A 1 371 ? -29.201 19.558 99.545 1.00 33.45 370 SER A O 1
ATOM 2814 N N . HIS A 1 372 ? -27.852 21.113 98.631 1.00 24.38 371 HIS A N 1
ATOM 2815 C CA . HIS A 1 372 ? -28.458 22.228 99.337 1.00 24.63 371 HIS A CA 1
ATOM 2816 C C . HIS A 1 372 ? -28.526 23.453 98.441 1.00 26.56 371 HIS A C 1
ATOM 2817 O O . HIS A 1 372 ? -27.598 23.721 97.672 1.00 28.30 371 HIS A O 1
ATOM 2824 N N . SER A 1 373 ? -29.610 24.206 98.559 1.00 27.15 372 SER A N 1
ATOM 2825 C CA . SER A 1 373 ? -29.733 25.465 97.837 1.00 26.47 372 SER A CA 1
ATOM 2826 C C . SER A 1 373 ? -29.088 26.613 98.612 1.00 22.66 372 SER A C 1
ATOM 2827 O O . SER A 1 373 ? -28.918 26.548 99.834 1.00 24.12 372 SER A O 1
ATOM 2830 N N . LEU A 1 374 ? -28.731 27.679 97.893 1.00 22.39 373 LEU A N 1
ATOM 2831 C CA . LEU A 1 374 ? -28.340 28.931 98.541 1.00 23.62 373 LEU A CA 1
ATOM 2832 C C . LEU A 1 374 ? -29.519 29.549 99.268 1.00 24.36 373 LEU A C 1
ATOM 2833 O O . LEU A 1 374 ? -30.675 29.406 98.858 1.00 26.31 373 LEU A O 1
ATOM 2838 N N . THR A 1 375 ? -29.223 30.257 100.354 1.00 24.32 374 THR A N 1
ATOM 2839 C CA . THR A 1 375 ? -30.258 31.090 100.946 1.00 24.30 374 THR A CA 1
ATOM 2840 C C . THR A 1 375 ? -30.595 32.228 99.997 1.00 26.43 374 THR A C 1
ATOM 2841 O O . THR A 1 375 ? -29.837 32.565 99.082 1.00 25.33 374 THR A O 1
ATOM 2845 N N . ASN A 1 376 ? -31.770 32.827 100.219 1.00 27.04 375 ASN A N 1
ATOM 2846 C CA . ASN A 1 376 ? -32.137 33.995 99.440 1.00 27.11 375 ASN A CA 1
ATOM 2847 C C . ASN A 1 376 ? -31.091 35.096 99.564 1.00 26.56 375 ASN A C 1
ATOM 2848 O O . ASN A 1 376 ? -30.743 35.744 98.567 1.00 27.67 375 ASN A O 1
ATOM 2853 N N . GLU A 1 377 ? -30.563 35.306 100.777 1.00 28.82 376 GLU A N 1
ATOM 2854 C CA . GLU A 1 377 ? -29.580 36.363 100.988 1.00 2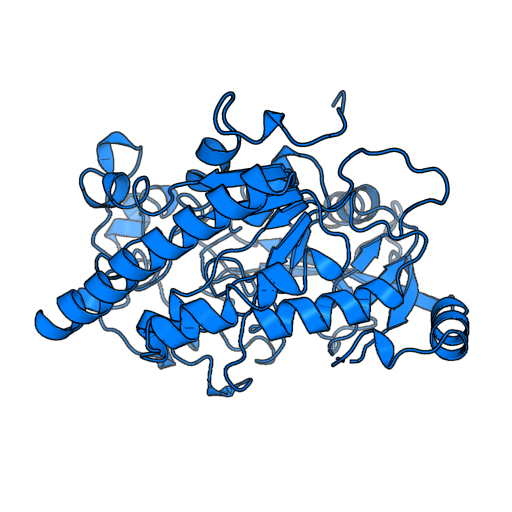7.91 376 GLU A CA 1
ATOM 2855 C C . GLU A 1 377 ? -28.272 36.068 100.269 1.00 26.48 376 GLU A C 1
ATOM 2856 O O . GLU A 1 377 ? -27.662 36.964 99.669 1.00 30.57 376 GLU A O 1
ATOM 2862 N N . CYS A 1 378 ? -27.828 34.821 100.284 1.00 27.82 377 CYS A N 1
ATOM 2863 C CA . CYS A 1 378 ? -26.598 34.547 99.564 1.00 27.26 377 CYS A CA 1
ATOM 2864 C C . CYS A 1 378 ? -26.800 34.673 98.061 1.00 26.43 377 CYS A C 1
ATOM 2865 O O . CYS A 1 378 ? -25.913 35.145 97.347 1.00 26.33 377 CYS A O 1
ATOM 2868 N N . ALA A 1 379 ? -27.936 34.210 97.551 1.00 25.57 378 ALA A N 1
ATOM 2869 C CA . ALA A 1 379 ? -28.200 34.358 96.126 1.00 27.72 378 ALA A CA 1
ATOM 2870 C C . ALA A 1 379 ? -28.251 35.829 95.712 1.00 27.30 378 ALA A C 1
ATOM 2871 O O . ALA A 1 379 ? -27.787 36.185 94.621 1.00 29.37 378 ALA A O 1
ATOM 2873 N N . THR A 1 380 ? -28.796 36.694 96.570 1.00 27.79 379 THR A N 1
ATOM 2874 C CA . THR A 1 380 ? -28.855 38.125 96.286 1.00 30.36 379 THR A CA 1
ATOM 2875 C C . THR A 1 380 ? -27.468 38.755 96.249 1.00 30.23 379 THR A C 1
ATOM 2876 O O . THR A 1 380 ? -27.143 39.506 95.325 1.00 33.48 379 THR A O 1
ATOM 2880 N N . HIS A 1 381 ? -26.636 38.470 97.245 1.00 28.72 380 HIS A N 1
ATOM 2881 C CA . HIS A 1 381 ? -25.324 39.098 97.321 1.00 29.61 380 HIS A CA 1
ATOM 2882 C C . HIS A 1 381 ? -24.241 38.355 96.555 1.00 27.06 380 HIS A C 1
ATOM 2883 O O . HIS A 1 381 ? -23.198 38.949 96.258 1.00 31.18 380 HIS A O 1
ATOM 2890 N N . SER A 1 382 ? -24.469 37.077 96.253 1.00 26.03 381 SER A N 1
ATOM 2891 C CA . SER A 1 382 ? -23.527 36.177 95.591 1.00 26.28 381 SER A CA 1
ATOM 2892 C C . SER A 1 382 ? -22.589 35.512 96.581 1.00 22.96 381 SER A C 1
ATOM 2893 O O . SER A 1 382 ? -22.220 36.083 97.614 1.00 22.75 381 SER A O 1
ATOM 2896 N N . SER A 1 383 ? -22.218 34.277 96.273 1.00 23.66 382 SER A N 1
ATOM 2897 C CA . SER A 1 383 ? -21.334 33.520 97.151 1.00 22.05 382 SER A CA 1
ATOM 2898 C C . SER A 1 383 ? -19.934 34.106 97.212 1.00 21.47 382 SER A C 1
ATOM 2899 O O . SER A 1 383 ? -19.205 33.815 98.161 1.00 22.29 382 SER A O 1
ATOM 2902 N N . ASP A 1 384 ? -19.553 34.928 96.241 1.00 21.01 383 ASP A N 1
ATOM 2903 C CA . ASP A 1 384 ? -18.272 35.604 96.303 1.00 20.22 383 ASP A CA 1
ATOM 2904 C C . ASP A 1 384 ? -18.243 36.670 97.390 1.00 23.01 383 ASP A C 1
ATOM 2905 O O . ASP A 1 384 ? -17.161 37.163 97.723 1.00 25.66 383 ASP A O 1
ATOM 2910 N N . LYS A 1 385 ? -19.393 37.011 97.974 1.00 21.52 384 LYS A N 1
ATOM 2911 C CA . LYS A 1 385 ? -19.461 37.983 99.066 1.00 24.04 384 LYS A CA 1
ATOM 2912 C C . LYS A 1 385 ? -19.622 37.353 100.439 1.00 22.68 384 LYS A C 1
ATOM 2913 O O . LYS A 1 385 ? -19.704 38.080 101.446 1.00 24.04 384 LYS A O 1
ATOM 2919 N N . TYR A 1 386 ? -19.607 36.026 100.521 1.00 21.10 385 TYR A N 1
ATOM 2920 C CA . TYR A 1 386 ? -19.709 35.296 101.775 1.00 20.35 385 TYR A CA 1
ATOM 2921 C C . TYR A 1 386 ? -18.359 34.690 102.112 1.00 22.56 385 TYR A C 1
ATOM 2922 O O . TYR A 1 386 ? -17.615 34.246 101.226 1.00 22.53 385 TYR A O 1
ATOM 2931 N N . VAL A 1 387 ? -18.057 34.657 103.408 1.00 20.93 386 VAL A N 1
ATOM 2932 C CA . VAL A 1 387 ? -16.861 33.973 103.870 1.00 21.39 386 VAL A CA 1
ATOM 2933 C C . VAL A 1 387 ? -17.075 32.468 103.893 1.00 23.06 386 VAL A C 1
ATOM 2934 O O . VAL A 1 387 ? -16.164 31.706 103.535 1.00 19.76 386 VAL A O 1
ATOM 2938 N N . PHE A 1 388 ? -18.271 32.021 104.306 1.00 20.48 387 PHE A N 1
ATOM 2939 C CA . PHE A 1 388 ? -18.546 30.610 104.519 1.00 18.43 387 PHE A CA 1
ATOM 2940 C C . PHE A 1 388 ? -19.513 30.079 103.468 1.00 21.99 387 PHE A C 1
ATOM 2941 O O . PHE A 1 388 ? -20.533 30.708 103.152 1.00 23.29 387 PHE A O 1
ATOM 2949 N N . TRP A 1 389 ? -19.202 28.891 102.964 1.00 20.12 388 TRP A N 1
ATOM 2950 C CA . TRP A 1 389 ? -20.017 28.253 101.925 1.00 19.41 388 TRP A CA 1
ATOM 2951 C C . TRP A 1 389 ? -21.127 27.469 102.619 1.00 23.03 388 TRP A C 1
ATOM 2952 O O . TRP A 1 389 ? -22.287 27.886 102.618 1.00 22.51 388 TRP A O 1
ATOM 2963 N N . GLY A 1 390 ? -20.784 26.356 103.247 1.00 21.95 389 GLY A N 1
ATOM 2964 C CA . GLY A 1 390 ? -21.673 25.698 104.183 1.00 21.70 389 GLY A CA 1
ATOM 2965 C C . GLY A 1 390 ? -21.415 26.184 105.593 1.00 21.56 389 GLY A C 1
ATOM 2966 O O . GLY A 1 390 ? -21.050 27.347 105.825 1.00 22.86 389 GLY A O 1
ATOM 2967 N N . VAL A 1 391 ? -21.625 25.287 106.558 1.00 23.82 390 VAL A N 1
ATOM 2968 C CA . VAL A 1 391 ? -21.485 25.697 107.949 1.00 21.83 390 VAL A CA 1
ATOM 2969 C C . VAL A 1 391 ? -20.050 25.620 108.441 1.00 24.40 390 VAL A C 1
ATOM 2970 O O . VAL A 1 391 ? -19.764 26.052 109.561 1.00 24.02 390 VAL A O 1
ATOM 2974 N N . THR A 1 392 ? -19.120 25.111 107.622 1.00 23.06 391 THR A N 1
ATOM 2975 C CA . THR A 1 392 ? -17.748 24.882 108.052 1.00 23.48 391 THR A CA 1
ATOM 2976 C C . THR A 1 392 ? -16.695 25.576 107.217 1.00 21.51 391 THR A C 1
ATOM 2977 O O . THR A 1 392 ? -15.782 26.192 107.770 1.00 23.84 391 THR A O 1
ATOM 2981 N N . HIS A 1 393 ? -16.771 25.457 105.897 1.00 20.51 392 HIS A N 1
ATOM 2982 C CA . HIS A 1 393 ? -15.627 25.768 105.054 1.00 21.61 392 HIS A CA 1
ATOM 2983 C C . HIS A 1 393 ? -15.755 27.108 104.347 1.00 19.98 392 HIS A C 1
ATOM 2984 O O . HIS A 1 393 ? -16.862 27.587 104.083 1.00 20.28 392 HIS A O 1
ATOM 2991 N N . PRO A 1 394 ? -14.623 27.747 104.079 1.00 21.91 393 PRO A N 1
ATOM 2992 C CA . PRO A 1 394 ? -14.652 29.005 103.333 1.00 21.11 393 PRO A CA 1
ATOM 2993 C C . PRO A 1 394 ? -15.076 28.816 101.885 1.00 21.19 393 PRO A C 1
ATOM 2994 O O . PRO A 1 394 ? -14.827 27.779 101.261 1.00 19.81 393 PRO A O 1
ATOM 2998 N N . THR A 1 395 ? -15.674 29.869 101.341 1.00 18.82 394 THR A N 1
ATOM 2999 C CA . THR A 1 395 ? -15.959 29.935 99.908 1.00 18.47 394 THR A CA 1
ATOM 3000 C C . THR A 1 395 ? -14.663 30.080 99.111 1.00 19.63 394 THR A C 1
ATOM 3001 O O . THR A 1 395 ? -13.576 30.397 99.632 1.00 17.78 394 THR A O 1
ATOM 3005 N N . THR A 1 396 ? -14.809 29.874 97.804 1.00 17.30 395 THR A N 1
ATOM 3006 C CA . THR A 1 396 ? -13.634 29.942 96.949 1.00 17.58 395 THR A CA 1
ATOM 3007 C C . THR A 1 396 ? -13.136 31.368 96.850 1.00 18.42 395 THR A C 1
ATOM 3008 O O . THR A 1 396 ? -11.944 31.586 96.637 1.00 18.74 395 THR A O 1
ATOM 3012 N N . ALA A 1 397 ? -14.002 32.359 97.033 1.00 19.66 396 ALA A N 1
ATOM 3013 C CA . ALA A 1 397 ? -13.525 33.735 97.086 1.00 18.55 396 ALA A CA 1
ATOM 3014 C C . ALA A 1 397 ? -12.588 33.958 98.264 1.00 19.90 396 ALA A C 1
ATOM 3015 O O . ALA A 1 397 ? -11.597 34.693 98.148 1.00 21.22 396 ALA A O 1
ATOM 3017 N N . VAL A 1 398 ? -12.828 33.289 99.395 1.00 18.65 397 VAL A N 1
ATOM 3018 C CA . VAL A 1 398 ? -11.889 33.397 100.509 1.00 19.36 397 VAL A CA 1
ATOM 3019 C C . VAL A 1 398 ? -10.585 32.681 100.169 1.00 20.72 397 VAL A C 1
ATOM 3020 O O . VAL A 1 398 ? -9.492 33.175 100.469 1.00 19.13 397 VAL A O 1
ATOM 3024 N N . HIS A 1 399 ? -10.673 31.497 99.558 1.00 19.71 398 HIS A N 1
ATOM 3025 C CA . HIS A 1 399 ? -9.454 30.788 99.175 1.00 18.82 398 HIS A CA 1
ATOM 3026 C C . HIS A 1 399 ? -8.623 31.647 98.247 1.00 20.42 398 HIS A C 1
ATOM 3027 O O . HIS A 1 399 ? -7.387 31.657 98.347 1.00 20.11 398 HIS A O 1
ATOM 3034 N N . LYS A 1 400 ? -9.259 32.337 97.307 1.00 17.79 399 LYS A N 1
ATOM 3035 C CA A LYS A 1 400 ? -8.500 33.181 96.403 0.48 19.07 399 LYS A CA 1
ATOM 3036 C CA B LYS A 1 400 ? -8.524 33.201 96.394 0.52 19.05 399 LYS A CA 1
ATOM 3037 C C . LYS A 1 400 ? -7.892 34.360 97.143 1.00 21.04 399 LYS A C 1
ATOM 3038 O O . LYS A 1 400 ? -6.754 34.749 96.858 1.00 22.95 399 LYS A O 1
ATOM 3049 N N . TYR A 1 401 ? -8.628 34.924 98.109 1.00 19.63 400 TYR A N 1
ATOM 3050 C CA . TYR A 1 401 ? -8.120 36.028 98.916 1.00 20.72 400 TYR A CA 1
ATOM 3051 C C . TYR A 1 401 ? -6.887 35.603 99.701 1.00 20.16 400 TYR A C 1
ATOM 3052 O O . TYR A 1 401 ? -5.889 36.332 99.757 1.00 22.27 400 TYR A O 1
ATOM 3061 N N . ILE A 1 402 ? -6.924 34.411 100.279 1.00 20.35 401 ILE A N 1
ATOM 3062 C CA . ILE A 1 402 ? -5.757 33.883 100.978 1.00 22.87 401 ILE A CA 1
ATOM 3063 C C . ILE A 1 402 ? -4.588 33.756 100.015 1.00 23.30 401 ILE A C 1
ATOM 3064 O O . ILE A 1 402 ? -3.459 34.159 100.324 1.00 23.01 401 ILE A O 1
ATOM 3069 N N . ALA A 1 403 ? -4.822 33.134 98.862 1.00 19.43 402 ALA A N 1
ATOM 3070 C CA . ALA A 1 403 ? -3.734 32.942 97.909 1.00 21.82 402 ALA A CA 1
ATOM 3071 C C . ALA A 1 403 ? -3.134 34.276 97.474 1.00 23.08 402 ALA A C 1
ATOM 3072 O O . ALA A 1 403 ? -1.911 34.415 97.399 1.00 21.73 402 ALA A O 1
ATOM 3074 N N . GLU A 1 404 ? -3.965 35.276 97.207 1.00 21.09 403 GLU A N 1
ATOM 3075 C CA . GLU A 1 404 ? -3.440 36.576 96.798 1.00 24.24 403 GLU A CA 1
ATOM 3076 C C . GLU A 1 404 ? -2.586 37.201 97.894 1.00 24.89 403 GLU A C 1
ATOM 3077 O O . GLU A 1 404 ? -1.525 37.774 97.612 1.00 25.65 403 GLU A O 1
ATOM 3083 N N . LYS A 1 405 ? -3.010 37.092 99.153 1.00 20.99 404 LYS A N 1
ATOM 3084 C CA . LYS A 1 405 ? -2.173 37.603 100.234 1.00 23.15 404 LYS A CA 1
ATOM 3085 C C . LYS A 1 405 ? -0.834 36.884 100.272 1.00 26.44 404 LYS A C 1
ATOM 3086 O O . LYS A 1 405 ? 0.213 37.507 100.485 1.00 26.98 404 LYS A O 1
ATOM 3092 N N . MET A 1 406 ? -0.843 35.569 100.077 1.00 22.40 405 MET A N 1
ATOM 3093 C CA . MET A 1 406 ? 0.404 34.809 100.140 1.00 23.96 405 MET A CA 1
ATOM 3094 C C . MET A 1 406 ? 1.325 35.133 98.968 1.00 28.82 405 MET A C 1
ATOM 3095 O O . MET A 1 406 ? 2.553 35.085 99.113 1.00 28.01 405 MET A O 1
ATOM 3100 N N . LEU A 1 407 ? 0.753 35.452 97.813 1.00 23.64 406 LEU A N 1
ATOM 3101 C CA . LEU A 1 407 ? 1.493 35.781 96.610 1.00 26.08 406 LEU A CA 1
ATOM 3102 C C . LEU A 1 407 ? 2.014 37.211 96.589 1.00 31.11 406 LEU A C 1
ATOM 3103 O O . LEU A 1 407 ? 2.826 37.530 95.719 1.00 30.87 406 LEU A O 1
ATOM 3108 N N . ALA A 1 408 ? 1.572 38.080 97.491 1.00 29.53 407 ALA A N 1
ATOM 3109 C CA . ALA A 1 408 ? 1.922 39.484 97.369 1.00 27.89 407 ALA A CA 1
ATOM 3110 C C . ALA A 1 408 ? 3.426 39.694 97.575 1.00 28.82 407 ALA A C 1
ATOM 3111 O O . ALA A 1 408 ? 4.056 38.996 98.374 1.00 33.26 407 ALA A O 1
ATOM 3113 N N . PRO A 1 409 ? 4.016 40.668 96.885 1.00 41.61 408 PRO A N 1
ATOM 3114 C CA . PRO A 1 409 ? 5.432 40.971 97.125 1.00 43.60 408 PRO A CA 1
ATOM 3115 C C . PRO A 1 409 ? 5.671 41.250 98.597 1.00 43.73 408 PRO A C 1
ATOM 3116 O O . PRO A 1 409 ? 4.891 41.948 99.249 1.00 45.87 408 PRO A O 1
ATOM 3120 N N . GLY A 1 410 ? 6.762 40.693 99.120 1.00 44.17 409 GLY A N 1
ATOM 3121 C CA . GLY A 1 410 ? 7.109 40.847 100.512 1.00 40.55 409 GLY A CA 1
ATOM 3122 C C . GLY A 1 410 ? 6.492 39.823 101.432 1.00 38.51 409 GLY A C 1
ATOM 3123 O O . GLY A 1 410 ? 6.902 39.734 102.598 1.00 42.11 409 GLY A O 1
ATOM 3124 N N . ALA A 1 411 ? 5.512 39.054 100.954 1.00 36.50 410 ALA A N 1
ATOM 3125 C CA . ALA A 1 411 ? 4.868 38.059 101.793 1.00 34.02 410 ALA A CA 1
ATOM 3126 C C . ALA A 1 411 ? 5.684 36.782 101.934 1.00 34.37 410 ALA A C 1
ATOM 3127 O O . ALA A 1 411 ? 5.276 35.890 102.682 1.00 37.39 410 ALA A O 1
ATOM 3129 N N . GLY A 1 412 ? 6.805 36.657 101.232 1.00 33.82 411 GLY A N 1
ATOM 3130 C CA . GLY A 1 412 ? 7.769 35.601 101.484 1.00 33.67 411 GLY A CA 1
ATOM 3131 C C . GLY A 1 412 ? 8.055 34.689 100.311 1.00 34.94 411 GLY A C 1
ATOM 3132 O O . GLY A 1 412 ? 9.109 34.033 100.295 1.00 30.95 411 GLY A O 1
ATOM 3133 N N . MET A 1 413 ? 7.171 34.623 99.315 1.00 28.30 412 MET A N 1
ATOM 3134 C CA . MET A 1 413 ? 7.368 33.644 98.250 1.00 27.16 412 MET A CA 1
ATOM 3135 C C . MET A 1 413 ? 8.534 33.994 97.345 1.00 28.25 412 MET A C 1
ATOM 3136 O O . MET A 1 413 ? 8.981 33.135 96.581 1.00 28.72 412 MET A O 1
ATOM 3141 N N . GLN A 1 414 ? 9.055 35.214 97.454 1.00 32.32 413 GLN A N 1
ATOM 3142 C CA . GLN A 1 414 ? 10.227 35.624 96.701 1.00 35.85 413 GLN A CA 1
ATOM 3143 C C . GLN A 1 414 ? 11.428 34.727 96.983 1.00 35.75 413 GLN A C 1
ATOM 3144 O O . GLN A 1 414 ? 12.329 34.633 96.141 1.00 39.37 413 GLN A O 1
ATOM 3150 N N . ARG A 1 415 ? 11.455 34.043 98.128 1.00 30.35 414 ARG A N 1
ATOM 3151 C CA . ARG A 1 415 ? 12.588 33.196 98.470 1.00 31.83 414 ARG A CA 1
ATOM 3152 C C . ARG A 1 415 ? 12.628 31.891 97.689 1.00 27.57 414 ARG A C 1
ATOM 3153 O O . ARG A 1 415 ? 13.638 31.187 97.745 1.00 31.34 414 ARG A O 1
ATOM 3161 N N . PHE A 1 416 ? 11.569 31.547 96.970 1.00 26.89 415 PHE A N 1
ATOM 3162 C CA . PHE A 1 416 ? 11.536 30.330 96.173 1.00 26.44 415 PHE A CA 1
ATOM 3163 C C . PHE A 1 416 ? 11.936 30.614 94.718 1.00 25.62 415 PHE A C 1
ATOM 3164 O O . PHE A 1 416 ? 11.718 31.710 94.200 1.00 29.24 415 PHE A O 1
ATOM 3172 N N . ASN A 1 417 ? 12.493 29.606 94.067 1.00 23.35 416 ASN A N 1
ATOM 3173 C CA . ASN A 1 417 ? 13.066 29.769 92.719 1.00 24.75 416 ASN A CA 1
ATOM 3174 C C . ASN A 1 417 ? 12.052 29.462 91.628 1.00 25.50 416 ASN A C 1
ATOM 3175 O O . ASN A 1 417 ? 12.120 28.414 90.981 1.00 34.09 416 ASN A O 1
ATOM 3180 N N . PHE A 1 418 ? 11.214 30.428 91.306 1.00 25.86 417 PHE A N 1
ATOM 3181 C CA . PHE A 1 418 ? 10.184 30.229 90.293 1.00 24.85 417 PHE A CA 1
ATOM 3182 C C . PHE A 1 418 ? 10.689 30.545 88.889 1.00 30.23 417 PHE A C 1
ATOM 3183 O O . PHE A 1 418 ? 11.498 31.455 88.685 1.00 29.82 417 PHE A O 1
ATOM 3191 N N . HIS A 1 419 ? 10.205 29.773 87.924 1.00 26.15 418 HIS A N 1
ATOM 3192 C CA . HIS A 1 419 ? 10.374 30.116 86.530 1.00 27.57 418 HIS A CA 1
ATOM 3193 C C . HIS A 1 419 ? 9.567 31.363 86.167 1.00 32.41 418 HIS A C 1
ATOM 3194 O O . HIS A 1 419 ? 8.519 31.657 86.751 1.00 29.96 418 HIS A O 1
ATOM 3201 N N . HIS A 1 420 ? 10.020 32.057 85.131 1.00 27.40 419 HIS A N 1
ATOM 3202 C CA . HIS A 1 420 ? 9.242 33.113 84.505 1.00 27.32 419 HIS A CA 1
ATOM 3203 C C . HIS A 1 420 ? 8.507 32.574 83.286 1.00 28.10 419 HIS A C 1
ATOM 3204 O O . HIS A 1 420 ? 8.922 31.590 82.664 1.00 30.18 419 HIS A O 1
ATOM 3211 N N . HIS A 1 421 ? 7.411 33.249 82.932 1.00 29.12 420 HIS A N 1
ATOM 3212 C CA . HIS A 1 421 ? 6.635 32.926 81.740 1.00 28.80 420 HIS A CA 1
ATOM 3213 C C . HIS A 1 421 ? 6.242 34.230 81.071 1.00 31.75 420 HIS A C 1
ATOM 3214 O O . HIS A 1 421 ? 5.579 35.069 81.688 1.00 36.49 420 HIS A O 1
ATOM 3221 N N . HIS A 1 422 ? 6.628 34.398 79.805 1.00 29.28 421 HIS A N 1
ATOM 3222 C CA . HIS A 1 422 ? 6.381 35.674 79.141 1.00 33.94 421 HIS A CA 1
ATOM 3223 C C . HIS A 1 422 ? 4.915 35.890 78.817 1.00 36.22 421 HIS A C 1
ATOM 3224 O O . HIS A 1 422 ? 4.499 37.041 78.649 1.00 43.69 421 HIS A O 1
ATOM 3231 N N . HIS A 1 423 ? 4.124 34.829 78.729 1.00 33.61 422 HIS A N 1
ATOM 3232 C CA . HIS A 1 423 ? 2.683 34.992 78.560 1.00 59.34 422 HIS A CA 1
ATOM 3233 C C . HIS A 1 423 ? 2.041 35.361 79.891 1.00 62.92 422 HIS A C 1
ATOM 3234 O O . HIS A 1 423 ? 2.077 34.578 80.840 1.00 57.06 422 HIS A O 1
#

Sequence (396 aa):
LSPEAITSAQVFSTQSKETYTYVRCWYRTGNSHDESATDWEWAENPDGSYFTIDGYWWSSKNMFYTNTSQNVIKQRRCEETLGVTHDAADITYFAADNRWSSYNHTIWTNDPVMQADQINKIVAFGDSLSDTGNIFNNAAQWRFPNPDTWFLGHFSNGFVWTEYIAQAKKLPLYNWAVGGAAGSSNQYVALTGVKDQVLSYLTYAKMAKNYKPENTLFTLLEFGLNDFMNYNREVVDVKTDFSSTALIKLLTDAGAKNIMLMTLPDATKAPQFKYSTQAEIEKVRAKIVEFNEFIKAQAAFYIIQGYNITLYDTHGLFFEQLTQNPQQHGFVNASDACLNINRASSADYLYSHSLTNECATHSSDKYVFWGVTHPTTAVHKKYIAEKMLAPGAGMQRFNFHHHHH

Radius of gyration: 20.44 Å; Cα contacts (8 Å, |Δi|>4): 836; chains: 1; bounding box: 51×50×62 Å